Protein AF-A0A943EH12-F1 (afdb_monomer_lite)

Foldseek 3Di:
DDDDDDDPPVVVVVVVVVVVVVVVPPQPPWFWDWAQLPPQGATFIAIDSAQCRVVLRVVSCLQCVLLSVLQSVLCVVVVWDKHKDWGWAAPDVQKIKIWIFIDTPNHGQGTQDIWIQGNRGDTDDDDPQLSVCSNHNLLVNLQSLCSVLPQDDDSNQRPAFDKPLNLLSLLLSLLCSQQVHHQDLPLFDPVPPDVSLSSCQSLVLDFDDDPDDPSPDIDFAFLLSSLSSLLSSQLSCCVPQAQFQQPFDFLLRLLVLLQLSQVLQDQAPHDDDPPPDFQPDFWDPDRADHCLNVVLVVDPRRVPGDWLQNVLQSLQVVLCVGQRHQDADPVQDDAPQDDDVSLSRCSSLQLADNAPDNDQSRRRHGHGSNCSSVSSSSNSVSSVCCRGPVPVRRPCSSRHGHRSSSSSSSSSSSSVVCVPPHRDQWDKDKFFLADPDDLAAALPPLPPCSVQLQLLRQLSSLLCSVPVPSDDGSNNLVVVCVVDPHHDDCPSSVVSCVVSVWDWDWDFQDLVVQQVLLVQSWKKWFKFDNHDLVPDIHIWIFGMKMGIHNWIWTFIAGNHFDAAGSSRHGCRHGDIDGSSVVSVRRVVNDRTIITTHD

Secondary structure (DSSP, 8-state):
-------TTHHHHHHHHHHHHHHTT--PPPEEEEEE-TTT--EEEEEES-TTHHHHHHHHHHHHHHHHHHHHHHHHHH---EEEEEEEEEEETTEEEEEEEEEETTEEEEEEEEEEE-TT--EE---HHHHHHHH-HHHHHHHHHHHHTT----GGGTTSBPBHHHHHHHHHHHHHHHHTSPPP-TTS-TT---HHHHHHHHTTSS---SSSS-TT---B-BHHHHHHHHHHHHHHHHHHTS--TTSBPBHHHHHHHHHHHHHH-----SPPPTTPPPPSSPPP-SPPP--HHHHHTTSTTTTSBPBHHHHHHHHHHHHHHHT-PPPPPTTS---SS---HHHHHHHHTT-S---SSTT---TT-B-BTTTHHHHHHHHHHHHHHHHH-TTS--GGGGGPBPBHHHHHHHHHHHHHHHTT-PPP---EEEEE---SS-----STTSSTTGGG-HHHHHHHHHHHHH-TT----HHHHHHTSTT--S---HHHHHHHHHHTT--EEEEE--HHHHHHHHHTT-EEEEEE-SS-TTT--EEEEEEEEEEETTEEEEEEE-SS---B-TTSSBTTEEEEEEHHHHHHHHHTT-SEEEEE--

Structure (mmCIF, N/CA/C/O backbone):
data_AF-A0A943EH12-F1
#
_entry.id   AF-A0A943EH12-F1
#
loop_
_atom_site.group_PDB
_atom_site.id
_atom_site.type_symbol
_atom_site.label_atom_id
_atom_site.label_alt_id
_atom_site.label_comp_id
_atom_site.label_asym_id
_atom_site.label_entity_id
_atom_site.label_seq_id
_atom_site.pdbx_PDB_ins_code
_atom_site.Cartn_x
_atom_site.Cartn_y
_atom_site.Cartn_z
_atom_site.occupancy
_atom_site.B_iso_or_equiv
_atom_site.auth_seq_id
_atom_site.auth_comp_id
_atom_site.auth_asym_id
_atom_site.auth_atom_id
_atom_site.pdbx_PDB_model_num
ATOM 1 N N . MET A 1 1 ? 62.015 -51.300 -77.327 1.00 38.91 1 MET A N 1
ATOM 2 C CA . MET A 1 1 ? 62.008 -50.492 -76.088 1.00 38.91 1 MET A CA 1
ATOM 3 C C . MET A 1 1 ? 60.764 -49.609 -76.109 1.00 38.91 1 MET A C 1
ATOM 5 O O . MET A 1 1 ? 60.638 -48.782 -77.000 1.00 38.91 1 MET A O 1
ATOM 9 N N . ARG A 1 2 ? 59.784 -49.878 -75.237 1.00 36.22 2 ARG A N 1
ATOM 10 C CA . ARG A 1 2 ? 58.550 -49.085 -75.091 1.00 36.22 2 ARG A CA 1
ATOM 11 C C . ARG A 1 2 ? 58.854 -47.850 -74.247 1.00 36.22 2 ARG A C 1
ATOM 13 O O . ARG A 1 2 ? 59.236 -48.059 -73.107 1.00 36.22 2 ARG A O 1
ATOM 20 N N . ILE A 1 3 ? 58.548 -46.644 -74.727 1.00 30.88 3 ILE A N 1
ATOM 21 C CA . ILE A 1 3 ? 57.977 -45.570 -73.895 1.00 30.88 3 ILE A CA 1
ATOM 22 C C . ILE A 1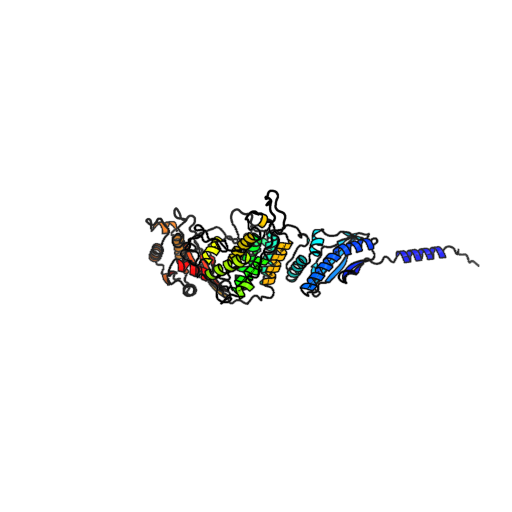 3 ? 56.950 -44.819 -74.753 1.00 30.88 3 ILE A C 1
ATOM 24 O O . ILE A 1 3 ? 57.235 -44.360 -75.854 1.00 30.88 3 ILE A O 1
ATOM 28 N N . LYS A 1 4 ? 55.721 -44.778 -74.246 1.00 33.91 4 LYS A N 1
ATOM 29 C CA . LYS A 1 4 ? 54.572 -43.995 -74.718 1.00 33.91 4 LYS A CA 1
ATOM 30 C C . LYS A 1 4 ? 54.416 -42.824 -73.732 1.00 33.91 4 LYS A C 1
ATOM 32 O O . LYS A 1 4 ? 54.844 -42.998 -72.593 1.00 33.91 4 LYS A O 1
ATOM 37 N N . LYS A 1 5 ? 53.646 -41.793 -74.129 1.00 33.41 5 LYS A N 1
ATOM 38 C CA . LYS A 1 5 ? 52.933 -40.796 -73.283 1.00 33.41 5 LYS A CA 1
ATOM 39 C C . LYS A 1 5 ? 53.735 -39.543 -72.858 1.00 33.41 5 LYS A C 1
ATOM 41 O O . LYS A 1 5 ? 54.930 -39.642 -72.667 1.00 33.41 5 LYS A O 1
ATOM 46 N N . TYR A 1 6 ? 53.168 -38.345 -72.670 1.00 33.47 6 TYR A N 1
ATOM 47 C CA . TYR A 1 6 ? 51.777 -37.864 -72.660 1.00 33.47 6 TYR A CA 1
ATOM 48 C C . TYR A 1 6 ? 51.731 -36.355 -72.996 1.00 33.47 6 TYR A C 1
ATOM 50 O O . TYR A 1 6 ? 52.699 -35.620 -72.850 1.00 33.47 6 TYR A O 1
ATOM 58 N N . THR A 1 7 ? 50.543 -35.941 -73.419 1.00 39.88 7 THR A N 1
ATOM 59 C CA . THR A 1 7 ? 50.003 -34.616 -73.746 1.00 39.88 7 THR A CA 1
ATOM 60 C C . THR A 1 7 ? 50.173 -33.511 -72.690 1.00 39.88 7 THR A C 1
ATOM 62 O O . THR A 1 7 ? 49.663 -33.616 -71.578 1.00 39.88 7 THR A O 1
ATOM 65 N N . THR A 1 8 ? 50.719 -32.369 -73.114 1.00 44.25 8 THR A N 1
ATOM 66 C CA . THR A 1 8 ? 50.885 -31.088 -72.388 1.00 44.25 8 THR A CA 1
ATOM 67 C C . THR A 1 8 ? 49.616 -30.220 -72.271 1.00 44.25 8 THR A C 1
ATOM 69 O O . THR A 1 8 ? 49.709 -29.039 -71.958 1.00 44.25 8 THR A O 1
ATOM 72 N N . LYS A 1 9 ? 48.413 -30.771 -72.493 1.00 46.84 9 LYS A N 1
ATOM 73 C CA . LYS A 1 9 ? 47.136 -30.035 -72.328 1.00 46.84 9 LYS A CA 1
ATOM 74 C C . LYS A 1 9 ? 46.365 -30.363 -71.040 1.00 46.84 9 LYS A C 1
ATOM 76 O O . LYS A 1 9 ? 45.449 -29.630 -70.698 1.00 46.84 9 LYS A O 1
ATOM 81 N N . ALA A 1 10 ? 46.751 -31.406 -70.298 1.00 45.78 10 ALA A N 1
ATOM 82 C CA . ALA A 1 10 ? 46.090 -31.775 -69.038 1.00 45.78 10 ALA A CA 1
ATOM 83 C C . ALA A 1 10 ? 46.620 -30.998 -67.813 1.00 45.78 10 ALA A C 1
ATOM 85 O O . ALA A 1 10 ? 45.896 -30.820 -66.840 1.00 45.78 10 ALA A O 1
ATOM 86 N N . GLY A 1 11 ? 47.856 -30.484 -67.867 1.00 42.78 11 GLY A N 1
ATOM 87 C CA . GLY A 1 11 ? 48.475 -29.775 -66.738 1.00 42.78 11 GLY A CA 1
ATOM 88 C C . GLY A 1 11 ? 47.842 -28.414 -66.435 1.00 42.78 11 GLY A C 1
ATOM 89 O O . GLY A 1 11 ? 47.640 -28.087 -65.274 1.00 42.78 11 GLY A O 1
ATOM 90 N N . LEU A 1 12 ? 47.456 -27.646 -67.461 1.00 47.34 12 LEU A N 1
ATOM 91 C CA . LEU A 1 12 ? 46.872 -26.313 -67.261 1.00 47.34 12 LEU A CA 1
ATOM 92 C C . LEU A 1 12 ? 45.426 -26.385 -66.735 1.00 47.34 12 LEU A C 1
ATOM 94 O O . LEU A 1 12 ? 45.042 -25.588 -65.888 1.00 47.34 12 LEU A O 1
ATOM 98 N N . ALA A 1 13 ? 44.648 -27.378 -67.184 1.00 51.00 13 ALA A N 1
ATOM 99 C CA . ALA A 1 13 ? 43.279 -27.602 -66.716 1.00 51.00 13 ALA A CA 1
ATOM 100 C C . ALA A 1 13 ? 43.235 -28.166 -65.285 1.00 51.00 13 ALA A C 1
ATOM 102 O O . ALA A 1 13 ? 42.372 -27.769 -64.512 1.00 51.00 13 ALA A O 1
ATOM 103 N N . CYS A 1 14 ? 44.184 -29.028 -64.894 1.00 48.28 14 CYS A N 1
ATOM 104 C CA . CYS A 1 14 ? 44.293 -29.497 -63.509 1.00 48.28 14 CYS A CA 1
ATOM 105 C C . CYS A 1 14 ? 44.807 -28.414 -62.550 1.00 48.28 14 CYS A C 1
ATOM 107 O O . CYS A 1 14 ? 44.376 -28.397 -61.404 1.00 48.28 14 CYS A O 1
ATOM 109 N N . ILE A 1 15 ? 45.668 -27.493 -62.999 1.00 54.25 15 ILE A N 1
ATOM 110 C CA . ILE A 1 15 ? 46.125 -26.361 -62.175 1.00 54.25 15 ILE A CA 1
ATOM 111 C C . ILE A 1 15 ? 45.015 -25.311 -62.021 1.00 54.25 15 ILE A C 1
ATOM 113 O O . ILE A 1 15 ? 44.813 -24.833 -60.912 1.00 54.25 15 ILE A O 1
ATOM 117 N N . LEU A 1 16 ? 44.236 -25.011 -63.072 1.00 51.59 16 LEU A N 1
ATOM 118 C CA . LEU A 1 16 ? 43.044 -24.156 -62.952 1.00 51.59 16 LEU A CA 1
ATOM 119 C C . LEU A 1 16 ? 41.932 -24.816 -62.125 1.00 51.59 16 LEU A C 1
ATOM 121 O O . LEU A 1 16 ? 41.312 -24.137 -61.320 1.00 51.59 16 LEU A O 1
ATOM 125 N N . ALA A 1 17 ? 41.711 -26.129 -62.248 1.00 51.94 17 ALA A N 1
ATOM 126 C CA . ALA A 1 17 ? 40.743 -26.844 -61.415 1.00 51.94 17 ALA A CA 1
ATOM 127 C C . ALA A 1 17 ? 41.196 -26.943 -59.946 1.00 51.94 17 ALA A C 1
ATOM 129 O O . ALA A 1 17 ? 40.366 -26.799 -59.058 1.00 51.94 17 ALA A O 1
ATOM 130 N N . MET A 1 18 ? 42.496 -27.112 -59.665 1.00 46.38 18 MET A N 1
ATOM 131 C CA . MET A 1 18 ? 43.024 -27.039 -58.295 1.00 46.38 18 MET A CA 1
ATOM 132 C C . MET A 1 18 ? 42.998 -25.613 -57.737 1.00 46.38 18 MET A C 1
ATOM 134 O O . MET A 1 18 ? 42.709 -25.465 -56.557 1.00 46.38 18 MET A O 1
ATOM 138 N N . LEU A 1 19 ? 43.216 -24.568 -58.549 1.00 44.44 19 LEU A N 1
ATOM 139 C CA . LEU A 1 19 ? 43.025 -23.178 -58.113 1.00 44.44 19 LEU A CA 1
ATOM 140 C C . LEU A 1 19 ? 41.545 -22.856 -57.861 1.00 44.44 19 LEU A C 1
ATOM 142 O O . LEU A 1 19 ? 41.241 -22.186 -56.885 1.00 44.44 19 LEU A O 1
ATOM 146 N N . CYS A 1 20 ? 40.618 -23.359 -58.682 1.00 44.19 20 CYS A N 1
ATOM 147 C CA . CYS A 1 20 ? 39.179 -23.196 -58.461 1.00 44.19 20 CYS A CA 1
ATOM 148 C C . CYS A 1 20 ? 38.676 -23.994 -57.248 1.00 44.19 20 CYS A C 1
ATOM 150 O O . CYS A 1 20 ? 37.776 -23.523 -56.568 1.00 44.19 20 CYS A O 1
ATOM 152 N N . VAL A 1 21 ? 39.266 -25.152 -56.927 1.00 44.41 21 VAL A N 1
ATOM 153 C CA . VAL A 1 21 ? 38.943 -25.926 -55.710 1.00 44.41 21 VAL A CA 1
ATOM 154 C C . VAL A 1 21 ? 39.617 -25.336 -54.459 1.00 44.41 21 VAL A C 1
ATOM 156 O O . VAL A 1 21 ? 39.025 -25.373 -53.386 1.00 44.41 21 VAL A O 1
ATOM 159 N N . LEU A 1 22 ? 40.794 -24.709 -54.586 1.00 37.97 22 LEU A N 1
ATOM 160 C CA . LEU A 1 22 ? 41.430 -23.939 -53.504 1.00 37.97 22 LEU A CA 1
ATOM 161 C C . LEU A 1 22 ? 40.733 -22.590 -53.246 1.00 37.97 22 LEU A C 1
ATOM 163 O O . LEU A 1 22 ? 40.713 -22.137 -52.108 1.00 37.97 22 LEU A O 1
ATOM 167 N N . LEU A 1 23 ? 40.118 -21.975 -54.263 1.00 41.75 23 LEU A N 1
ATOM 168 C CA . LEU A 1 23 ? 39.296 -20.763 -54.117 1.00 41.75 23 LEU A CA 1
ATOM 169 C C . LEU A 1 23 ? 37.845 -21.067 -53.703 1.00 41.75 23 LEU A C 1
ATOM 171 O O . LEU A 1 23 ? 37.222 -20.236 -53.055 1.00 41.75 23 LEU A O 1
ATOM 175 N N . ALA A 1 24 ? 37.316 -22.258 -54.006 1.00 38.25 24 ALA A N 1
ATOM 176 C CA . ALA A 1 24 ? 36.002 -22.709 -53.531 1.00 38.25 24 ALA A CA 1
ATOM 177 C C . ALA A 1 24 ? 36.019 -23.239 -52.081 1.00 38.25 24 ALA A C 1
ATOM 179 O O . ALA A 1 24 ? 34.959 -23.458 -51.499 1.00 38.25 24 ALA A O 1
ATOM 180 N N . GLY A 1 25 ? 37.206 -23.453 -51.503 1.00 38.91 25 GLY A N 1
ATOM 181 C CA . GLY A 1 25 ? 37.402 -24.020 -50.164 1.00 38.91 25 GLY A CA 1
ATOM 182 C C . GLY A 1 25 ? 37.666 -23.009 -49.045 1.00 38.91 25 GLY A C 1
ATOM 183 O O . GLY A 1 25 ? 37.805 -23.419 -47.898 1.00 38.91 25 GLY A O 1
ATOM 184 N N . CYS A 1 26 ? 37.713 -21.709 -49.340 1.00 40.75 26 CYS A N 1
ATOM 185 C CA . CYS A 1 26 ? 37.794 -20.656 -48.326 1.00 40.75 26 CYS A CA 1
ATOM 186 C C . CYS A 1 26 ? 36.431 -19.973 -48.167 1.00 40.75 26 CYS A C 1
ATOM 188 O O . CYS A 1 26 ? 36.327 -18.760 -48.335 1.00 40.75 26 CYS A O 1
ATOM 190 N N . ARG A 1 27 ? 35.369 -20.730 -47.855 1.00 51.72 27 ARG A N 1
ATOM 191 C CA . ARG A 1 27 ? 34.227 -20.089 -47.188 1.00 51.72 27 ARG A CA 1
ATOM 192 C C . ARG A 1 27 ? 34.754 -19.603 -45.840 1.00 51.72 27 ARG A C 1
ATOM 194 O O . ARG A 1 27 ? 35.199 -20.413 -45.028 1.00 51.72 27 ARG A O 1
ATOM 201 N N . GLN A 1 28 ? 34.818 -18.285 -45.657 1.00 59.97 28 GLN A N 1
ATOM 202 C CA . GLN A 1 28 ? 35.033 -17.704 -44.336 1.00 59.97 28 GLN A CA 1
ATOM 203 C C . GLN A 1 28 ? 33.962 -18.285 -43.417 1.00 59.97 28 GLN A C 1
ATOM 205 O O . GLN A 1 28 ? 32.790 -18.255 -43.775 1.00 59.97 28 GLN A O 1
ATOM 210 N N . ALA A 1 29 ? 34.374 -18.857 -42.286 1.00 78.12 29 ALA A N 1
ATOM 211 C CA . ALA A 1 29 ? 33.421 -19.344 -41.299 1.00 78.12 29 ALA A CA 1
ATOM 212 C C . ALA A 1 29 ? 32.527 -18.179 -40.861 1.00 78.12 29 ALA A C 1
ATOM 214 O O . ALA A 1 29 ? 33.046 -17.103 -40.538 1.00 78.12 29 ALA A O 1
ATOM 215 N N . GLU A 1 30 ? 31.217 -18.407 -40.870 1.00 87.69 30 GLU A N 1
ATOM 216 C CA . GLU A 1 30 ? 30.224 -17.440 -40.428 1.00 87.69 30 GLU A CA 1
ATOM 217 C C . GLU A 1 30 ? 30.508 -17.079 -38.967 1.00 87.69 30 GLU A C 1
ATOM 219 O O . GLU A 1 30 ? 30.609 -17.953 -38.101 1.00 87.69 30 GLU A O 1
ATOM 224 N N . ARG A 1 31 ? 30.713 -15.790 -38.688 1.00 90.25 31 ARG A N 1
ATOM 225 C CA . ARG A 1 31 ? 31.095 -15.321 -37.349 1.00 90.25 31 ARG A CA 1
ATOM 226 C C . ARG A 1 31 ? 30.594 -13.913 -37.074 1.00 90.25 31 ARG A C 1
ATOM 228 O O . ARG A 1 31 ? 30.464 -13.105 -37.991 1.00 90.25 31 ARG A O 1
ATOM 235 N N . VAL A 1 32 ? 30.404 -13.611 -35.792 1.00 93.31 32 VAL A N 1
ATOM 236 C CA . VAL A 1 32 ? 30.175 -12.251 -35.293 1.00 93.31 32 VAL A CA 1
ATOM 237 C C . VAL A 1 32 ? 31.480 -11.655 -34.765 1.00 93.31 32 VAL A C 1
ATOM 239 O O . VAL A 1 32 ? 32.272 -12.316 -34.094 1.00 93.31 32 VAL A O 1
ATOM 242 N N . THR A 1 33 ? 31.715 -10.396 -35.107 1.00 93.25 33 THR A N 1
ATOM 243 C CA . THR A 1 33 ? 32.783 -9.535 -34.585 1.00 93.25 33 THR A CA 1
ATOM 244 C C . THR A 1 33 ? 32.160 -8.227 -34.096 1.00 93.25 33 THR A C 1
ATOM 246 O O . THR A 1 33 ? 30.936 -8.099 -34.096 1.00 93.25 33 THR A O 1
ATOM 249 N N . THR A 1 34 ? 32.966 -7.255 -33.671 1.00 94.50 34 THR A N 1
ATOM 250 C CA . THR A 1 34 ? 32.466 -5.935 -33.277 1.00 94.50 34 THR A CA 1
ATOM 251 C C . THR A 1 34 ? 33.145 -4.809 -34.047 1.00 94.50 34 THR A C 1
ATOM 253 O O . THR A 1 34 ? 34.320 -4.906 -34.407 1.00 94.50 34 THR A O 1
ATOM 256 N N . ALA A 1 35 ? 32.406 -3.724 -34.272 1.00 93.25 35 ALA A N 1
ATOM 257 C CA . ALA A 1 35 ? 32.924 -2.455 -34.776 1.00 93.25 35 ALA A CA 1
ATOM 258 C C . ALA A 1 35 ? 32.518 -1.302 -33.852 1.00 93.25 35 ALA A C 1
ATOM 260 O O . ALA A 1 35 ? 31.526 -1.393 -33.128 1.00 93.25 35 ALA A O 1
ATOM 261 N N . ALA A 1 36 ? 33.300 -0.222 -33.859 1.00 92.94 36 ALA A N 1
ATOM 262 C CA . ALA A 1 36 ? 32.987 0.976 -33.090 1.00 92.94 36 ALA A CA 1
ATOM 263 C C . ALA A 1 36 ? 31.868 1.767 -33.781 1.00 92.94 36 ALA A C 1
ATOM 265 O O . ALA A 1 36 ? 32.027 2.201 -34.920 1.00 92.94 36 ALA A O 1
ATOM 266 N N . TYR A 1 37 ? 30.757 1.980 -33.079 1.00 93.88 37 TYR A N 1
ATOM 267 C CA . TYR A 1 37 ? 29.655 2.803 -33.554 1.00 93.88 37 TYR A CA 1
ATOM 268 C C . TYR A 1 37 ? 30.064 4.275 -33.556 1.00 93.88 37 TYR A C 1
ATOM 270 O O . TYR A 1 37 ? 30.385 4.826 -32.502 1.00 93.88 37 TYR A O 1
ATOM 278 N N . GLU A 1 38 ? 30.034 4.924 -34.719 1.00 91.69 38 GLU A N 1
ATOM 279 C CA . GLU A 1 38 ? 30.662 6.232 -34.957 1.00 91.69 38 GLU A CA 1
ATOM 280 C C . GLU A 1 38 ? 30.309 7.286 -33.892 1.00 91.69 38 GLU A C 1
ATOM 282 O O . GLU A 1 38 ? 31.184 7.990 -33.386 1.00 91.69 38 GLU A O 1
ATOM 287 N N . GLN A 1 39 ? 29.038 7.339 -33.481 1.00 91.19 39 GLN A N 1
ATOM 288 C CA . GLN A 1 39 ? 28.533 8.388 -32.590 1.00 91.19 39 GLN A CA 1
ATOM 289 C C . GLN A 1 39 ? 28.930 8.218 -31.120 1.00 91.19 39 GLN A C 1
ATOM 291 O O . GLN A 1 39 ? 28.957 9.197 -30.383 1.00 91.19 39 GLN A O 1
ATOM 296 N N . THR A 1 40 ? 29.209 6.991 -30.673 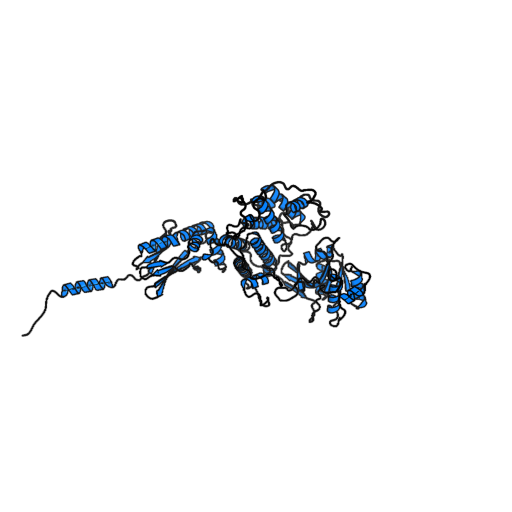1.00 91.31 40 THR A N 1
ATOM 297 C CA . THR A 1 40 ? 29.440 6.693 -29.240 1.00 91.31 40 THR A CA 1
ATOM 298 C C . THR A 1 40 ? 30.722 5.914 -28.975 1.00 91.31 40 THR A C 1
ATOM 300 O O . THR A 1 40 ? 31.085 5.713 -27.823 1.00 91.31 40 THR A O 1
ATOM 303 N N . GLN A 1 41 ? 31.391 5.438 -30.028 1.00 92.56 41 GLN A N 1
ATOM 304 C CA . GLN A 1 41 ? 32.538 4.527 -29.992 1.00 92.56 41 GLN A CA 1
ATOM 305 C C . GLN A 1 41 ? 32.262 3.169 -29.321 1.00 92.56 41 GLN A C 1
ATOM 307 O O . GLN A 1 41 ? 33.173 2.356 -29.155 1.00 92.56 41 GLN A O 1
ATOM 312 N N . ARG A 1 42 ? 31.006 2.878 -28.968 1.00 91.69 42 ARG A N 1
ATOM 313 C CA . ARG A 1 42 ? 30.597 1.593 -28.396 1.00 91.69 42 ARG A CA 1
ATOM 314 C C . ARG A 1 42 ? 30.634 0.484 -29.438 1.00 91.69 42 ARG A C 1
ATOM 316 O O . ARG A 1 42 ? 30.383 0.716 -30.615 1.00 91.69 42 ARG A O 1
ATOM 323 N N . SER A 1 43 ? 30.917 -0.733 -28.986 1.00 93.12 43 SER A N 1
ATOM 324 C CA . SER A 1 43 ? 30.969 -1.915 -29.848 1.00 93.12 43 SER A CA 1
ATOM 325 C C . SER A 1 43 ? 29.571 -2.394 -30.258 1.00 93.12 43 SER A C 1
ATOM 327 O O . SER A 1 43 ? 28.775 -2.781 -29.401 1.00 93.12 43 SER A O 1
ATOM 329 N N . ILE A 1 44 ? 29.304 -2.421 -31.564 1.00 95.38 44 ILE A N 1
ATOM 330 C CA . ILE A 1 44 ? 28.104 -3.003 -32.196 1.00 95.38 44 ILE A CA 1
ATOM 331 C C . ILE A 1 44 ? 28.474 -4.257 -33.006 1.00 95.38 44 ILE A C 1
ATOM 333 O O . ILE A 1 44 ? 29.644 -4.382 -33.388 1.00 95.38 44 ILE A O 1
ATOM 337 N N . PRO A 1 45 ? 27.550 -5.210 -33.238 1.00 95.94 45 PRO A N 1
ATOM 338 C CA . PRO A 1 45 ? 27.892 -6.466 -33.888 1.00 95.94 45 PRO A CA 1
ATOM 339 C C . PRO A 1 45 ? 28.067 -6.277 -35.392 1.00 95.94 45 PRO A C 1
ATOM 341 O O . PRO A 1 45 ? 27.305 -5.563 -36.037 1.00 95.94 45 PRO A O 1
ATOM 344 N N . VAL A 1 46 ? 29.054 -6.976 -35.947 1.00 94.75 46 VAL A N 1
ATOM 345 C CA . VAL A 1 46 ? 29.323 -7.043 -37.386 1.00 94.75 46 VAL A CA 1
ATOM 346 C C . VAL A 1 46 ? 29.494 -8.502 -37.779 1.00 94.75 46 VAL A C 1
ATOM 348 O O . VAL A 1 46 ? 30.383 -9.195 -37.269 1.00 94.75 46 VAL A O 1
ATOM 351 N N . LEU A 1 47 ? 28.643 -8.968 -38.685 1.00 93.88 47 LEU A N 1
ATOM 352 C CA . LEU A 1 47 ? 28.687 -10.310 -39.244 1.00 93.88 47 LEU A CA 1
ATOM 353 C C . LEU A 1 47 ? 29.676 -10.384 -40.407 1.00 93.88 47 LEU A C 1
ATOM 355 O O . LEU A 1 47 ? 29.818 -9.445 -41.190 1.00 93.88 47 LEU A O 1
ATOM 359 N N . GLN A 1 48 ? 30.349 -11.528 -40.510 1.00 91.56 48 GLN A N 1
ATOM 360 C CA . GLN A 1 48 ? 31.275 -11.866 -41.589 1.00 91.56 48 GLN A CA 1
ATOM 361 C C . GLN A 1 48 ? 30.992 -13.282 -42.089 1.00 91.56 48 GLN A C 1
ATOM 363 O O . GLN A 1 48 ? 30.586 -14.145 -41.309 1.00 91.56 48 GLN A O 1
ATOM 368 N N . GLY A 1 49 ? 31.271 -13.533 -43.369 1.00 87.50 49 GLY A N 1
ATOM 369 C CA . GLY A 1 49 ? 31.113 -14.860 -43.980 1.00 87.50 49 GLY A CA 1
ATOM 370 C C . GLY A 1 49 ? 29.723 -15.128 -44.568 1.00 87.50 49 GLY A C 1
ATOM 371 O O . GLY A 1 49 ? 29.471 -16.237 -45.029 1.00 87.50 49 GLY A O 1
ATOM 372 N N . PHE A 1 50 ? 28.849 -14.116 -44.613 1.00 87.62 50 PHE A N 1
ATOM 373 C CA . PHE A 1 50 ? 27.516 -14.193 -45.214 1.00 87.62 50 PHE A CA 1
ATOM 374 C C . PHE A 1 50 ? 27.458 -13.507 -46.582 1.00 87.62 50 PHE A C 1
ATOM 376 O O . PHE A 1 50 ? 28.184 -12.553 -46.850 1.00 87.62 50 PHE A O 1
ATOM 383 N N . ALA A 1 51 ? 26.555 -13.965 -47.453 1.00 86.75 51 ALA A N 1
ATOM 384 C CA . ALA A 1 51 ? 26.406 -13.409 -48.800 1.00 86.75 51 ALA A CA 1
ATOM 385 C C . ALA A 1 51 ? 25.849 -11.972 -48.810 1.00 86.75 51 ALA A C 1
ATOM 387 O O . ALA A 1 51 ? 26.146 -11.218 -49.734 1.00 86.75 51 ALA A O 1
ATOM 388 N N . GLN A 1 52 ? 25.045 -11.601 -47.808 1.00 87.62 52 GLN A N 1
ATOM 389 C CA . GLN A 1 52 ? 24.434 -10.274 -47.658 1.00 87.62 52 GLN A CA 1
ATOM 390 C C . GLN A 1 52 ? 25.053 -9.457 -46.510 1.00 87.62 52 GLN A C 1
ATOM 392 O O . GLN A 1 52 ? 24.363 -8.653 -45.892 1.00 87.62 52 GLN A O 1
ATOM 397 N N . GLU A 1 53 ? 26.345 -9.649 -46.213 1.00 88.88 53 GLU A N 1
ATOM 398 C CA . GLU A 1 53 ? 26.992 -9.045 -45.036 1.00 88.88 53 GLU A CA 1
ATOM 399 C C . GLU A 1 53 ? 26.815 -7.520 -44.929 1.00 88.88 53 GLU A C 1
ATOM 401 O O . GLU A 1 53 ? 26.484 -7.041 -43.853 1.00 88.88 53 GLU A O 1
ATOM 406 N N . GLU A 1 54 ? 26.967 -6.760 -46.019 1.00 90.62 54 GLU A N 1
ATOM 407 C CA . GLU A 1 54 ? 26.850 -5.291 -46.010 1.00 90.62 54 GLU A CA 1
ATOM 408 C C . GLU A 1 54 ? 25.437 -4.845 -45.607 1.00 90.62 54 GLU A C 1
ATOM 410 O O . GLU A 1 54 ? 25.265 -4.140 -44.616 1.00 90.62 54 GLU A O 1
ATOM 415 N N . GLN A 1 55 ? 24.413 -5.358 -46.297 1.00 92.75 55 GLN A N 1
ATOM 416 C CA . GLN A 1 55 ? 23.013 -5.038 -46.010 1.00 92.75 55 GLN A CA 1
ATOM 417 C C . GLN A 1 55 ? 22.605 -5.452 -44.590 1.00 92.75 55 GLN A C 1
ATOM 419 O O . GLN A 1 55 ? 21.855 -4.740 -43.920 1.00 92.75 55 GLN A O 1
ATOM 424 N N . THR A 1 56 ? 23.068 -6.614 -44.131 1.00 93.38 56 THR A N 1
ATOM 425 C CA . THR A 1 56 ? 22.755 -7.090 -42.784 1.00 93.38 56 THR A CA 1
ATOM 426 C C . THR A 1 56 ? 23.465 -6.263 -41.720 1.00 93.38 56 THR A C 1
ATOM 428 O O . THR A 1 56 ? 22.853 -5.949 -40.704 1.00 93.38 56 THR A O 1
ATOM 431 N N . ASN A 1 57 ? 24.715 -5.863 -41.947 1.00 95.00 57 ASN A N 1
ATOM 432 C CA . ASN A 1 57 ? 25.459 -5.020 -41.015 1.00 95.00 57 ASN A CA 1
ATOM 433 C C . ASN A 1 57 ? 24.860 -3.610 -40.909 1.00 95.00 57 ASN A C 1
ATOM 435 O O . ASN A 1 57 ? 24.742 -3.112 -39.793 1.00 95.00 57 ASN A O 1
ATOM 439 N N . ASP A 1 58 ? 24.375 -3.023 -42.008 1.00 94.31 58 ASP A N 1
ATOM 440 C CA . ASP A 1 58 ? 23.621 -1.759 -41.970 1.00 94.31 58 ASP A CA 1
ATOM 441 C C . ASP A 1 58 ? 22.352 -1.885 -41.108 1.00 94.31 58 ASP A C 1
ATOM 443 O O . ASP A 1 58 ? 22.027 -1.007 -40.304 1.00 94.31 58 ASP A O 1
ATOM 447 N N . ALA A 1 59 ? 21.634 -3.006 -41.235 1.00 93.69 59 ALA A N 1
ATOM 448 C CA . ALA A 1 59 ? 20.439 -3.268 -40.438 1.00 93.69 59 ALA A CA 1
ATOM 449 C C . ALA A 1 59 ? 20.768 -3.512 -38.950 1.00 93.69 59 ALA A C 1
ATOM 451 O O . ALA A 1 59 ? 20.043 -3.044 -38.071 1.00 93.69 59 ALA A O 1
ATOM 452 N N . LEU A 1 60 ? 21.874 -4.202 -38.653 1.00 94.62 60 LEU A N 1
ATOM 453 C CA . LEU A 1 60 ? 22.365 -4.397 -37.286 1.00 94.62 60 LEU A CA 1
ATOM 454 C C . LEU A 1 60 ? 22.815 -3.076 -36.653 1.00 94.62 60 LEU A C 1
ATOM 456 O O . LEU A 1 60 ? 22.520 -2.836 -35.484 1.00 94.62 60 LEU A O 1
ATOM 460 N N . GLU A 1 61 ? 23.475 -2.197 -37.406 1.00 94.69 61 GLU A N 1
ATOM 461 C CA . GLU A 1 61 ? 23.821 -0.855 -36.936 1.00 94.69 61 GLU A CA 1
ATOM 462 C C . GLU A 1 61 ? 22.565 -0.028 -36.636 1.00 94.69 61 GLU A C 1
ATOM 464 O O . GLU A 1 61 ? 22.493 0.615 -35.586 1.00 94.69 61 GLU A O 1
ATOM 469 N N . ALA A 1 62 ? 21.547 -0.083 -37.498 1.00 92.44 62 ALA A N 1
ATOM 470 C CA . ALA A 1 62 ? 20.273 0.595 -37.259 1.00 92.44 62 ALA A CA 1
ATOM 471 C C . ALA A 1 62 ? 19.549 0.076 -36.001 1.00 92.44 62 ALA A C 1
ATOM 473 O O . ALA A 1 62 ? 18.901 0.859 -35.308 1.00 92.44 62 ALA A O 1
ATOM 474 N N . TRP A 1 63 ? 19.689 -1.214 -35.684 1.00 93.12 63 TRP A N 1
ATOM 475 C CA . TRP A 1 63 ? 19.100 -1.838 -34.497 1.00 93.12 63 TRP A CA 1
ATOM 476 C C . TRP A 1 63 ? 19.878 -1.540 -33.204 1.00 93.12 63 TRP A C 1
ATOM 478 O O . TRP A 1 63 ? 19.303 -1.090 -32.214 1.00 93.12 63 TRP A O 1
ATOM 488 N N . PHE A 1 64 ? 21.197 -1.763 -33.192 1.00 94.75 64 PHE A N 1
ATOM 489 C CA . PHE A 1 64 ? 22.031 -1.621 -31.989 1.00 94.75 64 PHE A CA 1
ATOM 490 C C . PHE A 1 64 ? 22.550 -0.197 -31.759 1.00 94.75 64 PHE A C 1
ATOM 492 O O . PHE A 1 64 ? 22.903 0.153 -30.632 1.00 94.75 64 PHE A O 1
ATOM 499 N N . GLY A 1 65 ? 22.590 0.647 -32.790 1.00 93.94 65 GLY A N 1
ATOM 500 C CA . GLY A 1 65 ? 23.036 2.037 -32.698 1.00 93.94 65 GLY A CA 1
ATOM 501 C C . GLY A 1 65 ? 22.223 2.876 -31.701 1.00 93.94 65 GLY A C 1
ATOM 502 O O . GLY A 1 65 ? 22.826 3.525 -30.842 1.00 93.94 65 GLY A O 1
ATOM 503 N N . PRO A 1 66 ? 20.875 2.867 -31.747 1.00 93.19 66 PRO A N 1
ATOM 504 C CA . PRO A 1 66 ? 20.040 3.535 -30.748 1.00 93.19 66 PRO A CA 1
ATOM 505 C C . PRO A 1 66 ? 20.298 3.037 -29.320 1.00 93.19 66 PRO A C 1
ATOM 507 O O . PRO A 1 66 ? 20.505 3.860 -28.431 1.00 93.19 66 PRO A O 1
ATOM 510 N N . ALA A 1 67 ? 20.409 1.717 -29.126 1.00 93.50 67 ALA A N 1
ATOM 511 C CA . ALA A 1 67 ? 20.754 1.113 -27.837 1.00 93.50 67 ALA A CA 1
ATOM 512 C C . ALA A 1 67 ? 22.117 1.589 -27.318 1.00 93.50 67 ALA A C 1
ATOM 514 O O . ALA A 1 67 ? 22.267 1.949 -26.152 1.00 93.50 67 ALA A O 1
ATOM 515 N N . ALA A 1 68 ? 23.118 1.665 -28.199 1.00 94.75 68 ALA A N 1
ATOM 516 C CA . ALA A 1 68 ? 24.430 2.196 -27.859 1.00 94.75 68 ALA A CA 1
ATOM 517 C C . ALA A 1 68 ? 24.355 3.668 -27.411 1.00 94.75 68 ALA A C 1
ATOM 519 O O . ALA A 1 68 ? 25.016 4.046 -26.443 1.00 94.75 68 ALA A O 1
ATOM 520 N N . LYS A 1 69 ? 23.531 4.502 -28.060 1.00 95.25 69 LYS A N 1
ATOM 521 C CA . LYS A 1 69 ? 23.314 5.896 -27.624 1.00 95.25 69 LYS A CA 1
ATOM 522 C C . LYS A 1 69 ? 22.627 5.971 -26.273 1.00 95.25 69 LYS A C 1
ATOM 524 O O . LYS A 1 69 ? 23.102 6.721 -25.425 1.00 95.25 69 LYS A O 1
ATOM 529 N N . ALA A 1 70 ? 21.555 5.210 -26.074 1.00 95.25 70 ALA A N 1
ATOM 530 C CA . ALA A 1 70 ? 20.829 5.176 -24.811 1.00 95.25 70 ALA A CA 1
ATOM 531 C C . ALA A 1 70 ? 21.764 4.766 -23.664 1.00 95.25 70 ALA A C 1
ATOM 533 O O . ALA A 1 70 ? 21.917 5.510 -22.702 1.00 95.25 70 ALA A O 1
ATOM 534 N N . LEU A 1 71 ? 22.517 3.673 -23.824 1.00 94.69 71 LEU A N 1
ATOM 535 C CA . LEU A 1 71 ? 23.495 3.229 -22.827 1.00 94.69 71 LEU A CA 1
ATOM 536 C C . LEU A 1 71 ? 24.607 4.253 -22.569 1.00 94.69 71 LEU A C 1
ATOM 538 O O . LEU A 1 71 ? 25.037 4.409 -21.431 1.00 94.69 71 LEU A O 1
ATOM 542 N N . ALA A 1 72 ? 25.087 4.966 -23.594 1.00 93.75 72 ALA A N 1
ATOM 543 C CA . ALA A 1 72 ? 26.060 6.045 -23.400 1.00 93.75 72 ALA A CA 1
ATOM 544 C C . ALA A 1 72 ? 25.481 7.197 -22.558 1.00 93.75 72 ALA A C 1
ATOM 546 O O . ALA A 1 72 ? 26.191 7.775 -21.736 1.00 93.75 72 ALA A O 1
ATOM 547 N N . GLN A 1 73 ? 24.195 7.515 -22.733 1.00 94.50 73 GLN A N 1
ATOM 548 C CA . GLN A 1 73 ? 23.513 8.510 -21.907 1.00 94.50 73 GLN A CA 1
ATOM 549 C C . GLN A 1 73 ? 23.356 8.022 -20.466 1.00 94.50 73 GLN A C 1
ATOM 551 O O . GLN A 1 73 ? 23.690 8.772 -19.552 1.00 94.50 73 GLN A O 1
ATOM 556 N N . VAL A 1 74 ? 22.930 6.772 -20.263 1.00 92.69 74 VAL A N 1
ATOM 557 C CA . VAL A 1 74 ? 22.830 6.164 -18.926 1.00 92.69 74 VAL A CA 1
ATOM 558 C C . VAL A 1 74 ? 24.184 6.202 -18.212 1.00 92.69 74 VAL A C 1
ATOM 560 O O . VAL A 1 74 ? 24.280 6.714 -17.102 1.00 92.69 74 VAL A O 1
ATOM 563 N N . GLU A 1 75 ? 25.256 5.768 -18.877 1.00 90.94 75 GLU A N 1
ATOM 564 C CA . GLU A 1 75 ? 26.626 5.837 -18.349 1.00 90.94 75 GLU A CA 1
ATOM 565 C C . GLU A 1 75 ? 27.036 7.247 -17.929 1.00 90.94 75 GLU A C 1
ATOM 567 O O . GLU A 1 75 ? 27.656 7.429 -16.884 1.00 90.94 75 GLU A O 1
ATOM 572 N N . SER A 1 76 ? 26.696 8.254 -18.736 1.00 89.88 76 SER A N 1
ATOM 573 C CA . SER A 1 76 ? 27.052 9.642 -18.439 1.00 89.88 76 SER A CA 1
ATOM 574 C C . SER A 1 76 ? 26.336 10.206 -17.208 1.00 89.88 76 SER A C 1
ATOM 576 O O . SER A 1 76 ? 26.857 11.132 -16.587 1.00 89.88 76 SER A O 1
ATOM 578 N N . ARG A 1 77 ? 25.162 9.660 -16.864 1.00 88.50 77 ARG A N 1
ATOM 579 C CA . ARG A 1 77 ? 24.334 10.095 -15.730 1.00 88.50 77 ARG A CA 1
ATOM 580 C C . ARG A 1 77 ? 24.673 9.325 -14.456 1.00 88.50 77 ARG A C 1
ATOM 582 O O . ARG A 1 77 ? 24.943 9.940 -13.433 1.00 88.50 77 ARG A O 1
ATOM 589 N N . GLU A 1 78 ? 24.730 8.000 -14.554 1.00 83.50 78 GLU A N 1
ATOM 590 C CA . GLU A 1 78 ? 24.854 7.092 -13.406 1.00 83.50 78 GLU A CA 1
ATOM 591 C C . GLU A 1 78 ? 26.299 6.662 -13.117 1.00 83.50 78 GLU A C 1
ATOM 593 O O . GLU A 1 78 ? 26.595 6.092 -12.068 1.00 83.50 78 GLU A O 1
ATOM 598 N N . GLY A 1 79 ? 27.220 6.853 -14.068 1.00 82.50 79 GLY A N 1
ATOM 599 C CA . GLY A 1 79 ? 28.608 6.391 -13.966 1.00 82.50 79 GLY A CA 1
ATOM 600 C C . GLY A 1 79 ? 28.792 4.866 -14.040 1.00 82.50 79 GLY A C 1
ATOM 601 O O . GLY A 1 79 ? 29.926 4.390 -13.973 1.00 82.50 79 GLY A O 1
ATOM 602 N N . ARG A 1 80 ? 27.708 4.090 -14.188 1.00 82.75 80 ARG A N 1
ATOM 603 C CA . ARG A 1 80 ? 27.729 2.622 -14.322 1.00 82.75 80 ARG A CA 1
ATOM 604 C C . ARG A 1 80 ? 28.035 2.224 -15.763 1.00 82.75 80 ARG A C 1
ATOM 606 O O . ARG A 1 80 ? 27.318 2.645 -16.661 1.00 82.75 80 ARG A O 1
ATOM 613 N N . VAL A 1 81 ? 29.059 1.394 -15.975 1.00 86.88 81 VAL A N 1
ATOM 614 C CA . VAL A 1 81 ? 29.495 0.960 -17.314 1.00 86.88 81 VAL A CA 1
ATOM 615 C C . VAL A 1 81 ? 28.729 -0.278 -17.776 1.00 86.88 81 VAL A C 1
ATOM 617 O O . VAL A 1 81 ? 28.744 -1.316 -17.111 1.00 86.88 81 VAL A O 1
ATOM 620 N N . TYR A 1 82 ? 28.135 -0.182 -18.962 1.00 91.31 82 TYR A N 1
ATOM 621 C CA . TYR A 1 82 ? 27.363 -1.233 -19.612 1.00 91.31 82 TYR A CA 1
ATOM 622 C C . TYR A 1 82 ? 28.001 -1.624 -20.942 1.00 91.31 82 TYR A C 1
ATOM 624 O O . TYR A 1 82 ? 28.325 -0.777 -21.776 1.00 91.31 82 TYR A O 1
ATOM 632 N N . MET A 1 83 ? 28.136 -2.922 -21.191 1.00 90.88 83 MET A N 1
ATOM 633 C CA . MET A 1 83 ? 28.695 -3.458 -22.429 1.00 90.88 83 MET A CA 1
ATOM 634 C C . MET A 1 83 ? 27.653 -4.284 -23.172 1.00 90.88 83 MET A C 1
ATOM 636 O O . MET A 1 83 ? 26.999 -5.137 -22.583 1.00 90.88 83 MET A O 1
ATOM 640 N N . LEU A 1 84 ? 27.551 -4.081 -24.484 1.00 93.62 84 LEU A N 1
ATOM 641 C CA . LEU A 1 84 ? 26.821 -4.996 -25.351 1.00 93.62 84 LEU A CA 1
ATOM 642 C C . LEU A 1 84 ? 27.735 -6.165 -25.737 1.00 93.62 84 LEU A C 1
ATOM 644 O O . LEU A 1 84 ? 28.862 -5.964 -26.195 1.00 93.62 84 LEU A O 1
ATOM 648 N N . SER A 1 85 ? 27.247 -7.380 -25.529 1.00 94.44 85 SER A N 1
ATOM 649 C CA . SER A 1 85 ? 27.931 -8.632 -25.843 1.00 94.44 85 SER A CA 1
ATOM 650 C C . SER A 1 85 ? 27.108 -9.427 -26.850 1.00 94.44 85 SER A C 1
ATOM 652 O O . SER A 1 85 ? 25.879 -9.361 -26.831 1.00 94.44 85 SER A O 1
ATOM 654 N N . TYR A 1 86 ? 27.794 -10.160 -27.728 1.00 96.00 86 TYR A N 1
ATOM 655 C CA . TYR A 1 86 ? 27.196 -10.820 -28.883 1.00 96.00 86 TYR A CA 1
ATOM 656 C C . TYR A 1 86 ? 27.766 -12.224 -29.059 1.00 96.00 86 TYR A C 1
ATOM 658 O O . TYR A 1 86 ? 28.977 -12.422 -28.935 1.00 96.00 86 TYR A O 1
ATOM 666 N N . ALA A 1 87 ? 26.906 -13.171 -29.413 1.00 94.88 87 ALA A N 1
ATOM 667 C CA . ALA A 1 87 ? 27.284 -14.524 -29.794 1.00 94.88 87 ALA A CA 1
ATOM 668 C C . ALA A 1 87 ? 26.486 -14.950 -31.027 1.00 94.88 87 ALA A C 1
ATOM 670 O O . ALA A 1 87 ? 25.310 -14.623 -31.157 1.00 94.88 87 ALA A O 1
ATOM 671 N N . LEU A 1 88 ? 27.139 -15.654 -31.950 1.00 94.44 88 LEU A N 1
ATOM 672 C CA . LEU A 1 88 ? 26.488 -16.228 -33.122 1.00 94.44 88 LEU A CA 1
ATOM 673 C C . LEU A 1 88 ? 26.440 -17.741 -32.946 1.00 94.44 88 LEU A C 1
ATOM 675 O O . LEU A 1 88 ? 27.486 -18.392 -32.920 1.00 94.44 88 LEU A O 1
ATOM 679 N N . GLU A 1 89 ? 25.236 -18.285 -32.848 1.00 93.81 89 GLU A N 1
ATOM 680 C CA . GLU A 1 89 ? 25.004 -19.717 -32.712 1.00 93.81 89 GLU A CA 1
ATOM 681 C C . GLU A 1 89 ? 24.397 -20.274 -33.996 1.00 93.81 89 GLU A C 1
ATOM 683 O O . GLU A 1 89 ? 23.582 -19.627 -34.650 1.00 93.81 89 GLU A O 1
ATOM 688 N N . LYS A 1 90 ? 24.806 -21.482 -34.388 1.00 90.25 90 LYS A N 1
ATOM 689 C CA . LYS A 1 90 ? 24.197 -22.176 -35.523 1.00 90.25 90 LYS A CA 1
ATOM 690 C C . LYS A 1 90 ? 23.007 -22.984 -35.010 1.00 90.25 90 LYS A C 1
ATOM 692 O O . LYS A 1 90 ? 23.216 -23.954 -34.286 1.00 90.25 90 LYS A O 1
ATOM 697 N N . ALA A 1 91 ? 21.795 -22.574 -35.376 1.00 82.00 91 ALA A N 1
ATOM 698 C CA . ALA A 1 91 ? 20.557 -23.194 -34.909 1.00 82.00 91 ALA A CA 1
ATOM 699 C C . ALA A 1 91 ? 20.242 -24.484 -35.684 1.00 82.00 91 ALA A C 1
ATOM 701 O O . ALA A 1 91 ? 19.993 -25.526 -35.083 1.00 82.00 91 ALA A O 1
ATOM 702 N N . GLU A 1 92 ? 20.324 -24.435 -37.018 1.00 83.62 92 GLU A N 1
ATOM 703 C CA . GLU A 1 92 ? 20.080 -25.570 -37.918 1.00 83.62 92 GLU A CA 1
ATOM 704 C C . GLU A 1 92 ? 21.025 -25.527 -39.136 1.00 83.62 92 GLU A C 1
ATOM 706 O O . GLU A 1 92 ? 21.949 -24.709 -39.220 1.00 83.62 92 GLU A O 1
ATOM 711 N N . GLU A 1 93 ? 20.836 -26.440 -40.094 1.00 82.69 93 GLU A N 1
ATOM 712 C CA . GLU A 1 93 ? 21.494 -26.331 -41.396 1.00 82.69 93 GLU A CA 1
ATOM 713 C C . GLU A 1 93 ? 21.034 -25.031 -42.073 1.00 82.69 93 GLU A C 1
ATOM 715 O O . GLU A 1 93 ? 19.845 -24.801 -42.268 1.00 82.69 93 GLU A O 1
ATOM 720 N N . ASP A 1 94 ? 21.993 -24.155 -42.368 1.00 85.88 94 ASP A N 1
ATOM 721 C CA . ASP A 1 94 ? 21.770 -22.842 -42.973 1.00 85.88 94 ASP A CA 1
ATOM 722 C C . ASP A 1 94 ? 20.841 -21.881 -42.192 1.00 85.88 94 ASP A C 1
ATOM 724 O O . ASP A 1 94 ? 20.177 -21.030 -42.790 1.00 85.88 94 ASP A O 1
ATOM 728 N N . GLN A 1 95 ? 20.808 -21.991 -40.858 1.00 91.31 95 GLN A N 1
ATOM 729 C CA . GLN A 1 95 ? 20.159 -21.029 -39.957 1.00 91.31 95 GLN A CA 1
ATOM 730 C C . GLN A 1 95 ? 21.079 -20.678 -38.783 1.00 91.31 95 GLN A C 1
ATOM 732 O O . GLN A 1 95 ? 21.663 -21.564 -38.148 1.00 91.31 95 GLN A O 1
ATOM 737 N N . TRP A 1 96 ? 21.171 -19.389 -38.461 1.00 94.06 96 TRP A N 1
ATOM 738 C CA . TRP A 1 96 ? 21.945 -18.880 -37.331 1.00 94.06 96 TRP A CA 1
ATOM 739 C C . TRP A 1 96 ? 21.101 -17.955 -36.467 1.00 94.06 96 TRP A C 1
ATOM 741 O O . TRP A 1 96 ? 20.150 -17.330 -36.932 1.00 94.06 96 TRP A O 1
ATOM 751 N N . THR A 1 97 ? 21.516 -17.824 -35.219 1.00 95.00 97 THR A N 1
ATOM 752 C CA . THR A 1 97 ? 20.906 -16.949 -34.234 1.00 95.00 97 THR A CA 1
ATOM 753 C C . THR A 1 97 ? 21.977 -16.027 -33.678 1.00 95.00 97 THR A C 1
ATOM 755 O O . THR A 1 97 ? 22.984 -16.484 -33.133 1.00 95.00 97 THR A O 1
ATOM 758 N N . LEU A 1 98 ? 21.778 -14.719 -33.829 1.00 96.00 98 LEU A N 1
ATOM 759 C CA . LEU A 1 98 ? 22.570 -13.713 -33.137 1.00 96.00 98 LEU A CA 1
ATOM 760 C C . LEU A 1 98 ? 21.937 -13.459 -31.768 1.00 96.00 98 LEU A C 1
ATOM 762 O O . LEU A 1 98 ? 20.895 -12.809 -31.653 1.00 96.00 98 LEU A O 1
ATOM 766 N N . GLN A 1 99 ? 22.597 -13.965 -30.735 1.00 95.81 99 GLN A N 1
ATOM 767 C CA . GLN A 1 99 ? 22.294 -13.663 -29.346 1.00 95.81 99 GLN A CA 1
ATOM 768 C C . GLN A 1 99 ? 23.006 -12.381 -28.942 1.00 95.81 99 GLN A C 1
ATOM 770 O O . GLN A 1 99 ? 24.166 -12.147 -29.299 1.00 95.81 99 GLN A O 1
ATOM 775 N N . SER A 1 100 ? 22.312 -11.545 -28.177 1.00 95.19 100 SER A N 1
ATOM 776 C CA . SER A 1 100 ? 22.883 -10.314 -27.653 1.00 95.19 100 SER A CA 1
ATOM 777 C C . SER A 1 100 ? 22.404 -10.040 -26.238 1.00 95.19 100 SER A C 1
ATOM 779 O O . SER A 1 100 ? 21.306 -10.427 -25.844 1.00 95.19 100 SER A O 1
ATOM 781 N N . GLN A 1 101 ? 23.263 -9.404 -25.451 1.00 95.19 101 GLN A N 1
ATOM 782 C CA . GLN A 1 101 ? 22.983 -9.108 -24.053 1.00 95.19 101 GLN A CA 1
ATOM 783 C C . GLN A 1 101 ? 23.701 -7.839 -23.608 1.00 95.19 101 GLN A C 1
ATOM 785 O O . GLN A 1 101 ? 24.785 -7.515 -24.101 1.00 95.19 101 GLN A O 1
ATOM 790 N N . ILE A 1 102 ? 23.113 -7.148 -22.640 1.00 94.81 102 ILE A N 1
ATOM 791 C CA . ILE A 1 102 ? 23.754 -6.070 -21.898 1.00 94.81 102 ILE A CA 1
ATOM 792 C C . ILE A 1 102 ? 24.399 -6.677 -20.656 1.00 94.81 102 ILE A C 1
ATOM 794 O O . ILE A 1 102 ? 23.779 -7.442 -19.914 1.00 94.81 102 ILE A O 1
ATOM 798 N N . VAL A 1 103 ? 25.664 -6.334 -20.454 1.00 93.19 103 VAL A N 1
ATOM 799 C CA . VAL A 1 103 ? 26.531 -6.817 -19.385 1.00 93.19 103 VAL A CA 1
ATOM 800 C C . VAL A 1 103 ? 26.912 -5.632 -18.505 1.00 93.19 103 VAL A C 1
ATOM 802 O O . VAL A 1 103 ? 27.376 -4.615 -19.021 1.00 93.19 103 VAL A O 1
ATOM 805 N N . ALA A 1 104 ? 26.767 -5.780 -17.192 1.00 91.06 104 ALA A N 1
ATOM 806 C CA . ALA A 1 104 ? 27.305 -4.855 -16.198 1.00 91.06 104 ALA A CA 1
ATOM 807 C C . ALA A 1 104 ? 28.273 -5.617 -15.295 1.00 91.06 104 ALA A C 1
ATOM 809 O O . ALA A 1 104 ? 28.000 -6.750 -14.909 1.00 91.06 104 ALA A O 1
ATOM 810 N N . GLU A 1 105 ? 29.435 -5.028 -15.009 1.00 87.50 105 GLU A N 1
ATOM 811 C CA . GLU A 1 105 ? 30.442 -5.620 -14.106 1.00 87.50 105 GLU A CA 1
ATOM 812 C C . GLU A 1 105 ? 30.844 -7.070 -14.464 1.00 87.50 105 GLU A C 1
ATOM 814 O O . GLU A 1 105 ? 31.190 -7.887 -13.614 1.00 87.50 105 GLU A O 1
ATOM 819 N N . GLY A 1 106 ? 30.809 -7.404 -15.759 1.00 85.44 106 GLY A N 1
ATOM 820 C CA . GLY A 1 106 ? 31.141 -8.738 -16.266 1.00 85.44 106 GLY A CA 1
ATOM 821 C C . GLY A 1 106 ? 30.034 -9.787 -16.115 1.00 85.44 106 GLY A C 1
ATOM 822 O O . GLY A 1 106 ? 30.260 -10.934 -16.495 1.00 85.44 106 GLY A O 1
ATOM 823 N N . GLN A 1 107 ? 28.852 -9.416 -15.616 1.00 88.88 107 GLN A N 1
ATOM 824 C CA . GLN A 1 107 ? 27.680 -10.287 -15.525 1.00 88.88 107 GLN A CA 1
ATOM 825 C C . GLN A 1 107 ? 26.596 -9.867 -16.528 1.00 88.88 107 GLN A C 1
ATOM 827 O O . GLN A 1 107 ? 26.338 -8.670 -16.689 1.00 88.88 107 GLN A O 1
ATOM 832 N N . PRO A 1 108 ? 25.958 -10.820 -17.231 1.00 91.56 108 PRO A N 1
ATOM 833 C CA . PRO A 1 108 ? 24.814 -10.512 -18.075 1.00 91.56 108 PRO A CA 1
ATOM 834 C C . PRO A 1 108 ? 23.641 -10.057 -17.204 1.00 91.56 108 PRO A C 1
ATOM 836 O O . PRO A 1 108 ? 23.250 -10.758 -16.275 1.00 91.56 108 PRO A O 1
ATOM 839 N N . ILE A 1 109 ? 23.085 -8.885 -17.511 1.00 93.00 109 ILE A N 1
ATOM 840 C CA . ILE A 1 109 ? 21.960 -8.305 -16.762 1.00 93.00 109 ILE A CA 1
ATOM 841 C C . ILE A 1 109 ? 20.674 -8.257 -17.585 1.00 93.00 109 ILE A C 1
ATOM 843 O O . ILE A 1 109 ? 19.588 -8.411 -17.039 1.00 93.00 109 ILE A O 1
ATOM 847 N N . LEU A 1 110 ? 20.773 -8.099 -18.907 1.00 93.81 110 LEU A N 1
ATOM 848 C CA . LEU A 1 110 ? 19.608 -8.086 -19.784 1.00 93.81 110 LEU A CA 1
ATOM 849 C C . LEU A 1 110 ? 19.918 -8.829 -21.077 1.00 93.81 110 LEU A C 1
ATOM 851 O O . LEU A 1 110 ? 20.708 -8.356 -21.891 1.00 93.81 110 LEU A O 1
ATOM 855 N N . ALA A 1 111 ? 19.280 -9.980 -21.272 1.00 92.56 111 ALA A N 1
ATOM 856 C CA . ALA A 1 111 ? 19.250 -10.635 -22.572 1.00 92.56 111 ALA A CA 1
ATOM 857 C C . ALA A 1 111 ? 18.326 -9.848 -23.510 1.00 92.56 111 ALA A C 1
ATOM 859 O O . ALA A 1 111 ? 17.213 -9.477 -23.130 1.00 92.56 111 ALA A O 1
ATOM 860 N N . LEU A 1 112 ? 18.799 -9.583 -24.723 1.00 92.31 112 LEU A N 1
ATOM 861 C CA . LEU A 1 112 ? 18.011 -8.955 -25.774 1.00 92.31 112 LEU A CA 1
ATOM 862 C C . LEU A 1 112 ? 17.383 -10.045 -26.651 1.00 92.31 112 LEU A C 1
ATOM 864 O O . LEU A 1 112 ? 17.954 -11.135 -26.754 1.00 92.31 112 LEU A O 1
ATOM 868 N N . PRO A 1 113 ? 16.234 -9.782 -27.298 1.00 91.25 113 PRO A N 1
ATOM 869 C CA . PRO A 1 113 ? 15.618 -10.784 -28.150 1.00 91.25 113 PRO A CA 1
ATOM 870 C C . PRO A 1 113 ? 16.542 -11.193 -29.301 1.00 91.25 113 PRO A C 1
ATOM 872 O O . PRO A 1 113 ? 17.283 -10.380 -29.858 1.00 91.25 113 PRO A O 1
ATOM 875 N N . GLU A 1 114 ? 16.493 -12.477 -29.632 1.00 93.12 114 GLU A N 1
ATOM 876 C CA . GLU A 1 114 ? 17.355 -13.081 -30.638 1.00 93.12 114 GLU A CA 1
ATOM 877 C C . GLU A 1 114 ? 17.056 -12.547 -32.047 1.00 93.12 114 GLU A C 1
ATOM 879 O O . GLU A 1 114 ? 15.901 -12.320 -32.412 1.00 93.12 114 GLU A O 1
ATOM 884 N N . ILE A 1 115 ? 18.104 -12.382 -32.859 1.00 94.75 115 ILE A N 1
ATOM 885 C CA . ILE A 1 115 ? 17.985 -12.016 -34.276 1.00 94.75 115 ILE A CA 1
ATOM 886 C C . ILE A 1 115 ? 18.306 -13.253 -35.116 1.00 94.75 115 ILE A C 1
ATOM 888 O O . ILE A 1 115 ? 19.440 -13.737 -35.120 1.00 94.75 115 ILE A O 1
ATOM 892 N N . GLY A 1 116 ? 17.303 -13.766 -35.830 1.00 93.62 116 GLY A N 1
ATOM 893 C CA . GLY A 1 116 ? 17.454 -14.925 -36.713 1.00 93.62 116 GLY A CA 1
ATOM 894 C C . GLY A 1 116 ? 18.100 -14.548 -38.045 1.00 93.62 116 GLY A C 1
ATOM 895 O O . GLY A 1 116 ? 17.810 -13.487 -38.597 1.00 93.62 116 GLY A O 1
ATOM 896 N N . LEU A 1 117 ? 18.958 -15.417 -38.569 1.00 94.00 117 LEU A N 1
ATOM 897 C CA . LEU A 1 117 ? 19.707 -15.233 -39.811 1.00 94.00 117 LEU A CA 1
ATOM 898 C C . LEU A 1 117 ? 19.531 -16.458 -40.711 1.00 94.00 117 LEU A C 1
ATOM 900 O O . LEU A 1 117 ? 19.755 -17.589 -40.277 1.00 94.00 117 LEU A O 1
ATOM 904 N N . ASP A 1 118 ? 19.174 -16.227 -41.974 1.00 91.75 118 ASP A N 1
ATOM 905 C CA . ASP A 1 118 ? 19.054 -17.297 -42.968 1.00 91.75 118 ASP A CA 1
ATOM 906 C C . ASP A 1 118 ? 20.385 -17.660 -43.656 1.00 91.75 118 ASP A C 1
ATOM 908 O O . ASP A 1 118 ? 21.437 -17.075 -43.392 1.00 91.75 118 ASP A O 1
ATOM 912 N N . ALA A 1 119 ? 20.323 -18.615 -44.590 1.00 85.75 119 ALA A N 1
ATOM 913 C CA . ALA A 1 119 ? 21.416 -19.082 -45.451 1.00 85.75 119 ALA A CA 1
ATOM 914 C C . ALA A 1 119 ? 22.201 -17.959 -46.153 1.00 85.75 119 ALA A C 1
ATOM 916 O O . ALA A 1 119 ? 23.364 -18.139 -46.520 1.00 85.75 119 ALA A O 1
ATOM 917 N N . GLN A 1 120 ? 21.558 -16.818 -46.405 1.00 85.31 120 GLN A N 1
ATOM 918 C CA . GLN A 1 120 ? 22.144 -15.661 -47.074 1.00 85.31 120 GLN A CA 1
ATOM 919 C C . GLN A 1 120 ? 22.657 -14.610 -46.079 1.00 85.31 120 GLN A C 1
ATOM 921 O O . GLN A 1 120 ? 23.368 -13.689 -46.488 1.00 85.31 120 GLN A O 1
ATOM 926 N N . GLY A 1 121 ? 22.354 -14.776 -44.791 1.00 84.69 121 GLY A N 1
ATOM 927 C CA . GLY A 1 121 ? 22.646 -13.839 -43.716 1.00 84.69 121 GLY A CA 1
ATOM 928 C C . GLY A 1 121 ? 21.587 -12.760 -43.556 1.00 84.69 121 GLY A C 1
ATOM 929 O O . GLY A 1 121 ? 21.870 -11.752 -42.918 1.00 84.69 121 GLY A O 1
ATOM 930 N N . LYS A 1 122 ? 20.391 -12.918 -44.131 1.00 91.12 122 LYS A N 1
ATOM 931 C CA . LYS A 1 122 ? 19.312 -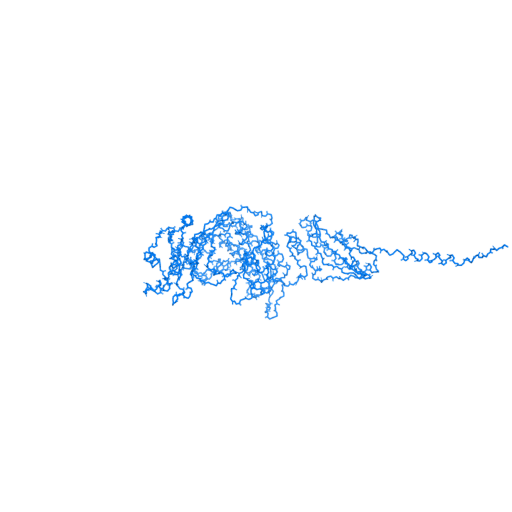11.944 -43.968 1.00 91.12 122 LYS A CA 1
ATOM 932 C C . LYS A 1 122 ? 18.773 -12.011 -42.539 1.00 91.12 122 LYS A C 1
ATOM 934 O O . LYS A 1 122 ? 18.288 -13.055 -42.107 1.00 91.12 122 LYS A O 1
ATOM 939 N N . ALA A 1 123 ? 18.836 -10.886 -41.830 1.00 91.88 123 ALA A N 1
ATOM 940 C CA . ALA A 1 123 ? 18.359 -10.777 -40.457 1.00 91.88 123 ALA A CA 1
ATOM 941 C C . ALA A 1 123 ? 16.832 -10.624 -40.371 1.00 91.88 123 ALA A C 1
ATOM 943 O O . ALA A 1 123 ? 16.220 -9.860 -41.122 1.00 91.88 123 ALA A O 1
ATOM 944 N N . THR A 1 124 ? 16.232 -11.320 -39.408 1.00 92.88 124 THR A N 1
ATOM 945 C CA . THR A 1 124 ? 14.850 -11.129 -38.959 1.00 92.88 124 THR A CA 1
ATOM 946 C C . THR A 1 124 ? 14.886 -10.509 -37.571 1.00 92.88 124 THR A C 1
ATOM 948 O O . THR A 1 124 ? 15.347 -11.143 -36.622 1.00 92.88 124 THR A O 1
ATOM 951 N N . PHE A 1 125 ? 14.438 -9.259 -37.472 1.00 89.81 125 PHE A N 1
ATOM 952 C CA . PHE A 1 125 ? 14.495 -8.488 -36.235 1.00 89.81 125 PHE A CA 1
ATOM 953 C C . PHE A 1 125 ? 13.239 -8.683 -35.369 1.00 89.81 125 PHE A C 1
ATOM 955 O O . PHE A 1 125 ? 12.164 -8.975 -35.903 1.00 89.81 125 PHE A O 1
ATOM 962 N N . PRO A 1 126 ? 13.366 -8.492 -34.045 1.00 85.62 126 PRO A N 1
ATOM 963 C CA . PRO A 1 126 ? 12.238 -8.405 -33.119 1.00 85.62 126 PRO A CA 1
ATOM 964 C C . PRO A 1 126 ? 11.312 -7.212 -33.418 1.00 85.62 126 PRO A C 1
ATOM 966 O O . PRO A 1 126 ? 11.560 -6.413 -34.318 1.00 85.62 126 PRO A O 1
ATOM 969 N N . THR A 1 127 ? 10.226 -7.083 -32.652 1.00 81.62 127 THR A N 1
ATOM 970 C CA . THR A 1 127 ? 9.201 -6.047 -32.860 1.00 81.62 127 THR A CA 1
ATOM 971 C C . THR A 1 127 ? 9.740 -4.621 -32.713 1.00 81.62 127 THR A C 1
ATOM 973 O O . THR A 1 127 ? 10.635 -4.358 -31.906 1.00 81.62 127 THR A O 1
ATOM 976 N N . ASP A 1 128 ? 9.102 -3.671 -33.407 1.00 83.62 128 ASP A N 1
ATOM 977 C CA . ASP A 1 128 ? 9.420 -2.236 -33.318 1.00 83.62 128 ASP A CA 1
ATOM 978 C C . ASP A 1 128 ? 9.382 -1.702 -31.875 1.00 83.62 128 ASP A C 1
ATOM 980 O O . ASP A 1 128 ? 10.177 -0.832 -31.521 1.00 83.62 128 ASP A O 1
ATOM 984 N N . SER A 1 129 ? 8.518 -2.256 -31.012 1.00 87.50 129 SER A N 1
ATOM 985 C CA . SER A 1 129 ? 8.448 -1.880 -29.591 1.00 87.50 129 SER A CA 1
ATOM 986 C C . SER A 1 129 ? 9.763 -2.124 -28.850 1.00 87.50 129 SER A C 1
ATOM 988 O O . SER A 1 129 ? 10.183 -1.283 -28.063 1.00 87.50 129 SER A O 1
ATOM 990 N N . THR A 1 130 ? 10.468 -3.223 -29.142 1.00 90.12 130 THR A N 1
ATOM 991 C CA . THR A 1 130 ? 11.771 -3.510 -28.521 1.00 90.12 130 THR A CA 1
ATOM 992 C C . THR A 1 130 ? 12.841 -2.533 -29.005 1.00 90.12 130 THR A C 1
ATOM 994 O O . THR A 1 130 ? 13.653 -2.072 -28.207 1.00 90.12 130 THR A O 1
ATOM 997 N N . ALA A 1 131 ? 12.841 -2.174 -30.292 1.00 89.06 131 ALA A N 1
ATOM 998 C CA . ALA A 1 131 ? 13.777 -1.177 -30.814 1.00 89.06 131 ALA A CA 1
ATOM 999 C C . ALA A 1 131 ? 13.570 0.193 -30.146 1.00 89.06 131 ALA A C 1
ATOM 1001 O O . ALA A 1 131 ? 14.537 0.849 -29.758 1.00 89.06 131 ALA A O 1
ATOM 1002 N N . GLN A 1 132 ? 12.308 0.599 -29.972 1.00 93.69 132 GLN A N 1
ATOM 1003 C CA . GLN A 1 132 ? 11.945 1.836 -29.279 1.00 93.69 132 GLN A CA 1
ATOM 1004 C C . GLN A 1 132 ? 12.368 1.799 -27.808 1.00 93.69 132 GLN A C 1
ATOM 1006 O O . GLN A 1 132 ? 13.046 2.721 -27.358 1.00 93.69 132 GLN A O 1
ATOM 1011 N N . ALA A 1 133 ? 12.078 0.702 -27.106 1.00 94.88 133 ALA A N 1
ATOM 1012 C CA . ALA A 1 133 ? 12.497 0.473 -25.727 1.00 94.88 133 ALA A CA 1
ATOM 1013 C C . ALA A 1 133 ? 14.011 0.633 -25.535 1.00 94.88 133 ALA A C 1
ATOM 1015 O O . ALA A 1 133 ? 14.463 1.288 -24.604 1.00 94.88 133 ALA A O 1
ATOM 1016 N N . LEU A 1 134 ? 14.806 0.060 -26.443 1.00 93.44 134 LEU A N 1
ATOM 1017 C CA . LEU A 1 134 ? 16.263 0.155 -26.393 1.00 93.44 134 LEU A CA 1
ATOM 1018 C C . LEU A 1 134 ? 16.786 1.556 -26.724 1.00 93.44 134 LEU A C 1
ATOM 1020 O O . LEU A 1 134 ? 17.908 1.886 -26.355 1.00 93.44 134 LEU A O 1
ATOM 1024 N N . SER A 1 135 ? 16.004 2.378 -27.424 1.00 94.75 135 SER A N 1
ATOM 1025 C CA . SER A 1 135 ? 16.371 3.759 -27.748 1.00 94.75 135 SER A CA 1
ATOM 1026 C C . SER A 1 135 ? 16.029 4.769 -26.646 1.00 94.75 135 SER A C 1
ATOM 1028 O O . SER A 1 135 ? 16.565 5.879 -26.658 1.00 94.75 135 SER A O 1
ATOM 1030 N N . ASP A 1 136 ? 15.167 4.390 -25.702 1.00 96.94 136 ASP A N 1
ATOM 1031 C CA . ASP A 1 136 ? 14.731 5.213 -24.576 1.00 96.94 136 ASP A CA 1
ATOM 1032 C C . ASP A 1 136 ? 15.698 5.054 -23.395 1.00 96.94 136 ASP A C 1
ATOM 1034 O O . ASP A 1 136 ? 15.746 4.015 -22.738 1.00 96.94 136 ASP A O 1
ATOM 1038 N N . ALA A 1 137 ? 16.510 6.082 -23.138 1.00 96.06 137 ALA A N 1
ATOM 1039 C CA . ALA A 1 137 ? 17.540 6.031 -22.104 1.00 96.06 137 ALA A CA 1
ATOM 1040 C C . ALA A 1 137 ? 16.971 5.967 -20.679 1.00 96.06 137 ALA A C 1
ATOM 1042 O O . ALA A 1 137 ? 17.595 5.339 -19.825 1.00 96.06 137 ALA A O 1
ATOM 1043 N N . ASP A 1 138 ? 15.820 6.593 -20.425 1.00 94.81 138 ASP A N 1
ATOM 1044 C CA . ASP A 1 138 ? 15.220 6.629 -19.089 1.00 94.81 138 ASP A CA 1
ATOM 1045 C C . ASP A 1 138 ? 14.612 5.261 -18.773 1.00 94.81 138 ASP A C 1
ATOM 1047 O O . ASP A 1 138 ? 14.976 4.631 -17.780 1.00 94.81 138 ASP A O 1
ATOM 1051 N N . PHE A 1 139 ? 13.801 4.733 -19.696 1.00 96.94 139 PHE A N 1
ATOM 1052 C CA . PHE A 1 139 ? 13.243 3.389 -19.564 1.00 96.94 139 PHE A CA 1
ATOM 1053 C C . PHE A 1 139 ? 14.335 2.317 -19.474 1.00 96.94 139 PHE A C 1
ATOM 1055 O O . PHE A 1 139 ? 14.254 1.407 -18.647 1.00 96.94 139 PHE A O 1
ATOM 1062 N N . LEU A 1 140 ? 15.380 2.417 -20.304 1.00 95.81 140 LEU A N 1
ATOM 1063 C CA . LEU A 1 140 ? 16.479 1.461 -20.270 1.00 95.81 140 LEU A CA 1
ATOM 1064 C C . LEU A 1 140 ? 17.229 1.518 -18.934 1.00 95.81 140 LEU A C 1
ATOM 1066 O O . LEU A 1 140 ? 17.587 0.464 -18.418 1.00 95.81 140 LEU A O 1
ATOM 1070 N N . ASN A 1 141 ? 17.438 2.700 -18.347 1.00 95.38 141 ASN A N 1
ATOM 1071 C CA . ASN A 1 141 ? 18.040 2.816 -17.017 1.00 95.38 141 ASN A CA 1
ATOM 1072 C C . ASN A 1 141 ? 17.218 2.075 -15.952 1.00 95.38 141 ASN A C 1
ATOM 1074 O O . ASN A 1 141 ? 17.768 1.247 -15.224 1.00 95.38 141 ASN A O 1
ATOM 1078 N N . ASP A 1 142 ? 15.906 2.316 -15.919 1.00 96.38 142 ASP A N 1
ATOM 1079 C CA . ASP A 1 142 ? 14.997 1.698 -14.949 1.00 96.38 142 ASP A CA 1
ATOM 1080 C C . ASP A 1 142 ? 14.961 0.170 -15.107 1.00 96.38 142 ASP A C 1
ATOM 1082 O O . ASP A 1 142 ? 15.064 -0.572 -14.128 1.00 96.38 142 ASP A O 1
ATOM 1086 N N . VAL A 1 143 ? 14.910 -0.327 -16.350 1.00 96.38 143 VAL A N 1
ATOM 1087 C CA . VAL A 1 143 ? 14.971 -1.768 -16.639 1.00 96.38 143 VAL A CA 1
ATOM 1088 C C . VAL A 1 143 ? 16.301 -2.374 -16.197 1.00 96.38 143 VAL A C 1
ATOM 1090 O O . VAL A 1 143 ? 16.310 -3.458 -15.615 1.00 96.38 143 VAL A O 1
ATOM 1093 N N . LEU A 1 144 ? 17.434 -1.721 -16.470 1.00 94.62 144 LEU A N 1
ATOM 1094 C CA . LEU A 1 144 ? 18.745 -2.243 -16.073 1.00 94.62 144 LEU A CA 1
ATOM 1095 C C . LEU A 1 144 ? 18.881 -2.299 -14.551 1.00 94.62 144 LEU A C 1
ATOM 1097 O O . LEU A 1 144 ? 19.412 -3.283 -14.034 1.00 94.62 144 LEU A O 1
ATOM 1101 N N . TRP A 1 145 ? 18.366 -1.293 -13.843 1.00 93.56 145 TRP A N 1
ATOM 1102 C CA . TRP A 1 145 ? 18.328 -1.279 -12.385 1.00 93.56 145 TRP A CA 1
ATOM 1103 C C . TRP A 1 145 ? 17.462 -2.422 -11.832 1.00 93.56 145 TRP A C 1
ATOM 1105 O O . TRP A 1 145 ? 17.953 -3.236 -11.049 1.00 93.56 145 TRP A O 1
ATOM 1115 N N . LEU A 1 146 ? 16.221 -2.570 -12.316 1.00 95.50 146 LEU A N 1
ATOM 1116 C CA . LEU A 1 146 ? 15.321 -3.663 -11.919 1.00 95.50 146 LEU A CA 1
ATOM 1117 C C . LEU A 1 146 ? 15.951 -5.039 -12.176 1.00 95.50 146 LEU A C 1
ATOM 1119 O O . LEU A 1 146 ? 15.909 -5.927 -11.326 1.00 95.50 146 LEU A O 1
ATOM 1123 N N . ARG A 1 147 ? 16.612 -5.208 -13.323 1.00 94.56 147 ARG A N 1
ATOM 1124 C CA . ARG A 1 147 ? 17.300 -6.454 -13.673 1.00 94.56 147 ARG A CA 1
ATOM 1125 C C . ARG A 1 147 ? 18.485 -6.761 -12.763 1.00 94.56 147 ARG A C 1
ATOM 1127 O O . ARG A 1 147 ? 18.680 -7.924 -12.418 1.00 94.56 147 ARG A O 1
ATOM 1134 N N . GLN A 1 148 ? 19.248 -5.750 -12.346 1.00 91.19 148 GLN A N 1
ATOM 1135 C CA . GLN A 1 148 ? 20.354 -5.919 -11.394 1.00 91.19 148 GLN A CA 1
ATOM 1136 C C . GLN A 1 148 ? 19.873 -6.431 -10.035 1.00 91.19 148 GLN A C 1
ATOM 1138 O O . GLN A 1 148 ? 20.570 -7.226 -9.405 1.00 91.19 148 GLN A O 1
ATOM 1143 N N . ILE A 1 149 ? 18.671 -6.035 -9.614 1.00 91.50 149 ILE A N 1
ATOM 1144 C CA . ILE A 1 149 ? 18.054 -6.516 -8.374 1.00 91.50 149 ILE A CA 1
ATOM 1145 C C . ILE A 1 149 ? 17.223 -7.800 -8.553 1.00 91.50 149 ILE A C 1
ATOM 1147 O O . ILE A 1 149 ? 16.603 -8.276 -7.603 1.00 91.50 149 ILE A O 1
ATOM 1151 N N . GLY A 1 150 ? 17.259 -8.404 -9.748 1.00 92.12 150 GLY A N 1
ATOM 1152 C CA . GLY A 1 150 ? 16.634 -9.693 -10.053 1.00 92.12 150 GLY A CA 1
ATOM 1153 C C . GLY A 1 150 ? 15.177 -9.618 -10.514 1.00 92.12 150 GLY A C 1
ATOM 1154 O O . GLY A 1 150 ? 14.533 -10.658 -10.646 1.00 92.12 150 GLY A O 1
ATOM 1155 N N . ILE A 1 151 ? 14.652 -8.425 -10.791 1.00 95.00 151 ILE A N 1
ATOM 1156 C CA . ILE A 1 151 ? 13.268 -8.222 -11.227 1.00 95.00 151 ILE A CA 1
ATOM 1157 C C . ILE A 1 151 ? 13.202 -8.229 -12.756 1.00 95.00 151 ILE A C 1
ATOM 1159 O O . ILE A 1 151 ? 13.941 -7.525 -13.446 1.00 95.00 151 ILE A O 1
ATOM 1163 N N . ALA A 1 152 ? 12.322 -9.065 -13.308 1.00 91.81 152 ALA A N 1
ATOM 1164 C CA . ALA A 1 152 ? 12.170 -9.200 -14.749 1.00 91.81 152 ALA A CA 1
ATOM 1165 C C . ALA A 1 152 ? 11.347 -8.053 -15.358 1.00 91.81 152 ALA A C 1
ATOM 1167 O O . ALA A 1 152 ? 10.419 -7.539 -14.746 1.00 91.81 152 ALA A O 1
ATOM 1168 N N . SER A 1 153 ? 11.665 -7.682 -16.599 1.00 93.25 153 SER A N 1
ATOM 1169 C CA . SER A 1 153 ? 10.953 -6.651 -17.366 1.00 93.25 153 SER A CA 1
ATOM 1170 C C . SER A 1 153 ? 10.871 -7.053 -18.838 1.00 93.25 153 SER A C 1
ATOM 1172 O O . SER A 1 153 ? 11.870 -7.508 -19.403 1.00 93.25 153 SER A O 1
ATOM 1174 N N . ASP A 1 154 ? 9.709 -6.880 -19.461 1.00 92.62 154 ASP A N 1
ATOM 1175 C CA . ASP A 1 154 ? 9.462 -7.222 -20.864 1.00 92.62 154 ASP A CA 1
ATOM 1176 C C . ASP A 1 154 ? 9.568 -5.984 -21.772 1.00 92.62 154 ASP A C 1
ATOM 1178 O O . ASP A 1 154 ? 8.693 -5.118 -21.782 1.00 92.62 154 ASP A O 1
ATOM 1182 N N . LEU A 1 155 ? 10.640 -5.915 -22.569 1.00 93.19 155 LEU A N 1
ATOM 1183 C CA . LEU A 1 155 ? 10.856 -4.841 -23.548 1.00 93.19 155 LEU A CA 1
ATOM 1184 C C . LEU A 1 155 ? 9.765 -4.807 -24.633 1.00 93.19 155 LEU A C 1
ATOM 1186 O O . LEU A 1 155 ? 9.502 -3.756 -25.214 1.00 93.19 155 LEU A O 1
ATOM 1190 N N . GLY A 1 156 ? 9.111 -5.941 -24.905 1.00 92.56 156 GLY A N 1
ATOM 1191 C CA . GLY A 1 156 ? 8.047 -6.054 -25.898 1.00 92.56 156 GLY A CA 1
ATOM 1192 C C . GLY A 1 156 ? 6.779 -5.278 -25.534 1.00 92.56 156 GLY A C 1
ATOM 1193 O O . GLY A 1 156 ? 6.004 -4.954 -26.441 1.00 92.56 156 GLY A O 1
ATOM 1194 N N . GLN A 1 157 ? 6.590 -4.942 -24.250 1.00 94.75 157 GLN A N 1
ATOM 1195 C CA . GLN A 1 157 ? 5.445 -4.168 -23.753 1.00 94.75 157 GLN A CA 1
ATOM 1196 C C . GLN A 1 157 ? 5.616 -2.653 -23.884 1.00 94.75 157 GLN A C 1
ATOM 1198 O O . GLN A 1 157 ? 4.665 -1.917 -23.627 1.00 94.75 157 GLN A O 1
ATOM 1203 N N . TYR A 1 158 ? 6.791 -2.168 -24.290 1.00 95.69 158 TYR A N 1
ATOM 1204 C CA . TYR A 1 158 ? 7.026 -0.735 -24.448 1.00 95.69 158 TYR A CA 1
ATOM 1205 C C . TYR A 1 158 ? 5.978 -0.089 -25.367 1.00 95.69 158 TYR A C 1
ATOM 1207 O O . TYR A 1 158 ? 5.662 -0.612 -26.441 1.00 95.69 158 TYR A O 1
ATOM 1215 N N . GLY A 1 159 ? 5.414 1.037 -24.922 1.00 93.50 159 GLY A N 1
ATOM 1216 C CA . GLY A 1 159 ? 4.359 1.765 -25.629 1.00 93.50 159 GLY A CA 1
ATOM 1217 C C . GLY A 1 159 ? 2.952 1.169 -25.500 1.00 93.50 159 GLY A C 1
ATOM 1218 O O . GLY A 1 159 ? 2.004 1.764 -26.008 1.00 93.50 159 GLY A O 1
ATOM 1219 N N . ARG A 1 160 ? 2.781 0.022 -24.829 1.00 94.75 160 ARG A N 1
ATOM 1220 C CA . ARG A 1 160 ? 1.459 -0.543 -24.509 1.00 94.75 160 ARG A CA 1
ATOM 1221 C C . ARG A 1 160 ? 0.955 -0.022 -23.168 1.00 94.75 160 ARG A C 1
ATOM 1223 O O . ARG A 1 160 ? 1.740 0.462 -22.353 1.00 94.75 160 ARG A O 1
ATOM 1230 N N . ASN A 1 161 ? -0.346 -0.162 -22.925 1.00 95.94 161 ASN A N 1
ATOM 1231 C CA . ASN A 1 161 ? -0.913 0.066 -21.598 1.00 95.94 161 ASN A CA 1
ATOM 1232 C C . ASN A 1 161 ? -0.312 -0.922 -20.595 1.00 95.94 161 ASN A C 1
ATOM 1234 O O . ASN A 1 161 ? -0.219 -2.117 -20.882 1.00 95.94 161 ASN A O 1
ATOM 1238 N N . ALA A 1 162 ? 0.054 -0.414 -19.423 1.00 96.56 162 ALA A N 1
ATOM 1239 C CA . ALA A 1 162 ? 0.325 -1.230 -18.253 1.00 96.56 162 ALA A CA 1
ATOM 1240 C C . ALA A 1 162 ? -0.981 -1.840 -17.727 1.00 96.56 162 ALA A C 1
ATOM 1242 O O . ALA A 1 162 ? -2.058 -1.265 -17.908 1.00 96.56 162 ALA A O 1
ATOM 1243 N N . ASN A 1 163 ? -0.883 -2.969 -17.030 1.00 95.81 163 ASN A N 1
ATOM 1244 C CA . ASN A 1 163 ? -2.012 -3.577 -16.331 1.00 95.81 163 ASN A CA 1
ATOM 1245 C C . ASN A 1 163 ? -1.671 -3.933 -14.876 1.00 95.81 163 ASN A C 1
ATOM 1247 O O . ASN A 1 163 ? -0.512 -3.895 -14.464 1.00 95.81 163 ASN A O 1
ATOM 1251 N N . ASN A 1 164 ? -2.703 -4.258 -14.103 1.00 95.06 164 ASN A N 1
ATOM 1252 C CA . ASN A 1 164 ? -2.601 -4.558 -12.675 1.00 95.06 164 ASN A CA 1
ATOM 1253 C C . ASN A 1 164 ? -1.801 -5.834 -12.384 1.00 95.06 164 ASN A C 1
ATOM 1255 O O . ASN A 1 164 ? -1.051 -5.878 -11.421 1.00 95.06 164 ASN A O 1
ATOM 1259 N N . GLU A 1 165 ? -1.894 -6.871 -13.215 1.00 96.19 165 GLU A N 1
ATOM 1260 C CA . GLU A 1 165 ? -1.072 -8.073 -13.026 1.00 96.19 165 GLU A CA 1
ATOM 1261 C C . GLU A 1 165 ? 0.427 -7.739 -13.124 1.00 96.19 165 GLU A C 1
ATOM 1263 O O . GLU A 1 165 ? 1.229 -8.169 -12.295 1.00 96.19 165 GLU A O 1
ATOM 1268 N N . GLN A 1 166 ? 0.811 -6.913 -14.101 1.00 97.25 166 GLN A N 1
ATOM 1269 C CA . GLN A 1 166 ? 2.187 -6.448 -14.252 1.00 97.25 166 GLN A CA 1
ATOM 1270 C C . GLN A 1 166 ? 2.631 -5.596 -13.057 1.00 97.25 166 GLN A C 1
ATOM 1272 O O . GLN A 1 166 ? 3.729 -5.821 -12.546 1.00 97.25 166 GLN A O 1
ATOM 1277 N N . SER A 1 167 ? 1.801 -4.654 -12.586 1.00 96.19 167 SER A N 1
ATOM 1278 C CA . SER A 1 167 ? 2.148 -3.829 -11.418 1.00 96.19 167 SER A CA 1
ATOM 1279 C C . SER A 1 167 ? 2.350 -4.693 -10.172 1.00 96.19 167 SER A C 1
ATOM 1281 O O . SER A 1 167 ? 3.370 -4.562 -9.496 1.00 96.19 167 SER A O 1
ATOM 1283 N N . MET A 1 168 ? 1.457 -5.652 -9.922 1.00 96.88 168 MET A N 1
ATOM 1284 C CA . MET A 1 168 ? 1.566 -6.589 -8.802 1.00 96.88 168 MET A CA 1
ATOM 1285 C C . MET A 1 168 ? 2.816 -7.465 -8.898 1.00 96.88 168 MET A C 1
ATOM 1287 O O . MET A 1 168 ? 3.495 -7.679 -7.891 1.00 96.88 168 MET A O 1
ATOM 1291 N N . ALA A 1 169 ? 3.177 -7.934 -10.095 1.00 97.62 169 ALA A N 1
ATOM 1292 C CA . ALA A 1 169 ? 4.395 -8.717 -10.298 1.00 97.62 169 ALA A CA 1
ATOM 1293 C C . ALA A 1 169 ? 5.648 -7.904 -9.940 1.00 97.62 169 ALA A C 1
ATOM 1295 O O . ALA A 1 169 ? 6.541 -8.401 -9.253 1.00 97.62 169 ALA A O 1
ATOM 1296 N N . PHE A 1 170 ? 5.693 -6.635 -10.350 1.00 98.31 170 PHE A N 1
ATOM 1297 C CA . PHE A 1 170 ? 6.782 -5.727 -10.010 1.00 98.31 170 PHE A CA 1
ATOM 1298 C C . PHE A 1 170 ? 6.858 -5.431 -8.508 1.00 98.31 170 PHE A C 1
ATOM 1300 O O . PHE A 1 170 ? 7.931 -5.548 -7.913 1.00 98.31 170 PHE A O 1
ATOM 1307 N N . LEU A 1 171 ? 5.733 -5.076 -7.884 1.00 98.19 171 LEU A N 1
ATOM 1308 C CA . LEU A 1 171 ? 5.689 -4.688 -6.473 1.00 98.19 171 LEU A CA 1
ATOM 1309 C C . LEU A 1 171 ? 5.996 -5.863 -5.540 1.00 98.19 171 LEU A C 1
ATOM 1311 O O . LEU A 1 171 ? 6.762 -5.709 -4.589 1.00 98.19 171 LEU A O 1
ATOM 1315 N N . THR A 1 172 ? 5.464 -7.053 -5.825 1.00 98.06 172 THR A N 1
ATOM 1316 C CA . THR A 1 172 ? 5.758 -8.259 -5.033 1.00 98.06 172 THR A CA 1
ATOM 1317 C C . THR A 1 172 ? 7.214 -8.697 -5.188 1.00 98.06 172 THR A C 1
ATOM 1319 O O . THR A 1 172 ? 7.854 -9.019 -4.189 1.00 98.06 172 THR A O 1
ATOM 1322 N N . ALA A 1 173 ? 7.791 -8.622 -6.392 1.00 97.81 173 ALA A N 1
ATOM 1323 C CA . ALA A 1 173 ? 9.211 -8.907 -6.595 1.00 97.81 173 ALA A CA 1
ATOM 1324 C C . ALA A 1 173 ? 10.116 -7.889 -5.876 1.00 97.81 173 ALA A C 1
ATOM 1326 O O . ALA A 1 173 ? 11.116 -8.272 -5.266 1.00 97.81 173 ALA A O 1
ATOM 1327 N N . LEU A 1 174 ? 9.748 -6.602 -5.883 1.00 97.56 174 LEU A N 1
ATOM 1328 C CA . LEU A 1 174 ? 10.457 -5.570 -5.125 1.00 97.56 174 LEU A CA 1
ATOM 1329 C C . LEU A 1 174 ? 10.354 -5.808 -3.612 1.00 97.56 174 LEU A C 1
ATOM 1331 O O . LEU A 1 174 ? 11.341 -5.648 -2.898 1.00 97.56 174 LEU A O 1
ATOM 1335 N N . TYR A 1 175 ? 9.190 -6.244 -3.126 1.00 97.12 175 TYR A N 1
ATOM 1336 C CA . TYR A 1 175 ? 8.986 -6.609 -1.723 1.00 97.12 175 TYR A CA 1
ATOM 1337 C C . TYR A 1 175 ? 9.931 -7.743 -1.294 1.00 97.12 175 TYR A C 1
ATOM 1339 O O . TYR A 1 175 ? 10.633 -7.635 -0.286 1.00 97.12 175 TYR A O 1
ATOM 1347 N N . GLU A 1 176 ? 10.002 -8.812 -2.094 1.00 96.12 176 GLU A N 1
ATOM 1348 C CA . GLU A 1 176 ? 10.900 -9.949 -1.860 1.00 96.12 176 GLU A CA 1
ATOM 1349 C C . GLU A 1 176 ? 12.375 -9.551 -1.927 1.00 96.12 176 GLU A C 1
ATOM 1351 O O . GLU A 1 176 ? 13.174 -10.027 -1.118 1.00 96.12 176 GLU A O 1
ATOM 1356 N N . HIS A 1 177 ? 12.735 -8.663 -2.860 1.00 94.81 177 HIS A N 1
ATOM 1357 C CA . HIS A 1 177 ? 14.087 -8.129 -2.975 1.00 94.81 177 HIS A CA 1
ATOM 1358 C C . HIS A 1 177 ? 14.495 -7.370 -1.708 1.00 94.81 177 HIS A C 1
ATOM 1360 O O . HIS A 1 177 ? 15.533 -7.678 -1.120 1.00 94.81 177 HI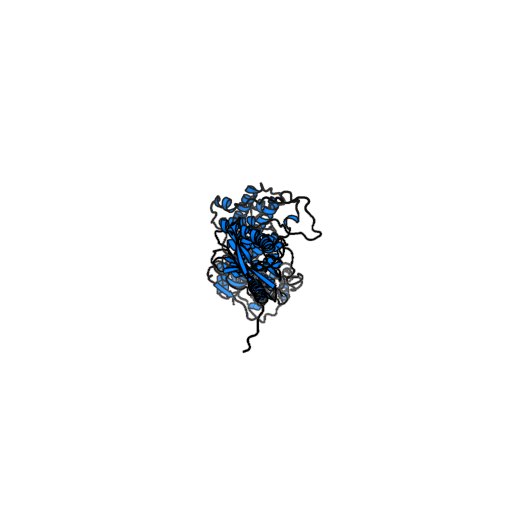S A O 1
ATOM 1366 N N . VAL A 1 178 ? 13.666 -6.420 -1.260 1.00 94.75 178 VAL A N 1
ATOM 1367 C CA . VAL A 1 178 ? 13.960 -5.594 -0.081 1.00 94.75 178 VAL A CA 1
ATOM 1368 C C . VAL A 1 178 ? 14.067 -6.457 1.175 1.00 94.75 178 VAL A C 1
ATOM 1370 O O . VAL A 1 178 ? 15.010 -6.293 1.945 1.00 94.75 178 VAL A O 1
ATOM 1373 N N . LEU A 1 179 ? 13.151 -7.409 1.380 1.00 92.75 179 LEU A N 1
ATOM 1374 C CA . LEU A 1 179 ? 13.174 -8.268 2.570 1.00 92.75 179 LEU A CA 1
ATOM 1375 C C . LEU A 1 179 ? 14.150 -9.448 2.481 1.00 92.75 179 LEU A C 1
ATOM 1377 O O . LEU A 1 179 ? 14.402 -10.102 3.495 1.00 92.75 179 LEU A O 1
ATOM 1381 N N . GLY A 1 180 ? 14.668 -9.765 1.293 1.00 92.44 180 GLY A N 1
ATOM 1382 C CA . GLY A 1 180 ? 15.534 -10.922 1.065 1.00 92.44 180 GLY A CA 1
ATOM 1383 C C . GLY A 1 180 ? 14.857 -12.275 1.332 1.00 92.44 180 GLY A C 1
ATOM 1384 O O . GLY A 1 180 ? 15.545 -13.254 1.626 1.00 92.44 180 GLY A O 1
ATOM 1385 N N . LYS A 1 181 ? 13.521 -12.345 1.266 1.00 92.38 181 LYS A N 1
ATOM 1386 C CA . LYS A 1 181 ? 12.723 -13.563 1.501 1.00 92.38 181 LYS A CA 1
ATOM 1387 C C . LYS A 1 181 ? 11.575 -13.658 0.498 1.00 92.38 181 LYS A C 1
ATOM 1389 O O . LYS A 1 181 ? 11.055 -12.639 0.065 1.00 92.38 181 LYS A O 1
ATOM 1394 N N . GLN A 1 182 ? 11.177 -14.883 0.162 1.00 95.94 182 GLN A N 1
ATOM 1395 C CA . GLN A 1 182 ? 9.997 -15.134 -0.670 1.00 95.94 182 GLN A CA 1
ATOM 1396 C C . GLN A 1 182 ? 8.708 -14.885 0.122 1.00 95.94 182 GLN A C 1
ATOM 1398 O O . GLN A 1 182 ? 8.666 -15.135 1.331 1.00 95.94 182 GLN A O 1
ATOM 1403 N N . ILE A 1 183 ? 7.673 -14.406 -0.565 1.00 96.69 183 ILE A N 1
ATOM 1404 C CA . ILE A 1 183 ? 6.332 -14.230 -0.007 1.00 96.69 183 ILE A CA 1
ATOM 1405 C C . ILE A 1 183 ? 5.685 -15.605 0.183 1.00 96.69 183 ILE A C 1
ATOM 1407 O O . ILE A 1 183 ? 5.704 -16.441 -0.719 1.00 96.69 183 ILE A O 1
ATOM 1411 N N . ASP A 1 184 ? 5.116 -15.833 1.365 1.00 95.44 184 ASP A N 1
ATOM 1412 C CA . ASP A 1 184 ? 4.385 -17.059 1.678 1.00 95.44 184 ASP A CA 1
ATOM 1413 C C . ASP A 1 184 ? 2.928 -16.941 1.216 1.00 95.44 184 ASP A C 1
ATOM 1415 O O . ASP A 1 184 ? 2.184 -16.088 1.695 1.00 95.44 184 ASP A O 1
ATOM 1419 N N . THR A 1 185 ? 2.525 -17.803 0.284 1.00 95.94 185 THR A N 1
ATOM 1420 C CA . THR A 1 185 ? 1.160 -17.878 -0.263 1.00 95.94 185 THR A CA 1
ATOM 1421 C C . THR A 1 185 ? 0.405 -19.124 0.218 1.00 95.94 185 THR A C 1
ATOM 1423 O O . THR A 1 185 ? -0.685 -19.446 -0.283 1.00 95.94 185 THR A O 1
ATOM 1426 N N . GLN A 1 186 ? 0.970 -19.859 1.186 1.00 94.94 186 GLN A N 1
ATOM 1427 C CA . GLN A 1 186 ? 0.379 -21.079 1.713 1.00 94.94 186 GLN A CA 1
ATOM 1428 C C . GLN A 1 186 ? -0.944 -20.781 2.429 1.00 94.94 186 GLN A C 1
ATOM 1430 O O . GLN A 1 186 ? -1.025 -19.978 3.352 1.00 94.94 186 GLN A O 1
ATOM 1435 N N . GLY A 1 187 ? -1.994 -21.503 2.037 1.00 91.62 187 GLY A N 1
ATOM 1436 C CA . GLY A 1 187 ? -3.309 -21.407 2.669 1.00 91.62 187 GLY A CA 1
ATOM 1437 C C . GLY A 1 187 ? -4.212 -20.304 2.120 1.00 91.62 187 GLY A C 1
ATOM 1438 O O . GLY A 1 187 ? -5.364 -20.262 2.536 1.00 91.62 187 GLY A O 1
ATOM 1439 N N . ILE A 1 188 ? -3.737 -19.473 1.182 1.00 92.19 188 ILE A N 1
ATOM 1440 C CA . ILE A 1 188 ? -4.622 -18.595 0.402 1.00 92.19 188 ILE A CA 1
ATOM 1441 C C . ILE A 1 188 ? -5.613 -19.453 -0.397 1.00 92.19 188 ILE A C 1
ATOM 1443 O O . ILE A 1 188 ? -5.244 -20.536 -0.871 1.00 92.19 188 ILE A O 1
ATOM 1447 N N . ASP A 1 189 ? -6.837 -18.958 -0.563 1.00 90.25 189 ASP A N 1
ATOM 1448 C CA . ASP A 1 189 ? -7.941 -19.598 -1.266 1.00 90.25 189 ASP A CA 1
ATOM 1449 C C . ASP A 1 189 ? -7.458 -20.215 -2.582 1.00 90.25 189 ASP A C 1
ATOM 1451 O O . ASP A 1 189 ? -6.800 -19.576 -3.407 1.00 90.25 189 ASP A O 1
ATOM 1455 N N . SER A 1 190 ? -7.763 -21.498 -2.760 1.00 90.06 190 SER A N 1
ATOM 1456 C CA . SER A 1 190 ? -7.456 -22.262 -3.965 1.00 90.06 190 SER A CA 1
ATOM 1457 C C . SER A 1 190 ? -8.101 -21.711 -5.241 1.00 90.06 190 SER A C 1
ATOM 1459 O O . SER A 1 190 ? -7.632 -22.056 -6.319 1.00 90.06 190 SER A O 1
ATOM 1461 N N . ALA A 1 191 ? -9.140 -20.875 -5.139 1.00 88.69 191 ALA A N 1
ATOM 1462 C CA . ALA A 1 191 ? -9.760 -20.206 -6.281 1.00 88.69 191 ALA A CA 1
ATOM 1463 C C . ALA A 1 191 ? -8.850 -19.142 -6.926 1.00 88.69 191 ALA A C 1
ATOM 1465 O O . ALA A 1 191 ? -9.026 -18.811 -8.099 1.00 88.69 191 ALA A O 1
ATOM 1466 N N . ILE A 1 192 ? -7.862 -18.621 -6.189 1.00 90.94 192 ILE A N 1
ATOM 1467 C CA . ILE A 1 192 ? -6.861 -17.693 -6.724 1.00 90.94 192 ILE A CA 1
ATOM 1468 C C . ILE A 1 192 ? -5.708 -18.513 -7.315 1.00 90.94 192 ILE A C 1
ATOM 1470 O O . ILE A 1 192 ? -4.803 -18.931 -6.597 1.00 90.94 192 ILE A O 1
ATOM 1474 N N . GLU A 1 193 ? -5.739 -18.780 -8.617 1.00 91.69 193 GLU A N 1
ATOM 1475 C CA . GLU A 1 193 ? -4.762 -19.642 -9.300 1.00 91.69 193 GLU A CA 1
ATOM 1476 C C . GLU A 1 193 ? -3.481 -18.891 -9.701 1.00 91.69 193 GLU A C 1
ATOM 1478 O O . GLU A 1 193 ? -2.400 -19.478 -9.758 1.00 91.69 193 GLU A O 1
ATOM 1483 N N . ASN A 1 194 ? -3.586 -17.590 -9.968 1.00 94.50 194 ASN A N 1
ATOM 1484 C CA . ASN A 1 194 ? -2.475 -16.753 -10.392 1.00 94.50 194 ASN A CA 1
ATOM 1485 C C . ASN A 1 194 ? -1.565 -16.393 -9.207 1.00 94.50 194 ASN A C 1
ATOM 1487 O O . ASN A 1 194 ? -1.949 -15.648 -8.303 1.00 94.50 194 ASN A O 1
ATOM 1491 N N . GLU A 1 195 ? -0.325 -16.881 -9.250 1.00 95.56 195 GLU A N 1
ATOM 1492 C CA . GLU A 1 195 ? 0.670 -16.691 -8.191 1.00 95.56 195 GLU A CA 1
ATOM 1493 C C . GLU A 1 195 ? 0.980 -15.217 -7.891 1.00 95.56 195 GLU A C 1
ATOM 1495 O O . GLU A 1 195 ? 1.226 -14.871 -6.738 1.00 95.56 195 GLU A O 1
ATOM 1500 N N . VAL A 1 196 ? 0.935 -14.330 -8.889 1.00 96.06 196 VAL A N 1
ATOM 1501 C CA . VAL A 1 196 ? 1.187 -12.895 -8.685 1.00 96.06 196 VAL A CA 1
ATOM 1502 C C . VAL A 1 196 ? 0.120 -12.289 -7.777 1.00 96.06 196 VAL A C 1
ATOM 1504 O O . VAL A 1 196 ? 0.453 -11.635 -6.788 1.00 96.06 196 VAL A O 1
ATOM 1507 N N . PHE A 1 197 ? -1.155 -12.556 -8.066 1.00 95.69 197 PHE A N 1
ATOM 1508 C CA . PHE A 1 197 ? -2.263 -12.079 -7.239 1.00 95.69 197 PHE A CA 1
ATOM 1509 C C . PHE A 1 197 ? -2.256 -12.737 -5.855 1.00 95.69 197 PHE A C 1
ATOM 1511 O O . PHE A 1 197 ? -2.466 -12.052 -4.855 1.00 95.69 197 PHE A O 1
ATOM 1518 N N . ARG A 1 198 ? -1.905 -14.030 -5.750 1.00 95.44 198 ARG A N 1
ATOM 1519 C CA . ARG A 1 198 ? -1.710 -14.685 -4.442 1.00 95.44 198 ARG A CA 1
ATOM 1520 C C . ARG A 1 198 ? -0.660 -13.955 -3.604 1.00 95.44 198 ARG A C 1
ATOM 1522 O O . ARG A 1 198 ? -0.913 -13.671 -2.437 1.00 95.44 198 ARG A O 1
ATOM 1529 N N . LYS A 1 199 ? 0.496 -13.622 -4.189 1.00 97.19 199 LYS A N 1
ATOM 1530 C CA . LYS A 1 199 ? 1.554 -12.872 -3.497 1.00 97.19 199 LYS A CA 1
ATOM 1531 C C . LYS A 1 199 ? 1.086 -11.477 -3.092 1.00 97.19 199 LYS A C 1
ATOM 1533 O O . LYS A 1 199 ? 1.294 -11.097 -1.945 1.00 97.19 199 LYS A O 1
ATOM 1538 N N . ALA A 1 200 ? 0.433 -10.739 -3.991 1.00 96.50 200 ALA A N 1
ATOM 1539 C CA . ALA A 1 200 ? -0.072 -9.394 -3.713 1.00 96.50 200 ALA A CA 1
ATOM 1540 C C . ALA A 1 200 ? -1.084 -9.372 -2.557 1.00 96.50 200 ALA A C 1
ATOM 1542 O O . ALA A 1 200 ? -0.995 -8.513 -1.680 1.00 96.50 200 ALA A O 1
ATOM 1543 N N . ILE A 1 201 ? -1.992 -10.351 -2.518 1.00 94.50 201 ILE A N 1
ATOM 1544 C CA . ILE A 1 201 ? -2.949 -10.542 -1.422 1.00 94.50 201 ILE A CA 1
ATOM 1545 C C . ILE A 1 201 ? -2.225 -10.914 -0.121 1.00 94.50 201 ILE A C 1
ATOM 1547 O O . ILE A 1 201 ? -2.537 -10.365 0.935 1.00 94.50 201 ILE A O 1
ATOM 1551 N N . ALA A 1 202 ? -1.235 -11.813 -0.178 1.00 94.62 202 ALA A N 1
ATOM 1552 C CA . ALA A 1 202 ? -0.501 -12.276 1.003 1.00 94.62 202 ALA A CA 1
ATOM 1553 C C . ALA A 1 202 ? 0.177 -11.132 1.770 1.00 94.62 202 ALA A C 1
ATOM 1555 O O . ALA A 1 202 ? 0.198 -11.144 3.001 1.00 94.62 202 ALA A O 1
ATOM 1556 N N . VAL A 1 203 ? 0.710 -10.145 1.043 1.00 94.31 203 VAL A N 1
ATOM 1557 C CA . VAL A 1 203 ? 1.367 -8.967 1.627 1.00 94.31 203 VAL A CA 1
ATOM 1558 C C . VAL A 1 203 ? 0.458 -7.743 1.719 1.00 94.31 203 VAL A C 1
ATOM 1560 O O . VAL A 1 203 ? 0.944 -6.680 2.084 1.00 94.31 203 VAL A O 1
ATOM 1563 N N . GLY A 1 204 ? -0.837 -7.867 1.407 1.00 92.06 204 GLY A N 1
ATOM 1564 C CA . GLY A 1 204 ? -1.825 -6.797 1.575 1.00 92.06 204 GLY A CA 1
ATOM 1565 C C . GLY A 1 204 ? -1.672 -5.610 0.620 1.00 92.06 204 GLY A C 1
ATOM 1566 O O . GLY A 1 204 ? -1.995 -4.491 1.006 1.00 92.06 204 GLY A O 1
ATOM 1567 N N . ILE A 1 205 ? -1.146 -5.828 -0.590 1.00 94.50 205 ILE A N 1
ATOM 1568 C CA . ILE A 1 205 ? -1.168 -4.825 -1.674 1.00 94.50 205 ILE A CA 1
ATOM 1569 C C . ILE A 1 205 ? -2.520 -4.863 -2.394 1.00 94.50 205 ILE A C 1
ATOM 1571 O O . ILE A 1 205 ? -3.037 -3.829 -2.792 1.00 94.50 205 ILE A O 1
ATOM 1575 N N . GLN A 1 206 ? -3.103 -6.054 -2.544 1.00 91.25 206 GLN A N 1
ATOM 1576 C CA . GLN A 1 206 ? -4.440 -6.235 -3.102 1.00 91.25 206 GLN A CA 1
ATOM 1577 C C . GLN A 1 206 ? -5.384 -6.748 -2.015 1.00 91.25 206 GLN A C 1
ATOM 1579 O O . GLN A 1 206 ? -5.107 -7.761 -1.370 1.00 91.25 206 GLN A O 1
ATOM 1584 N N . ASP A 1 207 ? -6.521 -6.078 -1.844 1.00 83.75 207 ASP A N 1
ATOM 1585 C CA . ASP A 1 207 ? -7.576 -6.535 -0.944 1.00 83.75 207 ASP A CA 1
ATOM 1586 C C . ASP A 1 207 ? -8.284 -7.777 -1.495 1.00 83.75 207 ASP A C 1
ATOM 1588 O O . ASP A 1 207 ? -8.558 -7.877 -2.686 1.00 83.75 207 ASP A O 1
ATOM 1592 N N . TYR A 1 208 ? -8.631 -8.721 -0.618 1.00 81.75 208 TYR A N 1
ATOM 1593 C CA . TYR A 1 208 ? -9.423 -9.902 -0.973 1.00 81.75 208 TYR A CA 1
ATOM 1594 C C . TYR A 1 208 ? -10.922 -9.641 -0.791 1.00 81.75 208 TYR A C 1
ATOM 1596 O O . TYR A 1 208 ? -11.338 -9.243 0.301 1.00 81.75 208 TYR A O 1
ATOM 1604 N N . TYR A 1 209 ? -11.752 -9.930 -1.798 1.00 71.38 209 TYR A N 1
ATOM 1605 C CA . TYR A 1 209 ? -13.216 -9.859 -1.703 1.00 71.38 209 TYR A CA 1
ATOM 1606 C C . TYR A 1 209 ? -13.854 -11.210 -2.052 1.00 71.38 209 TYR A C 1
ATOM 1608 O O . TYR A 1 209 ? -13.764 -11.683 -3.177 1.00 71.38 209 TYR A O 1
ATOM 1616 N N . ASP A 1 210 ? -14.527 -11.806 -1.069 1.00 64.44 210 ASP A N 1
ATOM 1617 C CA . ASP A 1 210 ? -14.990 -13.202 -1.077 1.00 64.44 210 ASP A CA 1
ATOM 1618 C C . ASP A 1 210 ? -16.203 -13.495 -1.986 1.00 64.44 210 ASP A C 1
ATOM 1620 O O . ASP A 1 210 ? -16.584 -14.652 -2.120 1.00 64.44 210 ASP A O 1
ATOM 1624 N N . SER A 1 211 ? -16.885 -12.487 -2.559 1.00 56.56 211 SER A N 1
ATOM 1625 C CA . SER A 1 211 ? -18.287 -12.705 -2.983 1.00 56.56 211 SER A CA 1
ATOM 1626 C C . SER A 1 211 ? -18.736 -12.364 -4.404 1.00 56.56 211 SER A C 1
ATOM 1628 O O . SER A 1 211 ? -19.647 -13.049 -4.842 1.00 56.56 211 SER A O 1
ATOM 1630 N N . ASP A 1 212 ? -18.166 -11.430 -5.171 1.00 59.47 212 ASP A N 1
ATOM 1631 C CA . ASP A 1 212 ? -18.772 -11.085 -6.486 1.00 59.47 212 ASP A CA 1
ATOM 1632 C C . ASP A 1 212 ? -17.794 -10.536 -7.544 1.00 59.47 212 ASP A C 1
ATOM 1634 O O . ASP A 1 212 ? -18.196 -10.232 -8.669 1.00 59.47 212 ASP A O 1
ATOM 1638 N N . MET A 1 213 ? -16.508 -10.394 -7.211 1.00 65.94 213 MET A N 1
ATOM 1639 C CA . MET A 1 213 ? -15.514 -9.763 -8.080 1.00 65.94 213 MET A CA 1
ATOM 1640 C C . MET A 1 213 ? -14.526 -10.803 -8.604 1.00 65.94 213 MET A C 1
ATOM 1642 O O . MET A 1 213 ? -14.024 -11.629 -7.844 1.00 65.94 213 MET A O 1
ATOM 1646 N N . ASP A 1 214 ? -14.227 -10.755 -9.904 1.00 82.56 214 ASP A N 1
ATOM 1647 C CA . ASP A 1 214 ? -13.119 -11.526 -10.462 1.00 82.56 214 ASP A CA 1
ATOM 1648 C C . ASP A 1 214 ? -11.799 -10.938 -9.945 1.00 82.56 214 ASP A C 1
ATOM 1650 O O . ASP A 1 214 ? -11.259 -9.976 -10.491 1.00 82.56 214 ASP A O 1
ATOM 1654 N N . MET A 1 215 ? -11.301 -11.516 -8.851 1.00 80.75 215 MET A N 1
ATOM 1655 C CA . MET A 1 215 ? -10.075 -11.101 -8.163 1.00 80.75 215 MET A CA 1
ATOM 1656 C C . MET A 1 215 ? -8.818 -11.205 -9.035 1.00 80.75 215 MET A C 1
ATOM 1658 O O . MET A 1 215 ? -7.777 -10.655 -8.674 1.00 80.75 215 MET A O 1
ATOM 1662 N N . GLN A 1 216 ? -8.906 -11.919 -10.158 1.00 86.81 216 GLN A N 1
ATOM 1663 C CA . GLN A 1 216 ? -7.815 -12.140 -11.101 1.00 86.81 216 GLN A CA 1
ATOM 1664 C C . GLN A 1 216 ? -8.068 -11.422 -12.436 1.00 86.81 216 GLN A C 1
ATOM 1666 O O . GLN A 1 216 ? -7.359 -11.670 -13.413 1.00 86.81 216 GLN A O 1
ATOM 1671 N N . ALA A 1 217 ? -9.060 -10.524 -12.483 1.00 89.94 217 ALA A N 1
ATOM 1672 C CA . ALA A 1 217 ? -9.324 -9.695 -13.644 1.00 89.94 217 ALA A CA 1
ATOM 1673 C C . ALA A 1 217 ? -8.113 -8.814 -13.962 1.00 89.94 217 ALA A C 1
ATOM 1675 O O . ALA A 1 217 ? -7.575 -8.117 -13.097 1.00 89.94 217 ALA A O 1
ATOM 1676 N N . VAL A 1 218 ? -7.720 -8.819 -15.235 1.00 92.94 218 VAL A N 1
ATOM 1677 C CA . VAL A 1 218 ? -6.634 -7.984 -15.743 1.00 92.94 218 VAL A CA 1
ATOM 1678 C C . VAL A 1 218 ? -7.223 -6.747 -16.406 1.00 92.94 218 VAL A C 1
ATOM 1680 O O . VAL A 1 218 ? -7.993 -6.859 -17.359 1.00 92.94 218 VAL A O 1
ATOM 1683 N N . TYR A 1 219 ? -6.845 -5.569 -15.921 1.00 92.06 219 TYR A N 1
ATOM 1684 C CA . TYR A 1 219 ? -7.319 -4.286 -16.436 1.00 92.06 219 TYR A CA 1
ATOM 1685 C C . TYR A 1 219 ? -6.192 -3.246 -16.487 1.00 92.06 219 TYR A C 1
ATOM 1687 O O . TYR A 1 219 ? -5.204 -3.365 -15.752 1.00 92.06 219 TYR A O 1
ATOM 1695 N N . PRO A 1 220 ? -6.305 -2.224 -17.359 1.00 93.50 220 PRO A N 1
ATOM 1696 C CA . PRO A 1 220 ? -5.320 -1.156 -17.424 1.00 93.50 220 PRO A CA 1
ATOM 1697 C C . PRO A 1 220 ? -5.196 -0.413 -16.091 1.00 93.50 220 PRO A C 1
ATOM 1699 O O . PRO A 1 220 ? -6.202 -0.047 -15.485 1.00 93.50 220 PRO A O 1
ATOM 1702 N N . VAL A 1 221 ? -3.965 -0.148 -15.654 1.00 93.62 221 VAL A N 1
ATOM 1703 C CA . VAL A 1 221 ? -3.715 0.654 -14.446 1.00 93.62 221 VAL A CA 1
ATOM 1704 C C . VAL A 1 221 ? -3.546 2.117 -14.802 1.00 93.62 221 VAL A C 1
ATOM 1706 O O . VAL A 1 221 ? -2.922 2.455 -15.803 1.00 93.62 221 VAL A O 1
ATOM 1709 N N . ASN A 1 222 ? -4.078 2.993 -13.960 1.00 91.25 222 ASN A N 1
ATOM 1710 C CA . ASN A 1 222 ? -3.836 4.429 -14.009 1.00 91.25 222 ASN A CA 1
ATOM 1711 C C . ASN A 1 222 ? -3.016 4.861 -12.784 1.00 91.25 222 ASN A C 1
ATOM 1713 O O . ASN A 1 222 ? -2.692 4.047 -11.918 1.00 91.25 222 ASN A O 1
ATOM 1717 N N . ASN A 1 223 ? -2.691 6.150 -12.698 1.00 88.56 223 ASN A N 1
ATOM 1718 C CA . ASN A 1 223 ? -1.936 6.688 -11.566 1.00 88.56 223 ASN A CA 1
ATOM 1719 C C . ASN A 1 223 ? -2.591 6.451 -10.213 1.00 88.56 223 ASN A C 1
ATOM 1721 O O . ASN A 1 223 ? -1.887 6.149 -9.259 1.00 88.56 223 ASN A O 1
ATOM 1725 N N . ALA A 1 224 ? -3.907 6.642 -10.109 1.00 86.81 224 ALA A N 1
ATOM 1726 C CA . ALA A 1 224 ? -4.590 6.553 -8.825 1.00 86.81 224 ALA A CA 1
ATOM 1727 C C . ALA A 1 224 ? -4.442 5.146 -8.234 1.00 86.81 224 ALA A C 1
ATOM 1729 O O . ALA A 1 224 ? -4.052 5.008 -7.076 1.00 86.81 224 ALA A O 1
ATOM 1730 N N . LEU A 1 225 ? -4.656 4.123 -9.068 1.00 90.12 225 LEU A N 1
ATOM 1731 C CA . LEU A 1 225 ? -4.461 2.723 -8.698 1.00 90.12 225 LEU A CA 1
ATOM 1732 C C . LEU A 1 225 ? -2.990 2.418 -8.400 1.00 90.12 225 LEU A C 1
ATOM 1734 O O . LEU A 1 225 ? -2.675 1.926 -7.325 1.00 90.12 225 LEU A O 1
ATOM 1738 N N . MET A 1 226 ? -2.073 2.794 -9.295 1.00 93.31 226 MET A N 1
ATOM 1739 C CA . MET A 1 226 ? -0.647 2.523 -9.096 1.00 93.31 226 MET A CA 1
ATOM 1740 C C . MET A 1 226 ? -0.100 3.183 -7.818 1.00 93.31 226 MET A C 1
ATOM 1742 O O . MET A 1 226 ? 0.705 2.585 -7.106 1.00 93.31 226 MET A O 1
ATOM 1746 N N . MET A 1 227 ? -0.530 4.412 -7.501 1.00 92.12 227 MET A N 1
ATOM 1747 C CA . MET A 1 227 ? -0.093 5.105 -6.284 1.00 92.12 227 MET A CA 1
ATOM 1748 C C . MET A 1 227 ? -0.667 4.436 -5.042 1.00 92.12 227 MET A C 1
ATOM 1750 O O . MET A 1 227 ? 0.042 4.322 -4.047 1.00 92.12 227 MET A O 1
ATOM 1754 N N . HIS A 1 228 ? -1.919 3.978 -5.106 1.00 91.69 228 HIS A N 1
ATOM 1755 C CA . HIS A 1 228 ? -2.543 3.231 -4.020 1.00 91.69 228 HIS A CA 1
ATOM 1756 C C . HIS A 1 228 ? -1.771 1.940 -3.720 1.00 91.69 228 HIS A C 1
ATOM 1758 O O . HIS A 1 228 ? -1.386 1.705 -2.576 1.00 91.69 228 HIS A O 1
ATOM 1764 N N . ASP A 1 229 ? -1.446 1.161 -4.752 1.00 95.12 229 ASP A N 1
ATOM 1765 C CA . ASP A 1 229 ? -0.713 -0.099 -4.605 1.00 95.12 229 ASP A CA 1
ATOM 1766 C C . ASP A 1 229 ? 0.687 0.125 -4.004 1.00 95.12 229 ASP A C 1
ATOM 1768 O O . ASP A 1 229 ? 1.115 -0.588 -3.093 1.00 95.12 229 ASP A O 1
ATOM 1772 N N . MET A 1 230 ? 1.408 1.153 -4.470 1.00 95.81 230 MET A N 1
ATOM 1773 C CA . MET A 1 230 ? 2.716 1.520 -3.913 1.00 95.81 230 MET A CA 1
ATOM 1774 C C . MET A 1 230 ? 2.618 2.027 -2.471 1.00 95.81 230 MET A C 1
ATOM 1776 O O . MET A 1 230 ? 3.504 1.758 -1.663 1.00 95.81 230 MET A O 1
ATOM 1780 N N . MET A 1 231 ? 1.546 2.737 -2.130 1.00 94.38 231 MET A N 1
ATOM 1781 C CA . MET A 1 231 ? 1.280 3.227 -0.780 1.00 94.38 231 MET A CA 1
ATOM 1782 C C . MET A 1 231 ? 1.042 2.061 0.190 1.00 94.38 231 MET A C 1
ATOM 1784 O O . MET A 1 231 ? 1.709 1.986 1.225 1.00 94.38 231 MET A O 1
ATOM 1788 N N . LEU A 1 232 ? 0.201 1.090 -0.186 1.00 95.00 232 LEU A N 1
ATOM 1789 C CA . LEU A 1 232 ? 0.009 -0.145 0.578 1.00 95.00 232 LEU A CA 1
ATOM 1790 C C . LEU A 1 232 ? 1.317 -0.932 0.705 1.00 95.00 232 LEU A C 1
ATOM 1792 O O . LEU A 1 232 ? 1.675 -1.375 1.798 1.00 95.00 232 LEU A O 1
ATOM 1796 N N . TRP A 1 233 ? 2.088 -1.046 -0.380 1.00 96.56 233 TRP A N 1
ATOM 1797 C CA . TRP A 1 233 ? 3.421 -1.649 -0.345 1.00 96.56 233 TRP A CA 1
ATOM 1798 C C . TRP A 1 233 ? 4.328 -0.965 0.694 1.00 96.56 233 TRP A C 1
ATOM 1800 O O . TRP A 1 233 ? 4.955 -1.645 1.511 1.00 96.56 233 TRP A O 1
ATOM 1810 N N . MET A 1 234 ? 4.357 0.374 0.727 1.00 95.31 234 MET A N 1
ATOM 1811 C CA . MET A 1 234 ? 5.163 1.154 1.676 1.00 95.31 234 MET A CA 1
ATOM 1812 C C . MET A 1 234 ? 4.709 0.962 3.125 1.00 95.31 234 MET A C 1
ATOM 1814 O O . MET A 1 234 ? 5.541 0.793 4.021 1.00 95.31 234 MET A O 1
ATOM 1818 N N . THR A 1 235 ? 3.403 0.954 3.378 1.00 93.81 235 THR A N 1
ATOM 1819 C CA . THR A 1 235 ? 2.856 0.675 4.711 1.00 93.81 235 THR A CA 1
ATOM 1820 C C . THR A 1 235 ? 3.278 -0.719 5.182 1.00 93.81 235 THR A C 1
ATOM 1822 O O . THR A 1 235 ? 3.818 -0.879 6.281 1.00 93.81 235 THR A O 1
ATOM 1825 N N . ASN A 1 236 ? 3.157 -1.724 4.313 1.00 93.56 236 ASN A N 1
ATOM 1826 C CA . ASN A 1 236 ? 3.500 -3.105 4.640 1.00 93.56 236 ASN A CA 1
ATOM 1827 C C . ASN A 1 236 ? 5.013 -3.325 4.826 1.00 93.56 236 ASN A C 1
ATOM 1829 O O . ASN A 1 236 ? 5.408 -4.061 5.734 1.00 93.56 236 ASN A O 1
ATOM 1833 N N . ILE A 1 237 ? 5.885 -2.663 4.053 1.00 93.44 237 ILE A N 1
ATOM 1834 C CA . ILE A 1 237 ? 7.341 -2.754 4.266 1.00 93.44 237 ILE A CA 1
ATOM 1835 C C . ILE A 1 237 ? 7.773 -2.040 5.556 1.00 93.44 237 ILE A C 1
ATOM 1837 O O . ILE A 1 237 ? 8.651 -2.529 6.272 1.00 93.44 237 ILE A O 1
ATOM 1841 N N . ASN A 1 238 ? 7.137 -0.917 5.908 1.00 92.69 238 ASN A N 1
ATOM 1842 C CA . ASN A 1 238 ? 7.392 -0.209 7.166 1.00 92.69 238 ASN A CA 1
ATOM 1843 C C . ASN A 1 238 ? 6.989 -1.058 8.377 1.00 92.69 238 ASN A C 1
ATOM 1845 O O . ASN A 1 238 ? 7.661 -1.027 9.410 1.00 92.69 238 ASN A O 1
ATOM 1849 N N . ARG A 1 239 ? 5.920 -1.843 8.231 1.00 90.12 239 ARG A N 1
ATOM 1850 C CA . ARG A 1 239 ? 5.428 -2.796 9.225 1.00 90.12 239 ARG A CA 1
ATOM 1851 C C . ARG A 1 239 ? 6.332 -4.017 9.381 1.00 90.12 239 ARG A C 1
ATOM 1853 O O . ARG A 1 239 ? 6.749 -4.319 10.498 1.00 90.12 239 ARG A O 1
ATOM 1860 N N . GLU A 1 240 ? 6.608 -4.736 8.296 1.00 86.50 240 GLU A N 1
ATOM 1861 C CA . GLU A 1 240 ? 7.277 -6.043 8.366 1.00 86.50 240 GLU A CA 1
ATOM 1862 C C . GLU A 1 240 ? 8.795 -5.972 8.244 1.00 86.50 240 GLU A C 1
ATOM 1864 O O . GLU A 1 240 ? 9.497 -6.742 8.898 1.00 86.50 240 GLU A O 1
ATOM 1869 N N . GLY A 1 241 ? 9.296 -5.076 7.394 1.00 91.94 241 GLY A N 1
ATOM 1870 C CA . GLY A 1 241 ? 10.722 -4.925 7.135 1.00 91.94 241 GLY A CA 1
ATOM 1871 C C . GLY A 1 241 ? 11.390 -4.031 8.163 1.00 91.94 241 GLY A C 1
ATOM 1872 O O . GLY A 1 241 ? 12.350 -4.428 8.815 1.00 91.94 241 GLY A O 1
ATOM 1873 N N . TYR A 1 242 ? 10.870 -2.817 8.327 1.00 94.69 242 TYR A N 1
ATOM 1874 C CA . TYR A 1 242 ? 11.532 -1.805 9.150 1.00 94.69 242 TYR A CA 1
ATOM 1875 C C . TYR A 1 242 ? 11.026 -1.748 10.591 1.00 94.69 242 TYR A C 1
ATOM 1877 O O . TYR A 1 242 ? 11.735 -1.233 11.450 1.00 94.69 242 TYR A O 1
ATOM 1885 N N . GLY A 1 243 ? 9.843 -2.296 10.884 1.00 94.69 243 GLY A N 1
ATOM 1886 C CA . GLY A 1 243 ? 9.290 -2.319 12.239 1.00 94.69 243 GLY A CA 1
ATOM 1887 C C . GLY A 1 243 ? 9.010 -0.927 12.805 1.00 94.69 243 GLY A C 1
ATOM 1888 O O . GLY A 1 243 ? 9.091 -0.739 14.017 1.00 94.69 243 GLY A O 1
ATOM 1889 N N . ILE A 1 244 ? 8.651 0.042 11.961 1.00 94.94 244 ILE A N 1
ATOM 1890 C CA . ILE A 1 244 ? 8.494 1.457 12.342 1.00 94.94 244 ILE A CA 1
ATOM 1891 C C . ILE A 1 244 ? 7.054 1.977 12.281 1.00 94.94 244 ILE A C 1
ATOM 1893 O O . ILE A 1 244 ? 6.837 3.171 12.434 1.00 94.94 244 ILE A O 1
ATOM 1897 N N . CYS A 1 245 ? 6.043 1.140 12.060 1.00 93.50 245 CYS A N 1
ATOM 1898 C CA . CYS A 1 245 ? 4.684 1.614 11.795 1.00 93.50 245 CYS A CA 1
ATOM 1899 C C . CYS A 1 245 ? 4.059 2.428 12.950 1.00 93.50 245 CYS A C 1
ATOM 1901 O O . CYS A 1 245 ? 3.342 3.396 12.698 1.00 93.50 245 CYS A O 1
ATOM 1903 N N . SER A 1 246 ? 4.375 2.102 14.211 1.00 94.31 246 SER A N 1
ATOM 1904 C CA . SER A 1 246 ? 3.923 2.861 15.394 1.00 94.31 246 SER A CA 1
ATOM 1905 C C . SER A 1 246 ? 4.792 4.094 15.698 1.00 94.31 246 SER A C 1
ATOM 1907 O O . SER A 1 246 ? 4.467 4.867 16.612 1.00 94.31 246 SER A O 1
ATOM 1909 N N . GLN A 1 247 ? 5.892 4.298 14.961 1.00 95.00 247 GLN A N 1
ATOM 1910 C CA . GLN A 1 247 ? 6.713 5.501 15.066 1.00 95.00 247 GLN A CA 1
ATOM 1911 C C . GLN A 1 247 ? 5.893 6.705 14.599 1.00 95.00 247 GLN A C 1
ATOM 1913 O O . GLN A 1 247 ? 5.228 6.663 13.562 1.00 95.00 247 GLN A O 1
ATOM 1918 N N . GLN A 1 248 ? 5.937 7.786 15.374 1.00 95.94 248 GLN A N 1
ATOM 1919 C CA . GLN A 1 248 ? 5.355 9.053 14.956 1.00 95.94 248 GLN A CA 1
ATOM 1920 C C . GLN A 1 248 ? 6.252 9.682 13.884 1.00 95.94 248 GLN A C 1
ATOM 1922 O O . GLN A 1 248 ? 7.465 9.793 14.071 1.00 95.94 248 GLN A O 1
ATOM 1927 N N . ALA A 1 249 ? 5.650 10.057 12.762 1.00 96.81 249 ALA A N 1
ATOM 1928 C CA . ALA A 1 249 ? 6.314 10.702 11.647 1.00 96.81 249 ALA A CA 1
ATOM 1929 C C . ALA A 1 249 ? 6.775 12.114 12.021 1.00 96.81 249 ALA A C 1
ATOM 1931 O O . ALA A 1 249 ? 6.217 12.757 12.913 1.00 96.81 249 ALA A O 1
ATOM 1932 N N . THR A 1 250 ? 7.768 12.615 11.297 1.00 97.56 250 THR A N 1
ATOM 1933 C CA . THR A 1 250 ? 8.205 14.012 11.355 1.00 97.56 250 THR A CA 1
ATOM 1934 C C . THR A 1 250 ? 7.786 14.769 10.100 1.00 97.56 250 THR A C 1
ATOM 1936 O O . THR A 1 250 ? 7.428 14.177 9.073 1.00 97.56 250 THR A O 1
ATOM 1939 N N . LEU A 1 251 ? 7.871 16.099 10.152 1.00 96.81 251 LEU A N 1
ATOM 1940 C CA . LEU A 1 251 ? 7.637 16.929 8.975 1.00 96.81 251 LEU A CA 1
ATOM 1941 C C . LEU A 1 251 ? 8.681 16.671 7.869 1.00 96.81 251 LEU A C 1
ATOM 1943 O O . LEU A 1 251 ? 8.331 16.672 6.695 1.00 96.81 251 LEU A O 1
ATOM 1947 N N . GLU A 1 252 ? 9.939 16.391 8.228 1.00 97.25 252 GLU A N 1
ATOM 1948 C CA . GLU A 1 252 ? 11.013 16.027 7.282 1.00 97.25 252 GLU A CA 1
ATOM 1949 C C . GLU A 1 252 ? 10.646 14.771 6.473 1.00 97.25 252 GLU A C 1
ATOM 1951 O O . GLU A 1 252 ? 10.737 14.773 5.248 1.00 97.25 252 GLU A O 1
ATOM 1956 N N . GLN A 1 253 ? 10.172 13.717 7.148 1.00 96.00 253 GLN A N 1
ATOM 1957 C CA . GLN A 1 253 ? 9.751 12.469 6.498 1.00 96.00 253 GLN A CA 1
ATOM 1958 C C . GLN A 1 253 ? 8.510 12.671 5.624 1.00 96.00 253 GLN A C 1
ATOM 1960 O O . GLN A 1 253 ? 8.441 12.159 4.509 1.00 96.00 253 GLN A O 1
ATOM 1965 N N . THR A 1 254 ? 7.552 13.448 6.128 1.00 96.69 254 THR A N 1
ATOM 1966 C CA . THR A 1 254 ? 6.309 13.800 5.433 1.00 96.69 254 THR A CA 1
ATOM 1967 C C . THR A 1 254 ? 6.600 14.541 4.131 1.00 96.69 254 THR A C 1
ATOM 1969 O O . THR A 1 254 ? 6.123 14.147 3.072 1.00 96.69 254 THR A O 1
ATOM 1972 N N . ALA A 1 255 ? 7.426 15.586 4.188 1.00 97.25 255 ALA A N 1
ATOM 1973 C CA . ALA A 1 255 ? 7.745 16.410 3.030 1.00 97.25 255 ALA A CA 1
ATOM 1974 C C . ALA A 1 255 ? 8.572 15.653 1.979 1.00 97.25 255 ALA A C 1
ATOM 1976 O O . ALA A 1 255 ? 8.324 15.812 0.785 1.00 97.25 255 ALA A O 1
ATOM 1977 N N . ALA A 1 256 ? 9.490 14.780 2.410 1.00 95.69 256 ALA A N 1
ATOM 1978 C CA . ALA A 1 256 ? 10.221 13.897 1.504 1.00 95.69 256 ALA A CA 1
ATOM 1979 C C . ALA A 1 256 ? 9.285 12.918 0.780 1.00 95.69 256 ALA A C 1
ATOM 1981 O O . ALA A 1 256 ? 9.453 12.669 -0.414 1.00 95.69 256 ALA A O 1
ATOM 1982 N N . LEU A 1 257 ? 8.276 12.390 1.482 1.00 95.75 257 LEU A N 1
ATOM 1983 C CA . LEU A 1 257 ? 7.269 11.526 0.872 1.00 95.75 257 LEU A CA 1
ATOM 1984 C C . LEU A 1 257 ? 6.377 12.290 -0.112 1.00 95.75 257 LEU A C 1
ATOM 1986 O O . LEU A 1 257 ? 6.098 11.777 -1.191 1.00 95.75 257 LEU A O 1
ATOM 1990 N N . MET A 1 258 ? 5.971 13.516 0.233 1.00 96.62 258 MET A N 1
ATOM 1991 C CA . MET A 1 258 ? 5.219 14.397 -0.667 1.00 96.62 258 MET A CA 1
ATOM 1992 C C . MET A 1 258 ? 6.004 14.697 -1.945 1.00 96.62 258 MET A C 1
ATOM 1994 O O . MET A 1 258 ? 5.420 14.659 -3.023 1.00 96.62 258 MET A O 1
ATOM 1998 N N . ASP A 1 259 ? 7.311 14.971 -1.846 1.00 95.81 259 ASP A N 1
ATOM 1999 C CA . ASP A 1 259 ? 8.158 15.197 -3.024 1.00 95.81 259 ASP A CA 1
ATOM 2000 C C . ASP A 1 259 ? 8.189 13.955 -3.909 1.00 95.81 259 ASP A C 1
ATOM 2002 O O . ASP A 1 259 ? 7.874 14.039 -5.092 1.00 95.81 259 ASP A O 1
ATOM 2006 N N . TRP A 1 260 ? 8.476 12.789 -3.329 1.00 95.06 260 TRP A N 1
ATOM 2007 C CA . TRP A 1 260 ? 8.526 11.547 -4.092 1.00 95.06 260 TRP A CA 1
ATOM 2008 C C . TRP A 1 260 ? 7.185 11.198 -4.752 1.00 95.06 260 TRP A C 1
ATOM 2010 O O . TRP A 1 260 ? 7.158 10.882 -5.942 1.00 95.06 260 TRP A O 1
ATOM 2020 N N . MET A 1 261 ? 6.068 11.275 -4.018 1.00 94.31 261 MET A N 1
ATOM 2021 C CA . MET A 1 261 ? 4.741 10.986 -4.577 1.00 94.31 261 MET A CA 1
ATOM 2022 C C . MET A 1 261 ? 4.397 11.969 -5.697 1.00 94.31 261 MET A C 1
ATOM 2024 O O . MET A 1 261 ? 3.857 11.570 -6.729 1.00 94.31 261 MET A O 1
ATOM 2028 N N . ALA A 1 262 ? 4.760 13.242 -5.530 1.00 92.75 262 ALA A N 1
ATOM 2029 C CA . ALA A 1 262 ? 4.514 14.252 -6.539 1.00 92.75 262 ALA A CA 1
ATOM 2030 C C . ALA A 1 262 ? 5.367 14.062 -7.805 1.00 92.75 262 ALA A C 1
ATOM 2032 O O . ALA A 1 262 ? 4.871 14.250 -8.914 1.00 92.75 262 ALA A O 1
ATOM 2033 N N . GLU A 1 263 ? 6.631 13.664 -7.652 1.00 90.62 263 GLU A N 1
ATOM 2034 C CA . GLU A 1 263 ? 7.542 13.366 -8.765 1.00 90.62 263 GLU A CA 1
ATOM 2035 C C . GLU A 1 263 ? 7.164 12.076 -9.500 1.00 90.62 263 GLU A C 1
ATOM 2037 O O . GLU A 1 263 ? 7.327 11.984 -10.720 1.00 90.62 263 GLU A O 1
ATOM 2042 N N . THR A 1 264 ? 6.622 11.102 -8.768 1.00 90.19 264 THR A N 1
ATOM 2043 C CA . THR A 1 264 ? 6.191 9.807 -9.306 1.00 90.19 264 THR A CA 1
ATOM 2044 C C . THR A 1 264 ? 4.851 9.897 -10.041 1.00 90.19 264 THR A C 1
ATOM 2046 O O . THR A 1 264 ? 4.576 9.071 -10.911 1.00 90.19 264 THR A O 1
ATOM 2049 N N . TYR A 1 265 ? 4.023 10.906 -9.750 1.00 90.31 265 TYR A N 1
ATOM 2050 C CA . TYR A 1 265 ? 2.735 11.099 -10.412 1.00 90.31 265 TYR A CA 1
ATOM 2051 C C . TYR A 1 265 ? 2.907 11.552 -11.872 1.00 90.31 265 TYR A C 1
ATOM 2053 O O . TYR A 1 265 ? 3.360 12.662 -12.156 1.00 90.31 265 TYR A O 1
ATOM 2061 N N . GLN A 1 266 ? 2.474 10.722 -12.824 1.00 86.75 266 GLN A N 1
ATOM 2062 C CA . GLN A 1 266 ? 2.603 11.002 -14.260 1.00 86.75 266 GLN A CA 1
ATOM 2063 C C . GLN A 1 266 ? 1.274 10.891 -14.995 1.00 86.75 266 GLN A C 1
ATOM 2065 O O . GLN A 1 266 ? 0.669 9.828 -14.975 1.00 86.75 266 GLN A O 1
ATOM 2070 N N . ILE A 1 267 ? 0.814 11.933 -15.689 1.00 86.06 267 ILE A N 1
ATOM 2071 C CA . ILE A 1 267 ? -0.416 11.816 -16.492 1.00 86.06 267 ILE A CA 1
ATOM 2072 C C . ILE A 1 267 ? -0.302 10.612 -17.436 1.00 86.06 267 ILE A C 1
ATOM 2074 O O . ILE A 1 267 ? 0.691 10.481 -18.159 1.00 86.06 267 ILE A O 1
ATOM 2078 N N . GLY A 1 268 ? -1.299 9.727 -17.399 1.00 89.25 268 GLY A N 1
ATOM 2079 C CA . GLY A 1 268 ? -1.305 8.519 -18.212 1.00 89.25 268 GLY A CA 1
ATOM 2080 C C . GLY A 1 268 ? -1.243 8.835 -19.700 1.00 89.25 268 GLY A C 1
ATOM 2081 O O . GLY A 1 268 ? -1.960 9.702 -20.197 1.00 89.25 268 GLY A O 1
ATOM 2082 N N . GLN A 1 269 ? -0.348 8.144 -20.404 1.00 89.31 269 GLN A N 1
ATOM 2083 C CA . GLN A 1 269 ? -0.164 8.267 -21.854 1.00 89.31 269 GLN A CA 1
ATOM 2084 C C . GLN A 1 269 ? -0.684 7.040 -22.615 1.00 89.31 269 GLN A C 1
ATOM 2086 O O . GLN A 1 269 ? -0.478 6.921 -23.823 1.00 89.31 269 GLN A O 1
ATOM 2091 N N . GLY A 1 270 ? -1.318 6.108 -21.906 1.00 87.44 270 GLY A N 1
ATOM 2092 C CA . GLY A 1 270 ? -1.933 4.924 -22.476 1.00 87.44 270 GLY A CA 1
ATOM 2093 C C . GLY A 1 270 ? -3.200 5.241 -23.268 1.00 87.44 270 GLY A C 1
ATOM 2094 O O . GLY A 1 270 ? -3.756 6.339 -23.233 1.00 87.44 270 GLY A O 1
ATOM 2095 N N . ILE A 1 271 ? -3.657 4.241 -24.009 1.00 85.00 271 ILE A N 1
ATOM 2096 C CA . ILE A 1 271 ? -4.834 4.312 -24.868 1.00 85.00 271 ILE A CA 1
ATOM 2097 C C . ILE A 1 271 ? -6.075 3.976 -24.032 1.00 85.00 271 ILE A C 1
ATOM 2099 O O . ILE A 1 271 ? -6.128 2.919 -23.408 1.00 85.00 271 ILE A O 1
ATOM 2103 N N . LEU A 1 272 ? -7.074 4.857 -24.026 1.00 80.62 272 LEU A N 1
ATOM 2104 C CA . LEU A 1 272 ? -8.377 4.608 -23.397 1.00 80.62 272 LEU A CA 1
ATOM 2105 C C . LEU A 1 272 ? -9.184 3.553 -24.174 1.00 80.62 272 LEU A C 1
ATOM 2107 O O . LEU A 1 272 ? -9.017 3.407 -25.387 1.00 80.62 272 LEU A O 1
ATOM 2111 N N . GLU A 1 273 ? -10.085 2.843 -23.496 1.00 73.12 273 GLU A N 1
ATOM 2112 C CA . GLU A 1 273 ? -10.992 1.901 -24.165 1.00 73.12 273 GLU A CA 1
ATOM 2113 C C . GLU A 1 273 ? -12.051 2.635 -25.013 1.00 73.12 273 GLU A C 1
ATOM 2115 O O . GLU A 1 273 ? -12.442 3.772 -24.722 1.00 73.12 273 GLU A O 1
ATOM 2120 N N . GLU A 1 274 ? -12.536 1.990 -26.083 1.00 60.62 274 GLU A N 1
ATOM 2121 C CA . GLU A 1 274 ? -13.568 2.562 -26.958 1.00 60.62 274 GLU A CA 1
ATOM 2122 C C . GLU A 1 274 ? -14.839 2.917 -26.163 1.00 60.62 274 GLU A C 1
ATOM 2124 O O . GLU A 1 274 ? -15.480 2.056 -25.567 1.00 60.62 274 GLU A O 1
ATOM 2129 N N . GLY A 1 275 ? -15.235 4.195 -26.190 1.00 57.00 275 GLY A N 1
ATOM 2130 C CA . GLY A 1 275 ? -16.435 4.699 -25.508 1.00 57.00 275 GLY A CA 1
ATOM 2131 C C . GLY A 1 275 ? -16.161 5.568 -24.277 1.00 57.00 275 GLY A C 1
ATOM 2132 O O . GLY A 1 275 ? -17.084 6.235 -23.808 1.00 57.00 275 GLY A O 1
ATOM 2133 N N . GLN A 1 276 ? -14.914 5.639 -23.801 1.00 60.50 276 GLN A N 1
ATOM 2134 C CA . GLN A 1 276 ? -14.500 6.637 -22.811 1.00 60.50 276 GLN A CA 1
ATOM 2135 C C . GLN A 1 276 ? -14.360 8.007 -23.497 1.00 60.50 276 GLN A C 1
ATOM 2137 O O . GLN A 1 276 ? -13.714 8.144 -24.538 1.00 60.50 276 GLN A O 1
ATOM 2142 N N . ALA A 1 277 ? -15.064 9.017 -22.976 1.00 53.00 277 ALA A N 1
ATOM 2143 C CA . ALA A 1 277 ? -15.156 10.325 -23.615 1.00 53.00 277 ALA A CA 1
ATOM 2144 C C . ALA A 1 277 ? -13.813 11.068 -23.568 1.00 53.00 277 ALA A C 1
ATOM 2146 O O . ALA A 1 277 ? -13.141 11.109 -22.541 1.00 53.00 277 ALA A O 1
ATOM 2147 N N . PHE A 1 278 ? -13.458 11.727 -24.671 1.00 52.91 278 PHE A N 1
ATOM 2148 C CA . PHE A 1 278 ? -12.385 12.714 -24.672 1.00 52.91 278 PHE A CA 1
ATOM 2149 C C . PHE A 1 278 ? -12.816 13.946 -23.873 1.00 52.91 278 PHE A C 1
ATOM 2151 O O . PHE A 1 278 ? -13.876 14.521 -24.142 1.00 52.91 278 PHE A O 1
ATOM 2158 N N . ALA A 1 279 ? -11.953 14.424 -22.979 1.00 57.28 279 ALA A N 1
ATOM 2159 C CA . ALA A 1 279 ? -11.961 15.837 -22.638 1.00 57.28 279 ALA A CA 1
ATOM 2160 C C . ALA A 1 279 ? -11.666 16.650 -23.908 1.00 57.28 279 ALA A C 1
ATOM 2162 O O . ALA A 1 279 ? -10.784 16.309 -24.697 1.00 57.28 279 ALA A O 1
ATOM 2163 N N . THR A 1 280 ? -12.404 17.737 -24.132 1.00 56.12 280 THR A N 1
ATOM 2164 C CA . THR A 1 280 ? -12.144 18.651 -25.259 1.00 56.12 280 THR A CA 1
ATOM 2165 C C . THR A 1 280 ? -10.879 19.491 -25.060 1.00 56.12 280 THR A C 1
ATOM 2167 O O . THR A 1 280 ? -10.419 20.146 -25.994 1.00 56.12 280 THR A O 1
ATOM 2170 N N . SER A 1 281 ? -10.339 19.489 -23.842 1.00 63.25 281 SER A N 1
ATOM 2171 C CA . SER A 1 281 ? -9.112 20.154 -23.417 1.00 63.25 281 SER A CA 1
ATOM 2172 C C . SER A 1 281 ? -8.041 19.118 -23.068 1.00 63.25 281 SER A C 1
ATOM 2174 O O . SER A 1 281 ? -8.334 18.028 -22.585 1.00 63.25 281 SER A O 1
ATOM 2176 N N . THR A 1 282 ? -6.781 19.461 -23.328 1.00 70.00 282 THR A N 1
ATOM 2177 C CA . THR A 1 282 ? -5.622 18.659 -22.917 1.00 70.00 282 THR A CA 1
ATOM 2178 C C . THR A 1 282 ? -5.174 19.116 -21.527 1.00 70.00 282 THR A C 1
ATOM 2180 O O . THR A 1 282 ? -5.141 20.332 -21.303 1.00 70.00 282 THR A O 1
ATOM 2183 N N . PRO A 1 283 ? -4.809 18.203 -20.605 1.00 78.56 283 PRO A N 1
ATOM 2184 C CA . PRO A 1 283 ? -4.169 18.595 -19.356 1.00 78.56 283 PRO A CA 1
ATOM 2185 C C . PRO A 1 283 ? -2.933 19.450 -19.583 1.00 78.56 283 PRO A C 1
ATOM 2187 O O . PRO A 1 283 ? -2.271 19.365 -20.624 1.00 78.56 283 PRO A O 1
ATOM 2190 N N . ARG A 1 284 ? -2.585 20.233 -18.559 1.00 83.50 284 ARG A N 1
ATOM 2191 C CA . ARG A 1 284 ? -1.250 20.826 -18.494 1.00 83.50 284 ARG A CA 1
ATOM 2192 C C . ARG A 1 284 ? -0.194 19.729 -18.605 1.00 83.50 284 ARG A C 1
ATOM 2194 O O . ARG A 1 284 ? -0.339 18.650 -18.040 1.00 83.50 284 ARG A O 1
ATOM 2201 N N . THR A 1 285 ? 0.860 20.005 -19.360 1.00 77.94 285 THR A N 1
ATOM 2202 C CA . THR A 1 285 ? 1.945 19.043 -19.604 1.00 77.94 285 THR A CA 1
ATOM 2203 C C . THR A 1 285 ? 3.197 19.366 -18.797 1.00 77.94 285 THR A C 1
ATOM 2205 O O . THR A 1 285 ? 4.108 18.547 -18.721 1.00 77.94 285 THR A O 1
ATOM 2208 N N . ASP A 1 286 ? 3.280 20.570 -18.233 1.00 86.69 286 ASP A N 1
ATOM 2209 C CA . ASP A 1 286 ? 4.335 20.956 -17.309 1.00 86.69 286 ASP A CA 1
ATOM 2210 C C . ASP A 1 286 ? 4.141 20.267 -15.959 1.00 86.69 286 ASP A C 1
ATOM 2212 O O . ASP A 1 286 ? 3.037 20.227 -15.416 1.00 86.69 286 ASP A O 1
ATOM 2216 N N . ARG A 1 287 ? 5.235 19.713 -15.425 1.00 86.44 287 ARG A N 1
ATOM 2217 C CA . ARG A 1 287 ? 5.225 19.023 -14.134 1.00 86.44 287 ARG A CA 1
ATOM 2218 C C . ARG A 1 287 ? 4.749 19.967 -13.034 1.00 86.44 287 ARG A C 1
ATOM 2220 O O . ARG A 1 287 ? 5.142 21.134 -13.009 1.00 86.44 287 ARG A O 1
ATOM 2227 N N . ALA A 1 288 ? 3.945 19.432 -12.120 1.00 90.69 288 ALA A N 1
ATOM 2228 C CA . ALA A 1 288 ? 3.542 20.160 -10.928 1.00 90.69 288 ALA A CA 1
ATOM 2229 C C . ALA A 1 288 ? 4.773 20.604 -10.115 1.00 90.69 288 ALA A C 1
ATOM 2231 O O . ALA A 1 288 ? 5.765 19.869 -10.068 1.00 90.69 288 ALA A O 1
ATOM 2232 N N . PRO A 1 289 ? 4.740 21.786 -9.472 1.00 92.62 289 PRO A N 1
ATOM 2233 C CA . PRO A 1 289 ? 5.828 22.225 -8.614 1.00 92.62 289 PRO A CA 1
ATOM 2234 C C . PRO A 1 289 ? 6.026 21.246 -7.453 1.00 92.62 289 PRO A C 1
ATOM 2236 O O . PRO A 1 289 ? 5.060 20.885 -6.778 1.00 92.62 289 PRO A O 1
ATOM 2239 N N . THR A 1 290 ? 7.277 20.859 -7.220 1.00 93.19 290 THR A N 1
ATOM 2240 C CA . THR A 1 290 ? 7.731 20.067 -6.066 1.00 93.19 290 THR A CA 1
ATOM 2241 C C . THR A 1 290 ? 8.674 20.917 -5.203 1.00 93.19 290 THR A C 1
ATOM 2243 O O . THR A 1 290 ? 8.732 22.141 -5.357 1.00 93.19 290 THR A O 1
ATOM 2246 N N . GLY A 1 291 ? 9.404 20.312 -4.266 1.00 95.00 291 GLY A N 1
ATOM 2247 C CA . GLY A 1 291 ? 10.285 21.022 -3.336 1.00 95.00 291 GLY A CA 1
ATOM 2248 C C . GLY A 1 291 ? 9.647 21.239 -1.966 1.00 95.00 291 GLY A C 1
ATOM 2249 O O . GLY A 1 291 ? 10.013 22.171 -1.242 1.00 95.00 291 GLY A O 1
ATOM 2250 N N . PHE A 1 292 ? 8.715 20.370 -1.582 1.00 97.12 292 PHE A N 1
ATOM 2251 C CA . PHE A 1 292 ? 8.094 20.367 -0.265 1.00 97.12 292 PHE A CA 1
ATOM 2252 C C . PHE A 1 292 ? 9.143 20.165 0.829 1.00 97.12 292 PHE A C 1
ATOM 2254 O O . PHE A 1 292 ? 9.082 20.840 1.852 1.00 97.12 292 PHE A O 1
ATOM 2261 N N . SER A 1 293 ? 10.176 19.349 0.603 1.00 97.31 293 SER A N 1
ATOM 2262 C CA . SER A 1 293 ? 11.291 19.191 1.550 1.00 97.31 293 SER A CA 1
ATOM 2263 C C . SER A 1 293 ? 12.053 20.498 1.772 1.00 97.31 293 SER A C 1
ATOM 2265 O O . SER A 1 293 ? 12.434 20.818 2.898 1.00 97.31 293 SER A O 1
ATOM 2267 N N . GLN A 1 294 ? 12.246 21.301 0.719 1.00 96.94 294 GLN A N 1
ATOM 2268 C CA . GLN A 1 294 ? 12.895 22.612 0.835 1.00 96.94 294 GLN A CA 1
ATOM 2269 C C . GLN A 1 294 ? 12.011 23.614 1.582 1.00 96.94 294 GLN A C 1
ATOM 2271 O O . GLN A 1 294 ? 12.523 24.442 2.339 1.00 96.94 294 GLN A O 1
ATOM 2276 N N . LEU A 1 295 ? 10.692 23.534 1.386 1.00 96.62 295 LEU A N 1
ATOM 2277 C CA . LEU A 1 295 ? 9.715 24.334 2.120 1.00 96.62 295 LEU A CA 1
ATOM 2278 C C . LEU A 1 295 ? 9.678 23.946 3.606 1.00 96.62 295 LEU A C 1
ATOM 2280 O O . LEU A 1 295 ? 9.712 24.825 4.465 1.00 96.62 295 LEU A O 1
ATOM 2284 N N . ALA A 1 296 ? 9.664 22.647 3.911 1.00 96.81 296 ALA A N 1
ATOM 2285 C CA . ALA A 1 296 ? 9.685 22.102 5.266 1.00 96.81 296 ALA A CA 1
ATOM 2286 C C . ALA A 1 296 ? 10.975 22.452 6.017 1.00 96.81 296 ALA A C 1
ATOM 2288 O O . ALA A 1 296 ? 10.930 22.773 7.200 1.00 96.81 296 ALA A O 1
ATOM 2289 N N . ALA A 1 297 ? 12.125 22.466 5.337 1.00 96.00 297 ALA A N 1
ATOM 2290 C CA . ALA A 1 297 ? 13.409 22.829 5.940 1.00 96.00 297 ALA A CA 1
ATOM 2291 C C . ALA A 1 297 ? 13.463 24.277 6.474 1.00 96.00 297 ALA A C 1
ATOM 2293 O O . ALA A 1 297 ? 14.363 24.620 7.242 1.00 96.00 297 ALA A O 1
ATOM 2294 N N . GLN A 1 298 ? 12.519 25.134 6.070 1.00 94.44 298 GLN A N 1
ATOM 2295 C CA . GLN A 1 298 ? 12.384 26.505 6.569 1.00 94.44 298 GLN A CA 1
ATOM 2296 C C . GLN A 1 298 ? 11.544 26.584 7.854 1.00 94.44 298 GLN A C 1
ATOM 2298 O O . GLN A 1 298 ? 11.551 27.620 8.523 1.00 94.44 298 GLN A O 1
ATOM 2303 N N . GLU A 1 299 ? 10.834 25.510 8.204 1.00 92.12 299 GLU A N 1
ATOM 2304 C CA . GLU A 1 299 ? 10.013 25.429 9.407 1.00 92.12 299 GLU A CA 1
ATOM 2305 C C . GLU A 1 299 ? 10.849 25.125 10.651 1.00 92.12 299 GLU A C 1
ATOM 2307 O O . GLU A 1 299 ? 11.865 24.423 10.626 1.00 92.12 299 GLU A O 1
ATOM 2312 N N . LYS A 1 300 ? 10.396 25.646 11.792 1.00 90.44 300 LYS A N 1
ATOM 2313 C CA . LYS A 1 300 ? 10.953 25.253 13.090 1.00 90.44 300 LYS A CA 1
ATOM 2314 C C . LYS A 1 300 ? 10.414 23.877 13.467 1.00 90.44 300 LYS A C 1
ATOM 2316 O O . LYS A 1 300 ? 9.251 23.594 13.221 1.00 90.44 300 LYS A O 1
ATOM 2321 N N . GLY A 1 301 ? 11.245 23.053 14.103 1.00 88.56 301 GLY A N 1
ATOM 2322 C CA . GLY A 1 301 ? 10.794 21.748 14.592 1.00 88.56 301 GLY A CA 1
ATOM 2323 C C . GLY A 1 301 ? 10.499 20.740 13.480 1.00 88.56 301 GLY A C 1
ATOM 2324 O O . GLY A 1 301 ? 9.699 19.839 13.670 1.00 88.56 301 GLY A O 1
ATOM 2325 N N . VAL A 1 302 ? 11.151 20.844 12.314 1.00 93.06 302 VAL A N 1
ATOM 2326 C CA . VAL A 1 302 ? 10.929 19.924 11.175 1.00 93.06 302 VAL A CA 1
ATOM 2327 C C . VAL A 1 302 ? 11.168 18.437 11.516 1.00 93.06 302 VAL A C 1
ATOM 2329 O O . VAL A 1 302 ? 10.680 17.541 10.831 1.00 93.06 302 VAL A O 1
ATOM 2332 N N . ARG A 1 303 ? 11.906 18.170 12.600 1.00 94.75 303 ARG A N 1
ATOM 2333 C CA . ARG A 1 303 ? 12.185 16.829 13.140 1.00 94.75 303 ARG A CA 1
ATOM 2334 C C . ARG A 1 303 ? 11.364 16.477 14.375 1.00 94.75 303 ARG A C 1
ATOM 2336 O O . ARG A 1 303 ? 11.556 15.398 14.931 1.00 94.75 303 ARG A O 1
ATOM 2343 N N . ASP A 1 304 ? 10.497 17.378 14.813 1.00 93.62 304 ASP A N 1
ATOM 2344 C CA . ASP A 1 304 ? 9.634 17.134 15.955 1.00 93.62 304 ASP A CA 1
ATOM 2345 C C . ASP A 1 304 ? 8.494 16.186 15.537 1.00 93.62 304 ASP A C 1
ATOM 2347 O O . ASP A 1 304 ? 8.132 16.133 14.352 1.00 93.62 304 ASP A O 1
ATOM 2351 N N . PRO A 1 305 ? 7.942 15.405 16.481 1.00 95.25 305 PRO A N 1
ATOM 2352 C CA . PRO A 1 305 ? 6.850 14.490 16.186 1.00 95.25 305 PRO A CA 1
ATOM 2353 C C . PRO A 1 305 ? 5.614 15.235 15.667 1.00 95.25 305 PRO A C 1
ATOM 2355 O O . PRO A 1 305 ? 5.174 16.224 16.253 1.00 95.25 305 PRO A O 1
ATOM 2358 N N . LEU A 1 306 ? 5.054 14.754 14.558 1.00 95.94 306 LEU A N 1
ATOM 2359 C CA . LEU A 1 306 ? 4.010 15.447 13.813 1.00 95.94 306 LEU A CA 1
ATOM 2360 C C . LEU A 1 306 ? 2.610 15.081 14.318 1.00 95.94 306 LEU A C 1
ATOM 2362 O O . LEU A 1 306 ? 2.278 13.901 14.475 1.00 95.94 306 LEU A O 1
ATOM 2366 N N . THR A 1 307 ? 1.775 16.092 14.544 1.00 94.75 307 THR A N 1
ATOM 2367 C CA . THR A 1 307 ? 0.335 15.935 14.793 1.00 94.75 307 THR A CA 1
ATOM 2368 C C . THR A 1 307 ? -0.454 16.138 13.505 1.00 94.75 307 THR A C 1
ATOM 2370 O O . THR A 1 307 ? 0.045 16.700 12.525 1.00 94.75 307 THR A O 1
ATOM 2373 N N . ARG A 1 308 ? -1.710 15.696 13.494 1.00 92.12 308 ARG A N 1
ATOM 2374 C CA . ARG A 1 308 ? -2.609 15.883 12.354 1.00 92.12 308 ARG A CA 1
ATOM 2375 C C . ARG A 1 308 ? -2.846 17.360 12.020 1.00 92.12 308 ARG A C 1
ATOM 2377 O O . ARG A 1 308 ? -2.868 17.712 10.845 1.00 92.12 308 ARG A O 1
ATOM 2384 N N . GLU A 1 309 ? -2.975 18.225 13.025 1.00 93.19 309 GLU A N 1
ATOM 2385 C CA . GLU A 1 309 ? -3.085 19.678 12.817 1.00 93.19 309 GLU A CA 1
ATOM 2386 C C . GLU A 1 309 ? -1.840 20.262 12.140 1.00 93.19 309 GLU A C 1
ATOM 2388 O O . GLU A 1 309 ? -1.950 21.007 11.165 1.00 93.19 309 GLU A O 1
ATOM 2393 N N . ALA A 1 310 ? -0.647 19.881 12.608 1.00 95.12 310 ALA A N 1
ATOM 2394 C CA . ALA A 1 310 ? 0.605 20.346 12.020 1.00 95.12 310 ALA A CA 1
ATOM 2395 C C . ALA A 1 310 ? 0.773 19.860 10.570 1.00 95.12 310 ALA A C 1
ATOM 2397 O O . ALA A 1 310 ? 1.255 20.609 9.716 1.00 95.12 310 ALA A O 1
ATOM 2398 N N . LEU A 1 311 ? 0.325 18.636 10.268 1.00 95.62 311 LEU A N 1
ATOM 2399 C CA . LEU A 1 311 ? 0.277 18.125 8.901 1.00 95.62 311 LEU A CA 1
ATOM 2400 C C . LEU A 1 311 ? -0.660 18.961 8.017 1.00 95.62 311 LEU A C 1
ATOM 2402 O O . LEU A 1 311 ? -0.249 19.391 6.940 1.00 95.62 311 LEU A O 1
ATOM 2406 N N . ALA A 1 312 ? -1.881 19.239 8.485 1.00 94.81 312 ALA A N 1
ATOM 2407 C CA . ALA A 1 312 ? -2.854 20.060 7.765 1.00 94.81 312 ALA A CA 1
ATOM 2408 C C . ALA A 1 312 ? -2.299 21.458 7.455 1.00 94.81 312 ALA A C 1
ATOM 2410 O O . ALA A 1 312 ? -2.380 21.932 6.320 1.00 94.81 312 ALA A O 1
ATOM 2411 N N . ALA A 1 313 ? -1.670 22.096 8.447 1.00 95.69 313 ALA A N 1
ATOM 2412 C CA . ALA A 1 313 ? -1.018 23.391 8.285 1.00 95.69 313 ALA A CA 1
ATOM 2413 C C . ALA A 1 313 ? 0.068 23.364 7.205 1.00 95.69 313 ALA A C 1
ATOM 2415 O O . ALA A 1 313 ? 0.119 24.258 6.354 1.00 95.69 313 ALA A O 1
ATOM 2416 N N . PHE A 1 314 ? 0.906 22.326 7.193 1.00 97.19 314 PHE A N 1
ATOM 2417 C CA . PHE A 1 314 ? 1.941 22.196 6.178 1.00 97.19 314 PHE A CA 1
ATOM 2418 C C . PHE A 1 314 ? 1.376 21.920 4.781 1.00 97.19 314 PHE A C 1
ATOM 2420 O O . PHE A 1 314 ? 1.801 22.564 3.823 1.00 97.19 314 PHE A O 1
ATOM 2427 N N . MET A 1 315 ? 0.395 21.024 4.653 1.00 97.06 315 MET A N 1
ATOM 2428 C CA . MET A 1 315 ? -0.260 20.720 3.377 1.00 97.06 315 MET A CA 1
ATOM 2429 C C . MET A 1 315 ? -0.926 21.959 2.770 1.00 97.06 315 MET A C 1
ATOM 2431 O O . MET A 1 315 ? -0.740 22.241 1.587 1.00 97.06 315 MET A O 1
ATOM 2435 N N . VAL A 1 316 ? -1.628 22.756 3.584 1.00 97.19 316 VAL A N 1
ATOM 2436 C CA . VAL A 1 316 ? -2.203 24.041 3.152 1.00 97.19 316 VAL A CA 1
ATOM 2437 C C . VAL A 1 316 ? -1.112 24.997 2.697 1.00 97.19 316 VAL A C 1
ATOM 2439 O O . VAL A 1 316 ? -1.228 25.585 1.625 1.00 97.19 316 VAL A O 1
ATOM 2442 N N . LYS A 1 317 ? -0.019 25.125 3.457 1.00 97.19 317 LYS A N 1
ATOM 2443 C CA . LYS A 1 317 ? 1.105 25.983 3.065 1.00 97.19 317 LYS A CA 1
ATOM 2444 C C . LYS A 1 317 ? 1.705 25.546 1.726 1.00 97.19 317 LYS A C 1
ATOM 2446 O O . LYS A 1 317 ? 1.956 26.390 0.865 1.00 97.19 317 LYS A O 1
ATOM 2451 N N . ALA A 1 318 ? 1.939 24.247 1.553 1.00 97.00 318 ALA A N 1
ATOM 2452 C CA . ALA A 1 318 ? 2.481 23.658 0.335 1.00 97.00 318 ALA A CA 1
ATOM 2453 C C . ALA A 1 318 ? 1.563 23.908 -0.871 1.00 97.00 318 ALA A C 1
ATOM 2455 O O . ALA A 1 318 ? 2.034 24.323 -1.932 1.00 97.00 318 ALA A O 1
ATOM 2456 N N . TYR A 1 319 ? 0.255 23.730 -0.686 1.00 97.38 319 TYR A N 1
ATOM 2457 C CA . TYR A 1 319 ? -0.749 24.008 -1.704 1.00 97.38 319 TYR A CA 1
ATOM 2458 C C . TYR A 1 319 ? -0.801 25.501 -2.057 1.00 97.38 319 TYR A C 1
ATOM 2460 O O . TYR A 1 319 ? -0.646 25.868 -3.220 1.00 97.38 319 TYR A O 1
ATOM 2468 N N . GLU A 1 320 ? -0.965 26.389 -1.072 1.00 97.06 320 GLU A N 1
ATOM 2469 C CA . GLU A 1 320 ? -1.158 27.826 -1.312 1.00 97.06 320 GLU A CA 1
ATOM 2470 C C . GLU A 1 320 ? 0.086 28.513 -1.887 1.00 97.06 320 GLU A C 1
ATOM 2472 O O . GLU A 1 320 ? -0.039 29.485 -2.633 1.00 97.06 320 GLU A O 1
ATOM 2477 N N . THR A 1 321 ? 1.280 27.989 -1.591 1.00 95.88 321 THR A N 1
ATOM 2478 C CA . THR A 1 321 ? 2.545 28.479 -2.164 1.00 95.88 321 THR A CA 1
ATOM 2479 C C . THR A 1 321 ? 2.623 28.232 -3.672 1.00 95.88 321 THR A C 1
ATOM 2481 O O . THR A 1 321 ? 3.165 29.067 -4.394 1.00 95.88 321 THR A O 1
ATOM 2484 N N . ASN A 1 322 ? 2.089 27.104 -4.150 1.00 93.75 322 ASN A N 1
ATOM 2485 C CA . ASN A 1 322 ? 2.293 26.642 -5.525 1.00 93.75 322 ASN A CA 1
ATOM 2486 C C . ASN A 1 322 ? 1.062 26.794 -6.429 1.00 93.75 322 ASN A C 1
ATOM 2488 O O . ASN A 1 322 ? 1.204 27.075 -7.617 1.00 93.75 322 ASN A O 1
ATOM 2492 N N . ILE A 1 323 ? -0.139 26.613 -5.879 1.00 93.88 323 ILE A N 1
ATOM 2493 C CA . ILE A 1 323 ? -1.405 26.636 -6.624 1.00 93.88 323 ILE A CA 1
ATOM 2494 C C . ILE A 1 323 ? -2.129 27.967 -6.429 1.00 93.88 323 ILE A C 1
ATOM 2496 O O . ILE A 1 323 ? -2.591 28.581 -7.390 1.00 93.88 323 ILE A O 1
ATOM 2500 N N . GLY A 1 324 ? -2.215 28.429 -5.182 1.00 94.12 324 GLY A N 1
ATOM 2501 C CA . GLY A 1 324 ? -2.911 29.657 -4.811 1.00 94.12 324 GLY A CA 1
ATOM 2502 C C . GLY A 1 324 ? -3.831 29.486 -3.600 1.00 94.12 324 GLY A C 1
ATOM 2503 O O . GLY A 1 324 ? -3.964 28.385 -3.068 1.00 94.12 324 GLY A O 1
ATOM 2504 N N . PRO A 1 325 ? -4.460 30.580 -3.139 1.00 95.12 325 PRO A N 1
ATOM 2505 C CA . PRO A 1 325 ? -5.196 30.605 -1.877 1.00 95.12 325 PRO A CA 1
ATOM 2506 C C . PRO A 1 325 ? -6.401 29.657 -1.877 1.00 95.12 325 PRO A C 1
ATOM 2508 O O . PRO A 1 325 ? -7.183 29.630 -2.831 1.00 95.12 325 PRO A O 1
ATOM 2511 N N . ILE A 1 326 ? -6.598 28.945 -0.767 1.00 93.06 326 ILE A N 1
ATOM 2512 C CA . ILE A 1 326 ? -7.759 28.077 -0.555 1.00 93.06 326 ILE A CA 1
ATOM 2513 C C . ILE A 1 326 ? -8.913 28.916 -0.005 1.00 93.06 326 ILE A C 1
ATOM 2515 O O . ILE A 1 326 ? -8.765 29.657 0.968 1.00 93.06 326 ILE A O 1
ATOM 2519 N N . THR A 1 327 ? -10.085 28.795 -0.630 1.00 89.00 327 THR A N 1
ATOM 2520 C CA . THR A 1 327 ? -11.308 29.463 -0.170 1.00 89.00 327 THR A CA 1
ATOM 2521 C C . THR A 1 327 ? -12.193 28.480 0.579 1.00 89.00 327 THR A C 1
ATOM 2523 O O . THR A 1 327 ? -12.685 27.523 -0.009 1.00 89.00 327 THR A O 1
ATOM 2526 N N . VAL A 1 328 ? -12.456 28.772 1.848 1.00 85.62 328 VAL A N 1
ATOM 2527 C CA . VAL A 1 328 ? -13.352 27.990 2.703 1.00 85.62 328 VAL A CA 1
ATOM 2528 C C . VAL A 1 328 ? -14.782 28.519 2.567 1.00 85.62 328 VAL A C 1
ATOM 2530 O O . VAL A 1 328 ? -15.031 29.705 2.809 1.00 85.62 328 VAL A O 1
ATOM 2533 N N . LYS A 1 329 ? -15.750 27.676 2.180 1.00 78.75 329 LYS A N 1
ATOM 2534 C CA . LYS A 1 329 ? -17.172 28.060 2.200 1.00 78.75 329 LYS A CA 1
ATOM 2535 C C . LYS A 1 329 ? -17.807 27.602 3.507 1.00 78.75 329 LYS A C 1
ATOM 2537 O O . LYS A 1 329 ? -17.441 26.591 4.084 1.00 78.75 329 LYS A O 1
ATOM 2542 N N . LYS A 1 330 ? -18.857 28.308 3.935 1.00 67.88 330 LYS A N 1
ATOM 2543 C CA . LYS A 1 330 ? -19.589 28.028 5.186 1.00 67.88 330 LYS A CA 1
ATOM 2544 C C . LYS A 1 330 ? -20.177 26.606 5.281 1.00 67.88 330 LYS A C 1
ATOM 2546 O O . LYS A 1 330 ? -20.513 26.162 6.368 1.00 67.88 330 LYS A O 1
ATOM 2551 N N . GLN A 1 331 ? -20.380 25.942 4.148 1.00 66.00 331 GLN A N 1
ATOM 2552 C CA . GLN A 1 331 ? -20.891 24.570 4.072 1.00 66.00 331 GLN A CA 1
ATOM 2553 C C . GLN A 1 331 ? -19.777 23.511 4.106 1.00 66.00 331 GLN A C 1
ATOM 2555 O O . GLN A 1 331 ? -20.080 22.341 4.296 1.00 66.00 331 GLN A O 1
ATOM 2560 N N . ASP A 1 332 ? -18.521 23.933 3.929 1.00 62.78 332 ASP A N 1
ATOM 2561 C CA . ASP A 1 332 ? -17.337 23.071 3.900 1.00 62.78 332 ASP A CA 1
ATOM 2562 C C . ASP A 1 332 ? -16.732 22.925 5.312 1.00 62.78 332 ASP A C 1
ATOM 2564 O O . ASP A 1 332 ? -15.780 22.177 5.511 1.00 62.78 332 ASP A O 1
ATOM 2568 N N . THR A 1 333 ? -17.280 23.640 6.309 1.00 61.47 333 THR A N 1
ATOM 2569 C CA . THR A 1 333 ? -16.789 23.635 7.689 1.00 61.47 333 THR A CA 1
ATOM 2570 C C . THR A 1 333 ? -17.873 23.350 8.710 1.00 61.47 333 THR A C 1
ATOM 2572 O O . THR A 1 333 ? -19.029 23.767 8.602 1.00 61.47 333 THR A O 1
ATOM 2575 N N . GLY A 1 334 ? -17.455 22.627 9.743 1.00 61.72 334 GLY A N 1
ATOM 2576 C CA . GLY A 1 334 ? -18.267 22.333 10.910 1.00 61.72 334 GLY A CA 1
ATOM 2577 C C . GLY A 1 334 ? -17.466 21.871 12.118 1.00 61.72 334 GLY A C 1
ATOM 2578 O O . GLY A 1 334 ? -18.102 21.596 13.126 1.00 61.72 334 GLY A O 1
ATOM 2579 N N . PHE A 1 335 ? -16.128 21.777 12.044 1.00 69.06 335 PHE A N 1
ATOM 2580 C CA . PHE A 1 335 ? -15.325 21.154 13.093 1.00 69.06 335 PHE A CA 1
ATOM 2581 C C . PHE A 1 335 ? -15.469 21.873 14.437 1.00 69.06 335 PHE A C 1
ATOM 2583 O O . PHE A 1 335 ? -15.328 23.088 14.530 1.00 69.06 335 PHE A O 1
ATOM 2590 N N . TYR A 1 336 ? -15.782 21.113 15.484 1.00 71.44 336 TYR A N 1
ATOM 2591 C CA . TYR A 1 336 ? -15.828 21.621 16.857 1.00 71.44 336 TYR A CA 1
ATOM 2592 C C . TYR A 1 336 ? -14.579 21.220 17.647 1.00 71.44 336 TYR A C 1
ATOM 2594 O O . TYR A 1 336 ? -14.315 21.815 18.689 1.00 71.44 336 TYR A O 1
ATOM 2602 N N . ASP A 1 337 ? -13.840 20.206 17.179 1.00 74.81 337 ASP A N 1
ATOM 2603 C CA . ASP A 1 337 ? -12.599 19.726 17.793 1.00 74.81 337 ASP A CA 1
ATOM 2604 C C . ASP A 1 337 ? -11.333 20.295 17.136 1.00 74.81 337 ASP A C 1
ATOM 2606 O O . ASP A 1 337 ? -10.246 20.025 17.631 1.00 74.81 337 ASP A O 1
ATOM 2610 N N . ALA A 1 338 ? -11.467 21.110 16.084 1.00 76.25 338 ALA A N 1
ATOM 2611 C CA . ALA A 1 338 ? -10.389 21.878 15.464 1.00 76.25 338 ALA A CA 1
ATOM 2612 C C . ALA A 1 338 ? -10.853 23.321 15.220 1.00 76.25 338 ALA A C 1
ATOM 2614 O O . ALA A 1 338 ? -11.940 23.539 14.690 1.00 76.25 338 ALA A O 1
ATOM 2615 N N . THR A 1 339 ? -10.039 24.303 15.614 1.00 71.81 339 THR A N 1
ATOM 2616 C CA . THR A 1 339 ? -10.355 25.738 15.461 1.00 71.81 339 THR A CA 1
ATOM 2617 C C . THR A 1 339 ? -9.399 26.482 14.537 1.00 71.81 339 THR A C 1
ATOM 2619 O O . THR A 1 339 ? -9.634 27.650 14.233 1.00 71.81 339 THR A O 1
ATOM 2622 N N . GLU A 1 340 ? -8.314 25.833 14.117 1.00 83.56 340 GLU A N 1
ATOM 2623 C CA . GLU A 1 340 ? -7.321 26.432 13.233 1.00 83.56 340 GLU A CA 1
ATOM 2624 C C . GLU A 1 340 ? -7.833 26.483 11.790 1.00 83.56 340 GLU A C 1
ATOM 2626 O O . GLU A 1 340 ? -8.286 25.481 11.229 1.00 83.56 340 GLU A O 1
ATOM 2631 N N . GLU A 1 341 ? -7.713 27.655 11.161 1.00 88.00 341 GLU A N 1
ATOM 2632 C CA . GLU A 1 341 ? -8.162 27.902 9.781 1.00 88.00 341 GLU A CA 1
ATOM 2633 C C . GLU A 1 341 ? -7.499 26.937 8.783 1.00 88.00 341 GLU A C 1
ATOM 2635 O O . GLU A 1 341 ? -8.084 26.560 7.768 1.00 88.00 341 GLU A O 1
ATOM 2640 N N . THR A 1 342 ? -6.276 26.491 9.071 1.00 90.38 342 THR A N 1
ATOM 2641 C CA . THR A 1 342 ? -5.558 25.520 8.242 1.00 90.38 342 THR A CA 1
ATOM 2642 C C . THR A 1 342 ? -6.228 24.151 8.211 1.00 90.38 342 THR A C 1
ATOM 2644 O O . THR A 1 342 ? -6.227 23.513 7.164 1.00 90.38 342 THR A O 1
ATOM 2647 N N . CYS A 1 343 ? -6.843 23.701 9.305 1.00 88.75 343 CYS A N 1
ATOM 2648 C CA . CYS A 1 343 ? -7.585 22.439 9.321 1.00 88.75 343 CYS A CA 1
ATOM 2649 C C . CYS A 1 343 ? -8.829 22.532 8.429 1.00 88.75 343 CYS A C 1
ATOM 2651 O O . CYS A 1 343 ? -9.091 21.640 7.624 1.00 88.75 343 CYS A O 1
ATOM 2653 N N . GLU A 1 344 ? -9.551 23.653 8.509 1.00 86.00 344 GLU A N 1
ATOM 2654 C CA . GLU A 1 344 ? -10.708 23.928 7.652 1.00 86.00 344 GLU A CA 1
ATOM 2655 C C . GLU A 1 344 ? -10.325 23.984 6.168 1.00 86.00 344 GLU A C 1
ATOM 2657 O O . GLU A 1 344 ? -10.987 23.374 5.330 1.00 86.00 344 GLU A O 1
ATOM 2662 N N . LYS A 1 345 ? -9.227 24.674 5.838 1.00 90.88 345 LYS A N 1
ATOM 2663 C CA . LYS A 1 345 ? -8.700 24.747 4.470 1.00 90.88 345 LYS A CA 1
ATOM 2664 C C . LYS A 1 345 ? -8.262 23.390 3.936 1.00 90.88 345 LYS A C 1
ATOM 2666 O O . LYS A 1 345 ? -8.558 23.085 2.785 1.00 90.88 345 LYS A O 1
ATOM 2671 N N . ALA A 1 346 ? -7.563 22.595 4.747 1.00 91.00 346 ALA A N 1
ATOM 2672 C CA . ALA A 1 346 ? -7.085 21.282 4.330 1.00 91.00 346 ALA A CA 1
ATOM 2673 C C . ALA A 1 346 ? -8.252 20.384 3.909 1.00 91.00 346 ALA A C 1
ATOM 2675 O O . ALA A 1 346 ? -8.193 19.766 2.853 1.00 91.00 346 ALA A O 1
ATOM 2676 N N . VAL A 1 347 ? -9.340 20.381 4.681 1.00 86.50 347 VAL A N 1
ATOM 2677 C CA . VAL A 1 347 ? -10.545 19.612 4.347 1.00 86.50 347 VAL A CA 1
ATOM 2678 C C . VAL A 1 347 ? -11.295 20.219 3.161 1.00 86.50 347 VAL A C 1
ATOM 2680 O O . VAL A 1 347 ? -11.672 19.493 2.253 1.00 86.50 347 VAL A O 1
ATOM 2683 N N . ALA A 1 348 ? -11.477 21.543 3.116 1.00 86.06 348 ALA A N 1
ATOM 2684 C CA . ALA A 1 348 ? -12.210 22.202 2.029 1.00 86.06 348 ALA A CA 1
ATOM 2685 C C . ALA A 1 348 ? -11.549 22.037 0.646 1.00 86.06 348 ALA A C 1
ATOM 2687 O O . ALA A 1 348 ? -12.220 22.162 -0.379 1.00 86.06 348 ALA A O 1
ATOM 2688 N N . ALA A 1 349 ? -10.236 21.797 0.616 1.00 89.19 349 ALA A N 1
ATOM 2689 C CA . ALA A 1 349 ? -9.470 21.520 -0.595 1.00 89.19 349 ALA A CA 1
ATOM 2690 C C . ALA A 1 349 ? -9.148 20.026 -0.786 1.00 89.19 349 ALA A C 1
ATOM 2692 O O . ALA A 1 349 ? -8.302 19.708 -1.620 1.00 89.19 349 ALA A O 1
ATOM 2693 N N . ASP A 1 350 ? -9.799 19.132 -0.030 1.00 89.38 350 ASP A N 1
ATOM 2694 C CA . ASP A 1 350 ? -9.617 17.676 -0.099 1.00 89.38 350 ASP A CA 1
ATOM 2695 C C . ASP A 1 350 ? -8.143 17.241 0.074 1.00 89.38 350 ASP A C 1
ATOM 2697 O O . ASP A 1 350 ? -7.695 16.254 -0.503 1.00 89.38 350 ASP A O 1
ATOM 2701 N N . LEU A 1 351 ? -7.345 17.992 0.844 1.00 91.88 351 LEU A N 1
ATOM 2702 C CA . LEU A 1 351 ? -5.924 17.691 1.085 1.00 91.88 351 LEU A CA 1
ATOM 2703 C C . LEU A 1 351 ? -5.718 16.564 2.104 1.00 91.88 351 LEU A C 1
ATOM 2705 O O . LEU A 1 351 ? -4.607 16.068 2.257 1.00 91.88 351 LEU A O 1
ATOM 2709 N N . MET A 1 352 ? -6.768 16.210 2.838 1.00 87.81 352 MET A N 1
ATOM 2710 C CA . MET A 1 352 ? -6.791 15.147 3.836 1.00 87.81 352 MET A CA 1
ATOM 2711 C C . MET A 1 352 ? -8.094 14.363 3.699 1.00 87.81 352 MET A C 1
ATOM 2713 O O . MET A 1 352 ? -9.071 14.888 3.164 1.00 87.81 352 MET A O 1
ATOM 2717 N N . TYR A 1 353 ? -8.119 13.156 4.265 1.00 77.94 353 TYR A N 1
ATOM 2718 C CA . TYR A 1 353 ? -9.296 12.295 4.329 1.00 77.94 353 TYR A CA 1
ATOM 2719 C C . TYR A 1 353 ? -10.595 13.039 4.682 1.00 77.94 353 TYR A C 1
ATOM 2721 O O . TYR A 1 353 ? -10.630 13.880 5.587 1.00 77.94 353 TYR A O 1
ATOM 2729 N N . ALA A 1 354 ? -11.687 12.688 3.999 1.00 68.88 354 ALA A N 1
ATOM 2730 C CA . ALA A 1 354 ? -13.000 13.271 4.239 1.00 68.88 354 ALA A CA 1
ATOM 2731 C C . ALA A 1 354 ? -13.523 12.881 5.629 1.00 68.88 354 ALA A C 1
ATOM 2733 O O . ALA A 1 354 ? -13.891 11.735 5.891 1.00 68.88 354 ALA A O 1
ATOM 2734 N N . TYR A 1 355 ? -13.584 13.856 6.532 1.00 74.12 355 TYR A N 1
ATOM 2735 C CA . TYR A 1 355 ? -14.063 13.609 7.883 1.00 74.12 355 TYR A CA 1
ATOM 2736 C C . TYR A 1 355 ? -15.590 13.563 7.907 1.00 74.12 355 TYR A C 1
ATOM 2738 O O . TYR A 1 355 ? -16.251 14.526 7.513 1.00 74.12 355 TYR A O 1
ATOM 2746 N N . PRO A 1 356 ? -16.174 12.474 8.414 1.00 63.53 356 PRO A N 1
ATOM 2747 C CA . PRO A 1 356 ? -17.615 12.280 8.380 1.00 63.53 356 PRO A CA 1
ATOM 2748 C C . PRO A 1 356 ? -18.387 13.209 9.315 1.00 63.53 356 PRO A C 1
ATOM 2750 O O . PRO A 1 356 ? -19.588 13.416 9.153 1.00 63.53 356 PRO A O 1
ATOM 2753 N N . SER A 1 357 ? -17.704 13.749 10.323 1.00 68.69 357 SER A N 1
ATOM 2754 C CA . SER A 1 357 ? -18.283 14.677 11.278 1.00 68.69 357 SER A CA 1
ATOM 2755 C C . SER A 1 357 ? -17.254 15.692 11.753 1.00 68.69 357 SER A C 1
ATOM 2757 O O . SER A 1 357 ? -16.065 15.414 11.924 1.00 68.69 357 SER A O 1
ATOM 2759 N N . ALA A 1 358 ? -17.786 16.859 12.086 1.00 66.25 358 ALA A N 1
ATOM 2760 C CA . ALA A 1 358 ? -17.167 17.942 12.825 1.00 66.25 358 ALA A CA 1
ATOM 2761 C C . ALA A 1 358 ? -16.372 17.560 14.093 1.00 66.25 358 ALA A C 1
ATOM 2763 O O . ALA A 1 358 ? -15.624 18.382 14.607 1.00 66.25 358 ALA A O 1
ATOM 2764 N N . ALA A 1 359 ? -16.595 16.382 14.673 1.00 69.38 359 ALA A N 1
ATOM 2765 C CA . ALA A 1 359 ? -15.933 15.942 15.906 1.00 69.38 359 ALA A CA 1
ATOM 2766 C C . ALA A 1 359 ? -14.853 14.869 15.668 1.00 69.38 359 ALA A C 1
ATOM 2768 O O . ALA A 1 359 ? -14.421 14.191 16.606 1.00 69.38 359 ALA A O 1
ATOM 2769 N N . THR A 1 360 ? -14.479 14.644 14.407 1.00 76.62 360 THR A N 1
ATOM 2770 C CA . THR A 1 360 ? -13.607 13.529 14.008 1.00 76.62 360 THR A CA 1
ATOM 2771 C C . THR A 1 360 ? -12.272 13.982 13.428 1.00 76.62 360 THR A C 1
ATOM 2773 O O . THR A 1 360 ? -11.446 13.132 13.092 1.00 76.62 360 THR A O 1
ATOM 2776 N N . PHE A 1 361 ? -12.007 15.297 13.397 1.00 84.00 361 PHE A N 1
ATOM 2777 C CA . PHE A 1 361 ? -10.733 15.805 12.900 1.00 84.00 361 PHE A CA 1
ATOM 2778 C C . PHE A 1 361 ? -9.590 15.456 13.841 1.00 84.00 361 PHE A C 1
ATOM 2780 O O . PHE A 1 361 ? -8.561 15.020 13.367 1.00 84.00 361 PHE A O 1
ATOM 2787 N N . SER A 1 362 ? -9.752 15.550 15.162 1.00 86.19 362 SER A N 1
ATOM 2788 C CA . SER A 1 362 ? -8.757 15.093 16.153 1.00 86.19 362 SER A CA 1
ATOM 2789 C C . SER A 1 362 ? -7.348 15.670 15.936 1.00 86.19 362 SER A C 1
ATOM 2791 O O . SER A 1 362 ? -6.421 14.921 15.613 1.00 86.19 362 SER A O 1
ATOM 2793 N N . PRO A 1 363 ? -7.173 16.990 16.117 1.00 89.00 363 PRO A N 1
ATOM 2794 C CA . PRO A 1 363 ? -5.950 17.707 15.736 1.00 89.00 363 PRO A CA 1
ATOM 2795 C C . PRO A 1 363 ? -4.676 17.166 16.398 1.00 89.00 363 PRO A C 1
ATOM 2797 O O . PRO A 1 363 ? -3.629 17.094 15.757 1.00 89.00 363 PRO A O 1
ATOM 2800 N N . GLU A 1 364 ? -4.787 16.716 17.649 1.00 90.06 364 GLU A N 1
ATOM 2801 C CA . GLU A 1 364 ? -3.675 16.202 18.460 1.00 90.06 364 GLU A CA 1
ATOM 2802 C C . GLU A 1 364 ? -3.275 14.756 18.131 1.00 90.06 364 GLU A C 1
ATOM 2804 O O . GLU A 1 364 ? -2.311 14.235 18.693 1.00 90.06 364 GLU A O 1
ATOM 2809 N N . LEU A 1 365 ? -4.015 14.060 17.259 1.00 90.06 365 LEU A N 1
ATOM 2810 C CA . LEU A 1 365 ? -3.690 12.678 16.925 1.00 90.06 365 LEU A CA 1
ATOM 2811 C C . LEU A 1 365 ? -2.335 12.617 16.204 1.00 90.06 365 LEU A C 1
ATOM 2813 O O . LEU A 1 365 ? -2.116 13.293 15.197 1.00 90.06 365 LEU A O 1
ATOM 2817 N N . GLU A 1 366 ? -1.441 11.772 16.719 1.00 94.12 366 GLU A N 1
ATOM 2818 C CA . GLU A 1 366 ? -0.132 11.498 16.125 1.00 94.12 366 GLU A CA 1
ATOM 2819 C C . GLU A 1 366 ? -0.273 11.025 14.670 1.00 94.12 366 GLU A C 1
ATOM 2821 O O . GLU A 1 366 ? -1.040 10.095 14.382 1.00 94.12 366 GLU A O 1
ATOM 2826 N N . VAL A 1 367 ? 0.532 11.595 13.770 1.00 94.75 367 VAL A N 1
ATOM 2827 C CA . VAL A 1 367 ? 0.741 11.036 12.430 1.00 94.75 367 VAL A CA 1
ATOM 2828 C C . VAL A 1 367 ? 1.741 9.896 12.560 1.00 94.75 367 VAL A C 1
ATOM 2830 O O . VAL A 1 367 ? 2.897 10.127 12.896 1.00 94.75 367 VAL A O 1
ATOM 2833 N N . ARG A 1 368 ? 1.310 8.653 12.349 1.00 94.88 368 ARG A N 1
ATOM 2834 C CA . ARG A 1 368 ? 2.169 7.463 12.464 1.00 94.88 368 ARG A CA 1
ATOM 2835 C C . ARG A 1 368 ? 2.647 7.010 11.090 1.00 94.88 368 ARG A C 1
ATOM 2837 O O . ARG A 1 368 ? 1.939 7.210 10.106 1.00 94.88 368 ARG A O 1
ATOM 2844 N N . MET A 1 369 ? 3.799 6.348 11.025 1.00 95.19 369 MET A N 1
ATOM 2845 C CA . MET A 1 369 ? 4.315 5.785 9.769 1.00 95.19 369 MET A CA 1
ATOM 2846 C C . MET A 1 369 ? 3.366 4.752 9.135 1.00 95.19 369 MET A C 1
ATOM 2848 O O . MET A 1 369 ? 3.447 4.541 7.932 1.00 95.19 369 MET A O 1
ATOM 2852 N N . GLU A 1 370 ? 2.469 4.140 9.922 1.00 92.94 370 GLU A N 1
ATOM 2853 C CA . GLU A 1 370 ? 1.377 3.275 9.438 1.00 92.94 370 GLU A CA 1
ATOM 2854 C C . GLU A 1 370 ? 0.393 4.012 8.512 1.00 92.94 370 GLU A C 1
ATOM 2856 O O . GLU A 1 370 ? -0.050 3.443 7.526 1.00 92.94 370 GLU A O 1
ATOM 2861 N N . ILE A 1 371 ? 0.039 5.266 8.828 1.00 91.44 371 ILE A N 1
ATOM 2862 C CA . ILE A 1 371 ? -1.041 6.002 8.139 1.00 91.44 371 ILE A CA 1
ATOM 2863 C C . ILE A 1 371 ? -0.523 7.124 7.237 1.00 91.44 371 ILE A C 1
ATOM 2865 O O . ILE A 1 371 ? -1.239 7.623 6.374 1.00 91.44 371 ILE A O 1
ATOM 2869 N N . LEU A 1 372 ? 0.728 7.550 7.444 1.00 94.81 372 LEU A N 1
ATOM 2870 C CA . LEU A 1 372 ? 1.327 8.652 6.700 1.00 94.81 372 LEU A CA 1
ATOM 2871 C C . LEU A 1 372 ? 1.211 8.461 5.175 1.00 94.81 372 LEU A C 1
ATOM 2873 O O . LEU A 1 372 ? 0.774 9.410 4.528 1.00 94.81 372 LEU A O 1
ATOM 2877 N N . PRO A 1 373 ? 1.552 7.294 4.586 1.00 94.81 373 PRO A N 1
ATOM 2878 C CA . PRO A 1 373 ? 1.475 7.122 3.138 1.00 94.81 373 PRO A CA 1
ATOM 2879 C C . PRO A 1 373 ? 0.074 7.375 2.564 1.00 94.81 373 PRO A C 1
ATOM 2881 O O . PRO A 1 373 ? -0.047 8.058 1.550 1.00 94.81 373 PRO A O 1
ATOM 2884 N N . GLU A 1 374 ? -0.974 6.908 3.243 1.00 90.75 374 GLU A N 1
ATOM 2885 C CA . GLU A 1 374 ? -2.369 7.123 2.840 1.00 90.75 374 GLU A CA 1
ATOM 2886 C C . GLU A 1 374 ? -2.733 8.612 2.853 1.00 90.75 374 GLU A C 1
ATOM 2888 O O . GLU A 1 374 ? -3.229 9.148 1.867 1.00 90.75 374 GLU A O 1
ATOM 2893 N N . TRP A 1 375 ? -2.396 9.332 3.926 1.00 91.44 375 TRP A N 1
ATOM 2894 C CA . TRP A 1 375 ? -2.716 10.761 4.010 1.00 91.44 375 TRP A CA 1
ATOM 2895 C C . TRP A 1 375 ? -1.943 11.606 2.991 1.00 91.44 375 TRP A C 1
ATOM 2897 O O . TRP A 1 375 ? -2.460 12.617 2.516 1.00 91.44 375 TRP A O 1
ATOM 2907 N N . ILE A 1 376 ? -0.716 11.217 2.623 1.00 95.31 376 ILE A N 1
ATOM 2908 C CA . ILE A 1 376 ? 0.018 11.907 1.550 1.00 95.31 376 ILE A CA 1
ATOM 2909 C C . ILE A 1 376 ? -0.574 11.593 0.172 1.00 95.31 376 ILE A C 1
ATOM 2911 O O . ILE A 1 376 ? -0.529 12.456 -0.710 1.00 95.31 376 ILE A O 1
ATOM 2915 N N . GLN A 1 377 ? -1.168 10.414 -0.022 1.00 92.50 377 GLN A N 1
ATOM 2916 C CA . GLN A 1 377 ? -1.880 10.092 -1.256 1.00 92.50 377 GLN A CA 1
ATOM 2917 C C . GLN A 1 377 ? -3.068 11.039 -1.476 1.00 92.50 377 GLN A C 1
ATOM 2919 O O . GLN A 1 377 ? -3.185 11.591 -2.573 1.00 92.50 377 GLN A O 1
ATOM 2924 N N . ASP A 1 378 ? -3.885 11.278 -0.444 1.00 91.00 378 ASP A N 1
ATOM 2925 C CA . ASP A 1 378 ? -5.017 12.219 -0.502 1.00 91.00 378 ASP A CA 1
ATOM 2926 C C . ASP A 1 378 ? -4.552 13.614 -0.943 1.00 91.00 378 ASP A C 1
ATOM 2928 O O . ASP A 1 378 ? -5.051 14.173 -1.925 1.00 91.00 378 ASP A O 1
ATOM 2932 N N . PHE A 1 379 ? -3.509 14.140 -0.287 1.00 94.94 379 PHE A N 1
ATOM 2933 C CA . PHE A 1 379 ? -2.893 15.408 -0.678 1.00 94.94 379 PHE A CA 1
ATOM 2934 C C . PHE A 1 379 ? -2.415 15.391 -2.130 1.00 94.94 379 PHE A C 1
ATOM 2936 O O . PHE A 1 379 ? -2.701 16.320 -2.885 1.00 94.94 379 PHE A O 1
ATOM 2943 N N . THR A 1 380 ? -1.674 14.353 -2.527 1.00 93.56 380 THR A N 1
ATOM 2944 C CA . THR A 1 380 ? -1.058 14.269 -3.856 1.00 93.56 380 THR A CA 1
ATOM 2945 C C . THR A 1 380 ? -2.128 14.267 -4.938 1.00 93.56 380 THR A C 1
ATOM 2947 O O . THR A 1 380 ? -2.021 15.022 -5.901 1.00 93.56 380 THR A O 1
ATOM 2950 N N . MET A 1 381 ? -3.192 13.479 -4.773 1.00 90.50 381 MET A N 1
ATOM 2951 C CA . MET A 1 381 ? -4.290 13.416 -5.736 1.00 90.50 381 MET A CA 1
ATOM 2952 C C . MET A 1 381 ? -4.965 14.782 -5.910 1.00 90.50 381 MET A C 1
ATOM 2954 O O . MET A 1 381 ? -5.137 15.247 -7.043 1.00 90.50 381 MET A O 1
ATOM 2958 N N . SER A 1 382 ? -5.290 15.459 -4.809 1.00 91.31 382 SER A N 1
ATOM 2959 C CA . SER A 1 382 ? -5.943 16.772 -4.838 1.00 91.31 382 SER A CA 1
ATOM 2960 C C . SER A 1 382 ? -5.030 17.865 -5.396 1.00 91.31 382 SER A C 1
ATOM 2962 O O . SER A 1 382 ? -5.453 18.664 -6.237 1.00 91.31 382 SER A O 1
ATOM 2964 N N . TYR A 1 383 ? -3.752 17.863 -5.012 1.00 94.06 383 TYR A N 1
ATOM 2965 C CA . TYR A 1 383 ? -2.741 18.795 -5.511 1.00 94.06 383 TYR A CA 1
ATOM 2966 C C . TYR A 1 383 ? -2.504 18.632 -7.019 1.00 94.06 383 TYR A C 1
ATOM 2968 O O . TYR A 1 383 ? -2.510 19.616 -7.762 1.00 94.06 383 TYR A O 1
ATOM 2976 N N . MET A 1 384 ? -2.361 17.392 -7.494 1.00 92.00 384 MET A N 1
ATOM 2977 C CA . MET A 1 384 ? -2.158 17.101 -8.916 1.00 92.00 384 MET A CA 1
ATOM 2978 C C . MET A 1 384 ? -3.385 17.438 -9.748 1.00 92.00 384 MET A C 1
ATOM 2980 O O . MET A 1 384 ? -3.253 18.015 -10.827 1.00 92.00 384 MET A O 1
ATOM 2984 N N . THR A 1 385 ? -4.580 17.148 -9.234 1.00 89.81 385 THR A N 1
ATOM 2985 C CA . THR A 1 385 ? -5.831 17.538 -9.890 1.00 89.81 385 THR A CA 1
ATOM 2986 C C . THR A 1 385 ? -5.913 19.055 -10.033 1.00 89.81 385 THR A C 1
ATOM 2988 O O . THR A 1 385 ? -6.176 19.552 -11.124 1.00 89.81 385 THR A O 1
ATOM 2991 N N . ALA A 1 386 ? -5.613 19.805 -8.969 1.00 91.50 386 ALA A N 1
ATOM 2992 C CA . ALA A 1 386 ? -5.636 21.264 -9.007 1.00 91.50 386 ALA A CA 1
ATOM 2993 C C . ALA A 1 386 ? -4.596 21.864 -9.971 1.00 91.50 386 ALA A C 1
ATOM 2995 O O . ALA A 1 386 ? -4.852 22.900 -10.586 1.00 91.50 386 ALA A O 1
ATOM 2996 N N . TRP A 1 387 ? -3.430 21.226 -10.119 1.00 92.31 387 TRP A N 1
ATOM 2997 C CA . TRP A 1 387 ? -2.399 21.682 -11.048 1.00 92.31 387 TRP A CA 1
ATOM 2998 C C . TRP A 1 387 ? -2.740 21.381 -12.509 1.00 92.31 387 TRP A C 1
ATOM 3000 O O . TRP A 1 387 ? -2.675 22.276 -13.356 1.00 92.31 387 TRP A O 1
ATOM 3010 N N . TYR A 1 388 ? -3.079 20.126 -12.812 1.00 89.25 388 TYR A N 1
ATOM 3011 C CA . TYR A 1 388 ? -3.261 19.664 -14.187 1.00 89.25 388 TYR A CA 1
ATOM 3012 C C . TYR A 1 388 ? -4.638 20.003 -14.759 1.00 89.25 388 TYR A C 1
ATOM 3014 O O . TYR A 1 388 ? -4.742 20.211 -15.970 1.00 89.25 388 TYR A O 1
ATOM 3022 N N . ASP A 1 389 ? -5.655 20.110 -13.899 1.00 87.38 389 ASP A N 1
ATOM 3023 C CA . ASP A 1 389 ? -7.033 20.467 -14.239 1.00 87.38 389 ASP A CA 1
ATOM 3024 C C . ASP A 1 389 ? -7.586 21.602 -13.349 1.00 87.38 389 ASP A C 1
ATOM 3026 O O . ASP A 1 389 ? -8.549 21.411 -12.597 1.00 87.38 389 ASP A O 1
ATOM 3030 N N . PRO A 1 390 ? -7.010 22.817 -13.417 1.00 84.81 390 PRO A N 1
ATOM 3031 C CA . PRO A 1 390 ? -7.410 23.925 -12.546 1.00 84.81 390 PRO A CA 1
ATOM 3032 C C . PRO A 1 390 ? -8.878 24.339 -12.730 1.00 84.81 390 PRO A C 1
ATOM 3034 O O . PRO A 1 390 ? -9.497 24.853 -11.799 1.00 84.81 390 PRO A O 1
ATOM 3037 N N . ASP A 1 391 ? -9.444 24.099 -13.916 1.00 83.25 391 ASP A N 1
ATOM 3038 C CA . ASP A 1 391 ? -10.826 24.443 -14.247 1.00 83.25 391 ASP A CA 1
ATOM 3039 C C . ASP A 1 391 ? -11.808 23.269 -14.041 1.00 83.25 391 ASP A C 1
ATOM 3041 O O . ASP A 1 391 ? -13.013 23.448 -14.240 1.00 83.25 391 ASP A O 1
ATOM 3045 N N . ARG A 1 392 ? -11.317 22.086 -13.630 1.00 78.00 392 ARG A N 1
ATOM 3046 C CA . ARG A 1 392 ? -12.080 20.830 -13.475 1.00 78.00 392 ARG A CA 1
ATOM 3047 C C . ARG A 1 392 ? -12.855 20.425 -14.739 1.00 78.00 392 ARG A C 1
ATOM 3049 O O . ARG A 1 392 ? -14.017 20.021 -14.668 1.00 78.00 392 ARG A O 1
ATOM 3056 N N . GLN A 1 393 ? -12.237 20.592 -15.907 1.00 77.81 393 GLN A N 1
ATOM 3057 C CA . GLN A 1 393 ? -12.840 20.354 -17.226 1.00 77.81 393 GLN A CA 1
ATOM 3058 C C . GLN A 1 393 ? -12.330 19.083 -17.916 1.00 77.81 393 GLN A C 1
ATOM 3060 O O . GLN A 1 393 ? -12.852 18.725 -18.973 1.00 77.81 393 GLN A O 1
ATOM 3065 N N . LEU A 1 394 ? -11.321 18.412 -17.356 1.00 73.25 394 LEU A N 1
ATOM 3066 C CA . LEU A 1 394 ? -10.698 17.232 -17.958 1.00 73.25 394 LEU A CA 1
ATOM 3067 C C . LEU A 1 394 ? -11.396 15.923 -17.579 1.00 73.25 394 LEU A C 1
ATOM 3069 O O . LEU A 1 394 ? -11.294 14.951 -18.326 1.00 73.25 394 LEU A O 1
ATOM 3073 N N . GLY A 1 395 ? -12.120 15.889 -16.457 1.00 70.94 395 GLY A N 1
ATOM 3074 C CA . GLY A 1 395 ? -12.838 14.692 -16.004 1.00 70.94 395 GLY A CA 1
ATOM 3075 C C . GLY A 1 395 ? -11.926 13.459 -15.940 1.00 70.94 395 GLY A C 1
ATOM 3076 O O . GLY A 1 395 ? -10.836 13.519 -15.370 1.00 70.94 395 GLY A O 1
ATOM 3077 N N . ASP A 1 396 ? -12.344 12.363 -16.582 1.00 70.00 396 ASP A N 1
ATOM 3078 C CA . ASP A 1 396 ? -11.633 11.074 -16.580 1.00 70.00 396 ASP A CA 1
ATOM 3079 C C . ASP A 1 396 ? -10.258 11.109 -17.278 1.00 70.00 396 ASP A C 1
ATOM 3081 O O . ASP A 1 396 ? -9.476 10.170 -17.142 1.00 70.00 396 ASP A O 1
ATOM 3085 N N . ALA A 1 397 ? -9.907 12.182 -17.999 1.00 71.38 397 ALA A N 1
ATOM 3086 C CA . ALA A 1 397 ? -8.634 12.256 -18.720 1.00 71.38 397 ALA A CA 1
ATOM 3087 C C . ALA A 1 397 ? -7.397 12.234 -17.796 1.00 71.38 397 ALA A C 1
ATOM 3089 O O . ALA A 1 397 ? -6.326 11.812 -18.230 1.00 71.38 397 ALA A O 1
ATOM 3090 N N . LEU A 1 398 ? -7.526 12.629 -16.521 1.00 79.81 398 LEU A N 1
ATOM 3091 C CA . LEU A 1 398 ? -6.456 12.465 -15.521 1.00 79.81 398 LEU A CA 1
ATOM 3092 C C . LEU A 1 398 ? -6.266 11.007 -15.068 1.00 79.81 398 LEU A C 1
ATOM 3094 O O . LEU A 1 398 ? -5.212 10.665 -14.532 1.00 79.81 398 LEU A O 1
ATOM 3098 N N . TYR A 1 399 ? -7.256 10.153 -15.323 1.00 81.94 399 TYR A N 1
ATOM 3099 C CA . TYR A 1 399 ? -7.265 8.725 -15.006 1.00 81.94 399 TYR A CA 1
ATOM 3100 C C . TYR A 1 399 ? -6.942 7.857 -16.224 1.00 81.94 399 TYR A C 1
ATOM 3102 O O . TYR A 1 399 ? -7.191 6.648 -16.203 1.00 81.94 399 TYR A O 1
ATOM 3110 N N . ALA A 1 400 ? -6.375 8.460 -17.276 1.00 86.88 400 ALA A N 1
ATOM 3111 C CA . ALA A 1 400 ? -5.877 7.729 -18.428 1.00 86.88 400 ALA A CA 1
ATOM 3112 C C . ALA A 1 400 ? -4.919 6.603 -17.992 1.00 86.88 400 ALA A C 1
ATOM 3114 O O . ALA A 1 400 ? -4.144 6.789 -17.043 1.00 86.88 400 ALA A O 1
ATOM 3115 N N . PRO A 1 401 ? -4.947 5.442 -18.673 1.00 92.44 401 PRO A N 1
ATOM 3116 C CA . PRO A 1 401 ? -4.034 4.357 -18.373 1.00 92.44 401 PRO A CA 1
ATOM 3117 C C . PRO A 1 401 ? -2.577 4.809 -18.439 1.00 92.44 401 PRO A C 1
ATOM 3119 O O . PRO A 1 401 ? -2.183 5.603 -19.297 1.00 92.44 401 PRO A O 1
ATOM 3122 N N . LEU A 1 402 ? -1.759 4.271 -17.548 1.00 94.56 402 LEU A N 1
ATOM 3123 C CA . LEU A 1 402 ? -0.316 4.356 -17.651 1.00 94.56 402 LEU A CA 1
ATOM 3124 C C . LEU A 1 402 ? 0.157 3.460 -18.790 1.00 94.56 402 LEU A C 1
ATOM 3126 O O . LEU A 1 402 ? -0.377 2.376 -19.036 1.00 94.56 402 LEU A O 1
ATOM 3130 N N . THR A 1 403 ? 1.201 3.901 -19.476 1.00 96.25 403 THR A N 1
ATOM 3131 C CA . THR A 1 403 ? 1.971 3.003 -20.336 1.00 96.25 403 THR A CA 1
ATOM 3132 C C . THR A 1 403 ? 2.879 2.106 -19.494 1.00 96.25 403 THR A C 1
ATOM 3134 O O . THR A 1 403 ? 3.212 2.426 -18.350 1.00 96.25 403 THR A O 1
ATOM 3137 N N . TYR A 1 404 ? 3.327 0.993 -20.072 1.00 97.44 404 TYR A N 1
ATOM 3138 C CA . TYR A 1 404 ? 4.246 0.062 -19.420 1.00 97.44 404 TYR A CA 1
ATOM 3139 C C . TYR A 1 404 ? 5.521 0.753 -18.908 1.00 97.44 404 TYR A C 1
ATOM 3141 O O . TYR A 1 404 ? 5.939 0.514 -17.778 1.00 97.44 404 TYR A O 1
ATOM 3149 N N . GLN A 1 405 ? 6.109 1.660 -19.695 1.00 96.81 405 GLN A N 1
ATOM 3150 C CA . GLN A 1 405 ? 7.303 2.403 -19.289 1.00 96.81 405 GLN A CA 1
ATOM 3151 C C . GLN A 1 405 ? 7.053 3.366 -18.120 1.00 96.81 405 GLN A C 1
ATOM 3153 O O . GLN A 1 405 ? 7.927 3.513 -17.273 1.00 96.81 405 GLN A O 1
ATOM 3158 N N . GLN A 1 406 ? 5.861 3.968 -18.023 1.00 96.12 406 GLN A N 1
ATOM 3159 C CA . GLN A 1 406 ? 5.509 4.821 -16.881 1.00 96.12 406 GLN A CA 1
ATOM 3160 C C . GLN A 1 406 ? 5.395 3.994 -15.596 1.00 96.12 406 GLN A C 1
ATOM 3162 O O . GLN A 1 406 ? 5.951 4.375 -14.572 1.00 96.12 406 GLN A O 1
ATOM 3167 N N . MET A 1 407 ? 4.752 2.824 -15.662 1.00 97.44 407 MET A N 1
ATOM 3168 C CA . MET A 1 407 ? 4.670 1.898 -14.527 1.00 97.44 407 MET A CA 1
ATOM 3169 C C . MET A 1 407 ? 6.061 1.411 -14.089 1.00 97.44 407 MET A C 1
ATOM 3171 O O . MET A 1 407 ? 6.368 1.442 -12.900 1.00 97.44 407 MET A O 1
ATOM 3175 N N . VAL A 1 408 ? 6.912 0.991 -15.035 1.00 97.62 408 VAL A N 1
ATOM 3176 C CA . VAL A 1 408 ? 8.295 0.566 -14.748 1.00 97.62 408 VAL A CA 1
ATOM 3177 C C . VAL A 1 408 ? 9.077 1.678 -14.054 1.00 97.62 408 VAL A C 1
ATOM 3179 O O . VAL A 1 408 ? 9.735 1.417 -13.046 1.00 97.62 408 VAL A O 1
ATOM 3182 N N . HIS A 1 409 ? 8.949 2.914 -14.539 1.00 96.31 409 HIS A N 1
ATOM 3183 C CA . HIS A 1 409 ? 9.576 4.070 -13.915 1.00 96.31 409 HIS A CA 1
ATOM 3184 C C . HIS A 1 409 ? 9.091 4.278 -12.475 1.00 96.31 409 HIS A C 1
ATOM 3186 O O . HIS A 1 409 ? 9.913 4.412 -11.572 1.00 96.31 409 HIS A O 1
ATOM 3192 N N . SER A 1 410 ? 7.776 4.244 -12.222 1.00 95.75 410 SER A N 1
ATOM 3193 C CA . SER A 1 410 ? 7.227 4.399 -10.867 1.00 95.75 410 SER A CA 1
ATOM 3194 C C . SER A 1 410 ? 7.763 3.345 -9.890 1.00 95.75 410 SER A C 1
ATOM 3196 O O . SER A 1 410 ? 8.158 3.683 -8.775 1.00 95.75 410 SER A O 1
ATOM 3198 N N . VAL A 1 411 ? 7.851 2.079 -10.315 1.00 96.56 411 VAL A N 1
ATOM 3199 C CA . VAL A 1 411 ? 8.413 0.997 -9.485 1.00 96.56 411 VAL A CA 1
ATOM 3200 C C . VAL A 1 411 ? 9.905 1.209 -9.235 1.00 96.56 411 VAL A C 1
ATOM 3202 O O . VAL A 1 411 ? 10.365 1.016 -8.111 1.00 96.56 411 VAL A O 1
ATOM 3205 N N . ALA A 1 412 ? 10.673 1.608 -10.252 1.00 95.62 412 ALA A N 1
ATOM 3206 C CA . ALA A 1 412 ? 12.098 1.884 -10.092 1.00 95.62 412 ALA A CA 1
ATOM 3207 C C . ALA A 1 412 ? 12.341 3.049 -9.117 1.00 95.62 412 ALA A C 1
ATOM 3209 O O . ALA A 1 412 ? 13.204 2.945 -8.248 1.00 95.62 412 ALA A O 1
ATOM 3210 N N . GLN A 1 413 ? 11.530 4.112 -9.183 1.00 93.69 413 GLN A N 1
ATOM 3211 C CA . GLN A 1 413 ? 11.588 5.229 -8.231 1.00 93.69 413 GLN A CA 1
ATOM 3212 C C . GLN A 1 413 ? 11.232 4.797 -6.803 1.00 93.69 413 GLN A C 1
ATOM 3214 O O . GLN A 1 413 ? 11.899 5.211 -5.855 1.00 93.69 413 GLN A O 1
ATOM 3219 N N . LEU A 1 414 ? 10.215 3.944 -6.626 1.00 95.62 414 LEU A N 1
ATOM 3220 C CA . LEU A 1 414 ? 9.916 3.345 -5.321 1.00 95.62 414 LEU A CA 1
ATOM 3221 C C . LEU A 1 414 ? 11.113 2.537 -4.808 1.00 95.62 414 LEU A C 1
ATOM 3223 O O . LEU A 1 414 ? 11.530 2.685 -3.663 1.00 95.62 414 LEU A O 1
ATOM 3227 N N . GLY A 1 415 ? 11.698 1.708 -5.667 1.00 94.31 415 GLY A N 1
ATOM 3228 C CA . GLY A 1 415 ? 12.876 0.919 -5.345 1.00 94.31 415 GLY A CA 1
ATOM 3229 C C . GLY A 1 415 ? 14.079 1.770 -4.933 1.00 94.31 415 GLY A C 1
ATOM 3230 O O . GLY A 1 415 ? 14.725 1.470 -3.928 1.00 94.31 415 GLY A O 1
ATOM 3231 N N . ALA A 1 416 ? 14.321 2.881 -5.630 1.00 90.69 416 ALA A N 1
ATOM 3232 C CA . ALA A 1 416 ? 15.374 3.843 -5.316 1.00 90.69 416 ALA A CA 1
ATOM 3233 C C . ALA A 1 416 ? 15.214 4.476 -3.922 1.00 90.69 416 ALA A C 1
ATOM 3235 O O . ALA A 1 416 ? 16.212 4.713 -3.241 1.00 90.69 416 ALA A O 1
ATOM 3236 N N . LEU A 1 417 ? 13.979 4.691 -3.436 1.00 90.44 417 LEU A N 1
ATOM 3237 C CA . LEU A 1 417 ? 13.763 5.179 -2.067 1.00 90.44 417 LEU A CA 1
ATOM 3238 C C . LEU A 1 417 ? 14.356 4.242 -1.018 1.00 90.44 417 LEU A C 1
ATOM 3240 O O . LEU A 1 417 ? 14.835 4.714 0.012 1.00 90.44 417 LEU A O 1
ATOM 3244 N N . TYR A 1 418 ? 14.299 2.935 -1.263 1.00 91.44 418 TYR A N 1
ATOM 3245 C CA . TYR A 1 418 ? 14.765 1.898 -0.346 1.00 91.44 418 TYR A CA 1
ATOM 3246 C C . TYR A 1 418 ? 16.159 1.374 -0.707 1.00 91.44 418 TYR A C 1
ATOM 3248 O O . TYR A 1 418 ? 16.748 0.606 0.059 1.00 91.44 418 TYR A O 1
ATOM 3256 N N . GLU A 1 419 ? 16.730 1.839 -1.819 1.00 85.88 419 GLU A N 1
ATOM 3257 C CA . GLU A 1 419 ? 18.092 1.520 -2.219 1.00 85.88 419 GLU A CA 1
ATOM 3258 C C . GLU A 1 419 ? 19.058 1.943 -1.103 1.00 85.88 419 GLU A C 1
ATOM 3260 O O . GLU A 1 419 ? 19.010 3.054 -0.570 1.00 85.88 419 GLU A O 1
ATOM 3265 N N . ASN A 1 420 ? 19.932 1.020 -0.704 1.00 84.31 420 ASN A N 1
ATOM 3266 C CA . ASN A 1 420 ? 20.889 1.192 0.394 1.00 84.31 420 ASN A CA 1
ATOM 3267 C C . ASN A 1 420 ? 20.283 1.367 1.799 1.00 84.31 420 ASN A C 1
ATOM 3269 O O . ASN A 1 420 ? 21.019 1.708 2.728 1.00 84.31 420 ASN A O 1
ATOM 3273 N N . ARG A 1 421 ? 18.984 1.107 2.004 1.00 89.19 421 ARG A N 1
ATOM 3274 C CA . ARG A 1 421 ? 18.383 1.060 3.345 1.00 89.19 421 ARG A CA 1
ATOM 3275 C C . ARG A 1 421 ? 18.417 -0.370 3.885 1.00 89.19 421 ARG A C 1
ATOM 3277 O O . ARG A 1 421 ? 17.530 -1.153 3.545 1.00 89.19 421 ARG A O 1
ATOM 3284 N N . PRO A 1 422 ? 19.396 -0.741 4.733 1.00 88.44 422 PRO A N 1
ATOM 3285 C CA . PRO A 1 422 ? 19.453 -2.094 5.266 1.00 88.44 422 PRO A CA 1
ATOM 3286 C C . PRO A 1 422 ? 18.195 -2.384 6.084 1.00 88.44 422 PRO A C 1
ATOM 3288 O O . PRO A 1 422 ? 17.811 -1.588 6.943 1.00 88.44 422 PRO A O 1
ATOM 3291 N N . VAL A 1 423 ? 17.574 -3.533 5.828 1.00 91.19 423 VAL A N 1
ATOM 3292 C CA . VAL A 1 423 ? 16.477 -4.029 6.657 1.00 91.19 423 VAL A CA 1
ATOM 3293 C C . VAL A 1 423 ? 17.052 -4.404 8.029 1.00 91.19 423 VAL A C 1
ATOM 3295 O O . VAL A 1 423 ? 17.957 -5.244 8.100 1.00 91.19 423 VAL A O 1
ATOM 3298 N N . PRO A 1 424 ? 16.607 -3.758 9.121 1.00 92.75 424 PRO A N 1
ATOM 3299 C CA . PRO A 1 424 ? 17.138 -4.024 10.450 1.00 92.75 424 PRO A CA 1
ATOM 3300 C C . PRO A 1 424 ? 16.724 -5.412 10.950 1.00 92.75 424 PRO A C 1
ATOM 3302 O O . PRO A 1 424 ? 15.667 -5.937 10.607 1.00 92.75 424 PRO A O 1
ATOM 3305 N N . GLN A 1 425 ? 17.533 -5.997 11.835 1.00 92.94 425 GLN A N 1
ATOM 3306 C CA . GLN A 1 425 ? 17.088 -7.148 12.616 1.00 92.94 425 GLN A CA 1
ATOM 3307 C C . GLN A 1 425 ? 16.159 -6.659 13.732 1.00 92.94 425 GLN A C 1
ATOM 3309 O O . GLN A 1 425 ? 16.598 -5.965 14.647 1.00 92.94 425 GLN A O 1
ATOM 3314 N N . LEU A 1 426 ? 14.882 -7.026 13.653 1.00 92.94 426 LEU A N 1
ATOM 3315 C CA . LEU A 1 426 ? 13.857 -6.564 14.584 1.00 92.94 426 LEU A CA 1
ATOM 3316 C C . LEU A 1 426 ? 13.758 -7.462 15.821 1.00 92.94 426 LEU A C 1
ATOM 3318 O O . LEU A 1 426 ? 13.697 -8.690 15.719 1.00 92.94 426 LEU A O 1
ATOM 3322 N N . GLU A 1 427 ? 13.685 -6.844 17.000 1.00 93.62 427 GLU A N 1
ATOM 3323 C CA . GLU A 1 427 ? 13.259 -7.537 18.216 1.00 93.62 427 GLU A CA 1
ATOM 3324 C C . GLU A 1 427 ? 11.755 -7.804 18.153 1.00 93.62 427 GLU A C 1
ATOM 3326 O O . GLU A 1 427 ? 10.971 -6.913 17.820 1.00 93.62 427 GLU A O 1
ATOM 3331 N N . THR A 1 428 ? 11.347 -9.031 18.487 1.00 94.31 428 THR A N 1
ATOM 3332 C CA . THR A 1 428 ? 9.942 -9.445 18.443 1.00 94.31 428 THR A CA 1
ATOM 3333 C C . THR A 1 428 ? 9.483 -10.031 19.774 1.00 94.31 428 THR A C 1
ATOM 3335 O O . THR A 1 428 ? 10.230 -10.707 20.484 1.00 94.31 428 THR A O 1
ATOM 3338 N N . SER A 1 429 ? 8.230 -9.761 20.133 1.00 94.56 429 SER A N 1
ATOM 3339 C CA . SER A 1 429 ? 7.554 -10.339 21.296 1.00 94.56 429 SER A CA 1
ATOM 3340 C C . SER A 1 429 ? 6.099 -10.599 20.944 1.00 94.56 429 SER A C 1
ATOM 3342 O O . SER A 1 429 ? 5.509 -9.857 20.163 1.00 94.56 429 SER A O 1
ATOM 3344 N N . GLN A 1 430 ? 5.506 -11.643 21.516 1.00 96.94 430 GLN A N 1
ATOM 3345 C CA . GLN A 1 430 ? 4.118 -11.996 21.257 1.00 96.94 430 GLN A CA 1
ATOM 3346 C C . GLN A 1 430 ? 3.499 -12.677 22.473 1.00 96.94 430 GLN A C 1
ATOM 3348 O O . GLN A 1 430 ? 4.120 -13.537 23.096 1.00 96.94 430 GLN A O 1
ATOM 3353 N N . GLN A 1 431 ? 2.253 -12.314 22.769 1.00 97.75 431 GLN A N 1
ATOM 3354 C CA . GLN A 1 431 ? 1.395 -13.006 23.724 1.00 97.75 431 GLN A CA 1
ATOM 3355 C C . GLN A 1 431 ? 0.029 -13.201 23.076 1.00 97.75 431 GLN A C 1
ATOM 3357 O O . GLN A 1 431 ? -0.564 -12.241 22.590 1.00 97.75 431 GLN A O 1
ATOM 3362 N N . ILE A 1 432 ? -0.471 -14.434 23.079 1.00 98.12 432 ILE A N 1
ATOM 3363 C CA . ILE A 1 432 ? -1.806 -14.774 22.589 1.00 98.12 432 ILE A CA 1
ATOM 3364 C C . ILE A 1 432 ? -2.497 -15.619 23.659 1.00 98.12 432 ILE A C 1
ATOM 3366 O O . ILE A 1 432 ? -2.055 -16.723 23.967 1.00 98.12 432 ILE A O 1
ATOM 3370 N N . ASN A 1 433 ? -3.594 -15.099 24.202 1.00 98.12 433 ASN A N 1
ATOM 3371 C CA . ASN A 1 433 ? -4.425 -15.736 25.222 1.00 98.12 433 ASN A CA 1
ATOM 3372 C C . ASN A 1 433 ? -5.630 -16.423 24.571 1.00 98.12 433 ASN A C 1
ATOM 3374 O O . ASN A 1 433 ? -6.775 -16.202 24.953 1.00 98.12 433 ASN A O 1
ATOM 3378 N N . ASP A 1 434 ? -5.368 -17.220 23.538 1.00 97.06 434 ASP A N 1
ATOM 3379 C CA . ASP A 1 434 ? -6.394 -17.936 22.777 1.00 97.06 434 ASP A CA 1
ATOM 3380 C C . ASP A 1 434 ? -6.776 -19.268 23.454 1.00 97.06 434 ASP A C 1
ATOM 3382 O O . ASP A 1 434 ? -6.171 -19.693 24.447 1.00 97.06 434 ASP A O 1
ATOM 3386 N N . ARG A 1 435 ? -7.800 -19.938 22.925 1.00 96.50 435 ARG A N 1
ATOM 3387 C CA . ARG A 1 435 ? -8.301 -21.234 23.389 1.00 96.50 435 ARG A CA 1
ATOM 3388 C C . ARG A 1 435 ? -8.198 -22.284 22.277 1.00 96.50 435 ARG A C 1
ATOM 3390 O O . ARG A 1 435 ? -8.227 -21.947 21.099 1.00 96.50 435 ARG A O 1
ATOM 3397 N N . PRO A 1 436 ? -8.116 -23.583 22.621 1.00 95.94 436 PRO A N 1
ATOM 3398 C CA . PRO A 1 436 ? -8.041 -24.662 21.629 1.00 95.94 436 PRO A CA 1
ATOM 3399 C C . PRO A 1 436 ? -9.378 -24.955 20.920 1.00 95.94 436 PRO A C 1
ATOM 3401 O O . PRO A 1 436 ? -9.471 -25.917 20.161 1.00 95.94 436 PRO A O 1
ATOM 3404 N N . TYR A 1 437 ? -10.423 -24.175 21.192 1.00 95.94 437 TYR A N 1
ATOM 3405 C CA . TYR A 1 437 ? -11.766 -24.310 20.637 1.00 95.94 437 TYR A CA 1
ATOM 3406 C C . TYR A 1 437 ? -12.234 -22.963 20.088 1.00 95.94 437 TYR A C 1
ATOM 3408 O O . TYR A 1 437 ? -11.752 -21.917 20.516 1.00 95.94 437 TYR A O 1
ATOM 3416 N N . ASP A 1 438 ? -13.186 -22.978 19.155 1.00 94.19 438 ASP A N 1
ATOM 3417 C CA . ASP A 1 438 ? -13.678 -21.742 18.549 1.00 94.19 438 ASP A CA 1
ATOM 3418 C C . ASP A 1 438 ? -14.604 -20.978 19.499 1.00 94.19 438 ASP A C 1
ATOM 3420 O O . ASP A 1 438 ? -15.656 -21.481 19.908 1.00 94.19 438 ASP A O 1
ATOM 3424 N N . TRP A 1 439 ? -14.217 -19.753 19.832 1.00 96.25 439 TRP A N 1
ATOM 3425 C CA . TRP A 1 439 ? -14.964 -18.843 20.695 1.00 96.25 439 TRP A CA 1
ATOM 3426 C C . TRP A 1 439 ? -15.328 -17.529 19.993 1.00 96.25 439 TRP A C 1
ATOM 3428 O O . TRP A 1 439 ? -15.872 -16.628 20.632 1.00 96.25 439 TRP A O 1
ATOM 3438 N N . TYR A 1 440 ? -15.082 -17.435 18.682 1.00 95.25 440 TYR A N 1
ATOM 3439 C CA . TYR A 1 440 ? -15.529 -16.313 17.871 1.00 95.25 440 TYR A CA 1
ATOM 3440 C C . TYR A 1 440 ? -17.038 -16.401 17.602 1.00 95.25 440 TYR A C 1
ATOM 3442 O O . TYR A 1 440 ? -17.586 -17.475 17.349 1.00 95.25 440 TYR A O 1
ATOM 3450 N N . TYR A 1 441 ? -17.699 -15.248 17.636 1.00 94.38 441 TYR A N 1
ATOM 3451 C CA . TYR A 1 441 ? -19.098 -15.077 17.262 1.00 94.38 441 TYR A CA 1
ATOM 3452 C C . TYR A 1 441 ? -19.240 -13.866 16.345 1.00 94.38 441 TYR A C 1
ATOM 3454 O O . TYR A 1 441 ? -18.597 -12.847 16.556 1.00 94.38 441 TYR A O 1
ATOM 3462 N N . THR A 1 442 ? -20.129 -13.942 15.367 1.00 92.81 442 THR A N 1
ATOM 3463 C CA . THR A 1 442 ? -20.549 -12.764 14.605 1.00 92.81 442 THR A CA 1
ATOM 3464 C C . THR A 1 442 ? -21.833 -12.184 15.194 1.00 92.81 442 THR A C 1
ATOM 3466 O O . THR A 1 442 ? -22.648 -12.924 15.751 1.00 92.81 442 THR A O 1
ATOM 3469 N N . GLN A 1 443 ? -22.012 -10.864 15.093 1.00 93.12 443 GLN A N 1
ATOM 3470 C CA . GLN A 1 443 ? -23.291 -10.219 15.392 1.00 93.12 443 GLN A CA 1
ATOM 3471 C C . GLN A 1 443 ? -24.309 -10.404 14.260 1.00 93.12 443 GLN A C 1
ATOM 3473 O O . GLN A 1 443 ? -25.510 -10.221 14.483 1.00 93.12 443 GLN A O 1
ATOM 3478 N N . ASN A 1 444 ? -23.852 -10.782 13.064 1.00 88.38 444 ASN A N 1
ATOM 3479 C CA . ASN A 1 444 ? -24.730 -11.068 11.938 1.00 88.38 444 ASN A CA 1
ATOM 3480 C C . ASN A 1 444 ? -25.638 -12.245 12.313 1.00 88.38 444 ASN A C 1
ATOM 3482 O O . ASN A 1 444 ? -25.246 -13.148 13.053 1.00 88.38 444 ASN A O 1
ATOM 3486 N N . ASP A 1 445 ? -26.890 -12.190 11.867 1.00 85.44 445 ASP A N 1
ATOM 3487 C CA . ASP A 1 445 ? -27.904 -13.217 12.134 1.00 85.44 445 ASP A CA 1
ATOM 3488 C C . ASP A 1 445 ? -28.237 -13.461 13.623 1.00 85.44 445 ASP A C 1
ATOM 3490 O O . ASP A 1 445 ? -28.829 -14.478 13.984 1.00 85.44 445 ASP A O 1
ATOM 3494 N N . THR A 1 446 ? -27.950 -12.504 14.514 1.00 91.00 446 THR A N 1
ATOM 3495 C CA . THR A 1 446 ? -28.279 -12.595 15.956 1.00 91.00 446 THR A CA 1
ATOM 3496 C C . THR A 1 446 ? -29.681 -12.069 16.313 1.00 91.00 446 THR A C 1
ATOM 3498 O O . THR A 1 446 ? -29.923 -11.565 17.416 1.00 91.00 446 THR A O 1
ATOM 3501 N N . GLY A 1 447 ? -30.624 -12.196 15.375 1.00 90.06 447 GLY A N 1
ATOM 3502 C CA . GLY A 1 447 ? -32.023 -11.778 15.508 1.00 90.06 447 GLY A CA 1
ATOM 3503 C C . GLY A 1 447 ? -32.283 -10.320 15.108 1.00 90.06 447 GLY A C 1
ATOM 3504 O O . GLY A 1 447 ? -31.471 -9.680 14.450 1.00 90.06 447 GLY A O 1
ATOM 3505 N N . THR A 1 448 ? -33.429 -9.768 15.528 1.00 90.94 448 THR A N 1
ATOM 3506 C CA . THR A 1 448 ? -33.948 -8.442 15.108 1.00 90.94 448 THR A CA 1
ATOM 3507 C C . THR A 1 448 ? -32.999 -7.259 15.362 1.00 90.94 448 THR A C 1
ATOM 3509 O O . THR A 1 448 ? -33.190 -6.188 14.793 1.00 90.94 448 THR A O 1
ATOM 3512 N N . TYR A 1 449 ? -32.002 -7.426 16.234 1.00 91.56 449 TYR A N 1
ATOM 3513 C CA . TYR A 1 449 ? -31.037 -6.388 16.608 1.00 91.56 449 TYR A CA 1
ATOM 3514 C C . TYR A 1 449 ? -29.617 -6.665 16.082 1.00 91.56 449 TYR A C 1
ATOM 3516 O O . TYR A 1 449 ? -28.673 -6.084 16.614 1.00 91.56 449 TYR A O 1
ATOM 3524 N N . SER A 1 450 ? -29.454 -7.532 15.071 1.00 91.00 450 SER A N 1
ATOM 3525 C CA . SER A 1 450 ? -28.152 -7.932 14.498 1.00 91.00 450 SER A CA 1
ATOM 3526 C C . SER A 1 450 ? -27.211 -6.756 14.237 1.00 91.00 450 SER A C 1
ATOM 3528 O O . SER A 1 450 ? -26.056 -6.798 14.646 1.00 91.00 450 SER A O 1
ATOM 3530 N N . GLU A 1 451 ? -27.724 -5.663 13.670 1.00 89.44 451 GLU A N 1
ATOM 3531 C CA . GLU A 1 451 ? -26.951 -4.461 13.314 1.00 89.44 451 GLU A CA 1
ATOM 3532 C C . GLU A 1 451 ? -26.343 -3.719 14.516 1.00 89.44 451 GLU A C 1
ATOM 3534 O O . GLU A 1 451 ? -25.427 -2.919 14.364 1.00 89.44 451 GLU A O 1
ATOM 3539 N N . ILE A 1 452 ? -26.842 -3.965 15.730 1.00 91.50 452 ILE A N 1
ATOM 3540 C CA . ILE A 1 452 ? -26.445 -3.246 16.954 1.00 91.50 452 ILE A CA 1
ATOM 3541 C C . ILE A 1 452 ? -26.116 -4.197 18.114 1.00 91.50 452 ILE A C 1
ATOM 3543 O O . ILE A 1 452 ? -26.139 -3.809 19.287 1.00 91.50 452 ILE A O 1
ATOM 3547 N N . ASN A 1 453 ? -25.819 -5.458 17.793 1.00 95.12 453 ASN A N 1
ATOM 3548 C CA . ASN A 1 453 ? -25.542 -6.525 18.751 1.00 95.12 453 ASN A CA 1
ATOM 3549 C C . ASN A 1 453 ? -24.039 -6.740 19.011 1.00 95.12 453 ASN A C 1
ATOM 3551 O O . ASN A 1 453 ? -23.668 -7.770 19.577 1.00 95.12 453 ASN A O 1
ATOM 3555 N N . CYS A 1 454 ? -23.169 -5.781 18.683 1.00 95.06 454 CYS A N 1
ATOM 3556 C CA . CYS A 1 454 ? -21.725 -5.874 18.935 1.00 95.06 454 CYS A CA 1
ATOM 3557 C C . CYS A 1 454 ? -21.406 -6.275 20.393 1.00 95.06 454 CYS A C 1
ATOM 3559 O O . CYS A 1 454 ? -20.758 -7.289 20.643 1.00 95.06 454 CYS A O 1
ATOM 3561 N N . MET A 1 455 ? -21.966 -5.560 21.374 1.00 95.88 455 MET A N 1
ATOM 3562 C CA . MET A 1 455 ? -21.754 -5.793 22.813 1.00 95.88 455 MET A CA 1
ATOM 3563 C C . MET A 1 455 ? -22.247 -7.157 23.330 1.00 95.88 455 MET A C 1
ATOM 3565 O O . MET A 1 455 ? -21.457 -7.846 23.983 1.00 95.88 455 MET A O 1
ATOM 3569 N N . PRO A 1 456 ? -23.504 -7.598 23.094 1.00 97.00 456 PRO A N 1
ATOM 3570 C CA . PRO A 1 456 ? -23.923 -8.937 23.511 1.00 97.00 456 PRO A CA 1
ATOM 3571 C C . PRO A 1 456 ? -23.129 -10.040 22.795 1.00 97.00 456 PRO A C 1
ATOM 3573 O O . PRO A 1 456 ? -22.847 -11.066 23.411 1.00 97.00 456 PRO A O 1
ATOM 3576 N N . THR A 1 457 ? -22.696 -9.819 21.549 1.00 97.44 457 THR A N 1
ATOM 3577 C CA . THR A 1 457 ? -21.842 -10.763 20.808 1.00 97.44 457 THR A CA 1
ATOM 3578 C C . THR A 1 457 ? -20.456 -10.880 21.438 1.00 97.44 457 THR A C 1
ATOM 3580 O O . THR A 1 457 ? -20.031 -11.981 21.785 1.00 97.44 457 THR A O 1
ATOM 3583 N N . ALA A 1 458 ? -19.775 -9.759 21.685 1.00 97.75 458 ALA A N 1
ATOM 3584 C CA . ALA A 1 458 ? -18.491 -9.739 22.384 1.00 97.75 458 ALA A CA 1
ATOM 3585 C C . ALA A 1 458 ? -18.602 -10.321 23.808 1.00 97.75 458 ALA A C 1
ATOM 3587 O O . ALA A 1 458 ? -17.696 -11.001 24.285 1.00 97.75 458 ALA A O 1
ATOM 3588 N N . THR A 1 459 ? -19.743 -10.131 24.481 1.00 98.25 459 THR A N 1
ATOM 3589 C CA . THR A 1 459 ? -20.008 -10.755 25.788 1.00 98.25 459 THR A CA 1
ATOM 3590 C C . THR A 1 459 ? -20.106 -12.275 25.656 1.00 98.25 459 THR A C 1
ATOM 3592 O O . THR A 1 459 ? -19.495 -12.989 26.445 1.00 98.25 459 THR A O 1
ATOM 3595 N N . ALA A 1 460 ? -20.818 -12.788 24.647 1.00 98.12 460 ALA A N 1
ATOM 3596 C CA . ALA A 1 460 ? -20.883 -14.222 24.365 1.00 98.12 460 ALA A CA 1
ATOM 3597 C C . ALA A 1 460 ? -19.499 -14.818 24.055 1.00 98.12 460 ALA A C 1
ATOM 3599 O O . ALA A 1 460 ? -19.191 -15.908 24.537 1.00 98.12 460 ALA A O 1
ATOM 3600 N N . MET A 1 461 ? -18.646 -14.093 23.318 1.00 98.00 461 MET A N 1
ATOM 3601 C CA . MET A 1 461 ? -17.248 -14.487 23.095 1.00 98.00 461 MET A CA 1
ATOM 3602 C C . MET A 1 461 ? -16.489 -14.618 24.420 1.00 98.00 461 MET A C 1
ATOM 3604 O O . MET A 1 461 ? -15.865 -15.646 24.663 1.00 98.00 461 MET A O 1
ATOM 3608 N N . VAL A 1 462 ? -16.580 -13.619 25.308 1.00 98.50 462 VAL A N 1
ATOM 3609 C CA . VAL A 1 462 ? -15.943 -13.659 26.636 1.00 98.50 462 VAL A CA 1
ATOM 3610 C C . VAL A 1 462 ? -16.445 -14.845 27.464 1.00 98.50 462 VAL A C 1
ATOM 3612 O O . VAL A 1 462 ? -15.641 -15.563 28.058 1.00 98.50 462 VAL A O 1
ATOM 3615 N N . LEU A 1 463 ? -17.759 -15.083 27.490 1.00 98.50 463 LEU A N 1
ATOM 3616 C CA . LEU A 1 463 ? -18.350 -16.203 28.227 1.00 98.50 463 LEU A CA 1
ATOM 3617 C C . LEU A 1 463 ? -17.864 -17.550 27.683 1.00 98.50 463 LEU A C 1
ATOM 3619 O O . LEU A 1 463 ? -17.458 -18.404 28.465 1.00 98.50 463 LEU A O 1
ATOM 3623 N N . LYS A 1 464 ? -17.805 -17.714 26.357 1.00 98.31 464 LYS A N 1
ATOM 3624 C CA . LYS A 1 464 ? -17.280 -18.934 25.731 1.00 98.31 464 LYS A CA 1
ATOM 3625 C C . LYS A 1 464 ? -15.778 -19.110 25.934 1.00 98.31 464 LYS A C 1
ATOM 3627 O O . LYS A 1 464 ? -15.290 -20.219 26.137 1.00 98.31 464 LYS A O 1
ATOM 3632 N N . TRP A 1 465 ? -15.021 -18.018 25.936 1.00 98.25 465 TRP A N 1
ATOM 3633 C CA . TRP A 1 465 ? -13.598 -18.049 26.259 1.00 98.25 465 TRP A CA 1
ATOM 3634 C C . TRP A 1 465 ? -13.332 -18.515 27.700 1.00 98.25 465 TRP A C 1
ATOM 3636 O O . TRP A 1 465 ? -12.304 -19.145 27.958 1.00 98.25 465 TRP A O 1
ATOM 3646 N N . LYS A 1 466 ? -14.253 -18.235 28.634 1.00 97.31 466 LYS A N 1
ATOM 3647 C CA . LYS A 1 466 ? -14.211 -18.724 30.023 1.00 97.31 466 LYS A CA 1
ATOM 3648 C C . LYS A 1 466 ? -14.724 -20.152 30.176 1.00 97.31 466 LYS A C 1
ATOM 3650 O O . LYS A 1 466 ? -14.169 -20.894 30.982 1.00 97.31 466 LYS A O 1
ATOM 3655 N N . ASP A 1 467 ? -15.762 -20.511 29.432 1.00 96.75 467 ASP A N 1
ATOM 3656 C CA . ASP A 1 467 ? -16.428 -21.805 29.513 1.00 96.75 467 ASP A CA 1
ATOM 3657 C C . ASP A 1 467 ? -16.685 -22.374 28.102 1.00 96.75 467 ASP A C 1
ATOM 3659 O O . ASP A 1 467 ? -17.555 -21.859 27.392 1.00 96.75 467 ASP A O 1
ATOM 3663 N N . PRO A 1 468 ? -15.966 -23.432 27.670 1.00 96.31 468 PRO A N 1
ATOM 3664 C CA . PRO A 1 468 ? -16.190 -24.050 26.361 1.00 96.31 468 PRO A CA 1
ATOM 3665 C C . PRO A 1 468 ? -17.611 -24.596 26.175 1.00 96.31 468 PRO A C 1
ATOM 3667 O O . PRO A 1 468 ? -18.056 -24.715 25.032 1.00 96.31 468 PRO A O 1
ATOM 3670 N N . ASP A 1 469 ? -18.316 -24.903 27.269 1.00 96.12 469 ASP A N 1
ATOM 3671 C CA . ASP A 1 469 ? -19.671 -25.454 27.255 1.00 96.12 469 ASP A CA 1
ATOM 3672 C C . ASP A 1 469 ? -20.755 -24.357 27.285 1.00 96.12 469 ASP A C 1
ATOM 3674 O O . ASP A 1 469 ? -21.953 -24.659 27.333 1.00 96.12 469 ASP A O 1
ATOM 3678 N N . PHE A 1 470 ? -20.366 -23.076 27.222 1.00 96.31 470 PHE A N 1
ATOM 3679 C CA . PHE A 1 470 ? -21.303 -21.959 27.148 1.00 96.31 470 PHE A CA 1
ATOM 3680 C C . PHE A 1 470 ? -22.244 -22.100 25.939 1.00 96.31 470 PHE A C 1
ATOM 3682 O O . PHE A 1 470 ? -21.821 -22.043 24.781 1.00 96.31 470 PHE A O 1
ATOM 3689 N N . ALA A 1 471 ? -23.540 -22.250 26.226 1.00 92.19 471 ALA A N 1
ATOM 3690 C CA . ALA A 1 471 ? -24.562 -22.606 25.240 1.00 92.19 471 ALA A CA 1
ATOM 3691 C C . ALA A 1 471 ? -25.653 -21.539 25.027 1.00 92.19 471 ALA A C 1
ATOM 3693 O O . ALA A 1 471 ? -26.542 -21.743 24.197 1.00 92.19 471 ALA A O 1
ATOM 3694 N N . GLU A 1 472 ? -25.640 -20.418 25.763 1.00 94.25 472 GLU A N 1
ATOM 3695 C CA . GLU A 1 472 ? -26.597 -19.335 25.493 1.00 94.25 472 GLU A CA 1
ATOM 3696 C C . GLU A 1 472 ? -26.269 -18.645 24.158 1.00 94.25 472 GLU A C 1
ATOM 3698 O O . GLU A 1 472 ? -25.111 -18.389 23.830 1.00 94.25 472 GLU A O 1
ATOM 3703 N N . SER A 1 473 ? -27.306 -18.311 23.390 1.00 94.31 473 SER A N 1
ATOM 3704 C CA . SER A 1 473 ? -27.168 -17.556 22.144 1.00 94.31 473 SER A CA 1
ATOM 3705 C C . SER A 1 473 ? -27.019 -16.056 22.408 1.00 94.31 473 SER A C 1
ATOM 3707 O O . SER A 1 473 ? -27.503 -15.540 23.419 1.00 94.31 473 SER A O 1
ATOM 3709 N N . VAL A 1 474 ? -26.419 -15.322 21.463 1.00 95.88 474 VAL A N 1
ATOM 3710 C CA . VAL A 1 474 ? -26.359 -13.847 21.505 1.00 95.88 474 VAL A CA 1
ATOM 3711 C C . VAL A 1 474 ? -27.761 -13.246 21.645 1.00 95.88 474 VAL A C 1
ATOM 3713 O O . VAL A 1 474 ? -27.976 -12.342 22.451 1.00 95.88 474 VAL A O 1
ATOM 3716 N N . GLU A 1 475 ? -28.740 -13.799 20.924 1.00 95.12 475 GLU A N 1
ATOM 3717 C CA . GLU A 1 475 ? -30.143 -13.392 21.025 1.00 95.12 475 GLU A CA 1
ATOM 3718 C C . GLU A 1 475 ? -30.715 -13.630 22.436 1.00 95.12 475 GLU A C 1
ATOM 3720 O O . GLU A 1 475 ? -31.412 -12.769 22.975 1.00 95.12 475 GLU A O 1
ATOM 3725 N N . SER A 1 476 ? -30.385 -14.757 23.082 1.00 95.00 476 SER A N 1
ATOM 3726 C CA . SER A 1 476 ? -30.774 -15.020 24.476 1.00 95.00 476 SER A CA 1
ATOM 3727 C C . SER A 1 476 ? -30.182 -13.983 25.433 1.00 95.00 476 SER A C 1
ATOM 3729 O O . SER A 1 476 ? -30.908 -13.430 26.265 1.00 95.00 476 SER A O 1
ATOM 3731 N N . LEU A 1 477 ? -28.890 -13.658 25.285 1.00 96.44 477 LEU A N 1
ATOM 3732 C CA . LEU A 1 477 ? -28.244 -12.612 26.084 1.00 96.44 477 LEU A CA 1
ATOM 3733 C C . LEU A 1 477 ? -28.936 -11.260 25.879 1.00 96.44 477 LEU A C 1
ATOM 3735 O O . LEU A 1 477 ? -29.313 -10.615 26.859 1.00 96.44 477 LEU A O 1
ATOM 3739 N N . ARG A 1 478 ? -29.185 -10.866 24.622 1.00 95.06 478 ARG A N 1
ATOM 3740 C CA . ARG A 1 478 ? -29.916 -9.642 24.257 1.00 95.06 478 ARG A CA 1
ATOM 3741 C C . ARG A 1 478 ? -31.291 -9.580 24.927 1.00 95.06 478 ARG A C 1
ATOM 3743 O O . ARG A 1 478 ? -31.638 -8.567 25.539 1.00 95.06 478 ARG A O 1
ATOM 3750 N N . ASN A 1 479 ? -32.043 -10.675 24.865 1.00 94.75 479 ASN A N 1
ATOM 3751 C CA . ASN A 1 479 ? -33.407 -10.772 25.382 1.00 94.75 479 ASN A CA 1
ATOM 3752 C C . ASN A 1 479 ? -33.495 -10.804 26.917 1.00 94.75 479 ASN A C 1
ATOM 3754 O O . ASN A 1 479 ? -34.576 -10.568 27.460 1.00 94.75 479 ASN A O 1
ATOM 3758 N N . ALA A 1 480 ? -32.382 -11.000 27.635 1.00 95.38 480 ALA A N 1
ATOM 3759 C CA . ALA A 1 480 ? -32.334 -10.823 29.090 1.00 95.38 480 ALA A CA 1
ATOM 3760 C C . ALA A 1 480 ? -32.553 -9.355 29.520 1.00 95.38 480 ALA A C 1
ATOM 3762 O O . ALA A 1 480 ? -32.911 -9.092 30.671 1.00 95.38 480 ALA A O 1
ATOM 3763 N N . PHE A 1 481 ? -32.410 -8.401 28.589 1.00 95.75 481 PHE A N 1
ATOM 3764 C CA . PHE A 1 481 ? -32.641 -6.971 28.801 1.00 95.75 481 PHE A CA 1
ATOM 3765 C C . PHE A 1 481 ? -33.714 -6.427 27.837 1.00 95.75 481 PHE A C 1
ATOM 3767 O O . PHE A 1 481 ? -33.445 -5.514 27.056 1.00 95.75 481 PHE A O 1
ATOM 3774 N N . PRO A 1 482 ? -34.970 -6.910 27.911 1.00 92.00 482 PRO A N 1
ATOM 3775 C CA . PRO A 1 482 ? -35.992 -6.698 26.875 1.00 92.00 482 PRO A CA 1
ATOM 3776 C C . PRO A 1 482 ? -36.476 -5.246 26.743 1.00 92.00 482 PRO A C 1
ATOM 3778 O O . PRO A 1 482 ? -37.206 -4.908 25.817 1.00 92.00 482 PRO A O 1
ATOM 3781 N N . LYS A 1 483 ? -36.109 -4.375 27.691 1.00 92.69 483 LYS A N 1
ATOM 3782 C CA . LYS A 1 483 ? -36.421 -2.938 27.647 1.00 92.69 483 LYS A CA 1
ATOM 3783 C C . LYS A 1 483 ? -35.398 -2.131 26.843 1.00 92.69 483 LYS A C 1
ATOM 3785 O O . LYS A 1 483 ? -35.647 -0.959 26.581 1.00 92.69 483 LYS A O 1
ATOM 3790 N N . LEU A 1 484 ? -34.250 -2.719 26.502 1.00 90.75 484 LEU A N 1
ATOM 3791 C CA . LEU A 1 484 ? -33.214 -2.066 25.711 1.00 90.75 484 LEU A CA 1
ATOM 3792 C C . LEU A 1 484 ? -33.470 -2.343 24.233 1.00 90.75 484 LEU A C 1
ATOM 3794 O O . LEU A 1 484 ? -33.383 -3.483 23.792 1.00 90.75 484 LEU A O 1
ATOM 3798 N N . THR A 1 485 ? -33.781 -1.293 23.476 1.00 89.19 485 THR A N 1
ATOM 3799 C CA . THR A 1 485 ? -34.010 -1.376 22.026 1.00 89.19 485 THR A CA 1
ATOM 3800 C C . THR A 1 485 ? -32.835 -0.842 21.206 1.00 89.19 485 THR A C 1
ATOM 3802 O O . THR A 1 485 ? -32.715 -1.209 20.046 1.00 89.19 485 THR A O 1
ATOM 3805 N N . GLY A 1 486 ? -31.952 -0.028 21.800 1.00 89.62 486 GLY A N 1
ATOM 3806 C CA . GLY A 1 486 ? -30.679 0.411 21.205 1.00 89.62 486 GLY A CA 1
ATOM 3807 C C . GLY A 1 486 ? -29.514 -0.533 21.523 1.00 89.62 486 GLY A C 1
ATOM 3808 O O . GLY A 1 486 ? -29.730 -1.587 22.130 1.00 89.62 486 GLY A O 1
ATOM 3809 N N . GLY A 1 487 ? -28.288 -0.160 21.140 1.00 89.56 487 GLY A N 1
ATOM 3810 C CA . GLY A 1 487 ? -27.070 -0.888 21.520 1.00 89.56 487 GLY A CA 1
ATOM 3811 C C . GLY A 1 487 ? -26.921 -1.003 23.044 1.00 89.56 487 GLY A C 1
ATOM 3812 O O . GLY A 1 487 ? -27.510 -0.225 23.801 1.00 89.56 487 GLY A O 1
ATOM 3813 N N . TRP A 1 488 ? -26.185 -2.008 23.525 1.00 93.12 488 TRP A N 1
ATOM 3814 C CA . TRP A 1 488 ? -25.895 -2.097 24.960 1.00 93.12 488 TRP A CA 1
ATOM 3815 C C . TRP A 1 488 ? -24.865 -1.051 25.380 1.00 93.12 488 TRP A C 1
ATOM 3817 O O . TRP A 1 488 ? -23.939 -0.734 24.643 1.00 93.12 488 TRP A O 1
ATOM 3827 N N . THR A 1 489 ? -25.018 -0.561 26.607 1.00 91.31 489 THR A N 1
ATOM 3828 C CA . THR A 1 489 ? -23.936 0.095 27.344 1.00 91.31 489 THR A CA 1
ATOM 3829 C C . THR A 1 489 ? -23.125 -0.960 28.103 1.00 91.31 489 THR A C 1
ATOM 3831 O O . THR A 1 489 ? -23.394 -2.158 28.011 1.00 91.31 489 THR A O 1
ATOM 3834 N N . ILE A 1 490 ? -22.163 -0.533 28.916 1.00 93.88 490 ILE A N 1
ATOM 3835 C CA . ILE A 1 490 ? -21.373 -1.451 29.743 1.00 93.88 490 ILE A CA 1
ATOM 3836 C C . ILE A 1 490 ? -22.196 -2.187 30.820 1.00 93.88 490 ILE A C 1
ATOM 3838 O O . ILE A 1 490 ? -21.887 -3.321 31.167 1.00 93.88 490 ILE A O 1
ATOM 3842 N N . TYR A 1 491 ? -23.293 -1.601 31.316 1.00 95.06 491 TYR A N 1
ATOM 3843 C CA . TYR A 1 491 ? -24.062 -2.175 32.430 1.00 95.06 491 TYR A CA 1
ATOM 3844 C C . TYR A 1 491 ? -24.646 -3.576 32.132 1.00 95.06 491 TYR A C 1
ATOM 3846 O O . TYR A 1 491 ? -24.473 -4.476 32.958 1.00 95.06 491 TYR A O 1
ATOM 3854 N N . PRO A 1 492 ? -25.318 -3.822 30.985 1.00 97.25 492 PRO A N 1
ATOM 3855 C CA . PRO A 1 492 ? -25.751 -5.170 30.612 1.00 97.25 492 PRO A CA 1
ATOM 3856 C C . PRO A 1 492 ? -24.616 -6.192 30.501 1.00 97.25 492 PRO A C 1
ATOM 3858 O O . PRO A 1 492 ? -24.812 -7.347 30.878 1.00 97.25 492 PRO A O 1
ATOM 3861 N N . VAL A 1 493 ? -23.435 -5.772 30.032 1.00 97.56 493 VAL A N 1
ATOM 3862 C CA . VAL A 1 493 ? -22.243 -6.631 29.944 1.00 97.56 493 VAL A CA 1
ATOM 3863 C C . VAL A 1 493 ? -21.847 -7.087 31.345 1.00 97.56 493 VAL A C 1
ATOM 3865 O O . VAL A 1 493 ? -21.835 -8.282 31.623 1.00 97.56 493 VAL A O 1
ATOM 3868 N N . GLU A 1 494 ? -21.640 -6.145 32.264 1.00 97.75 494 GLU A N 1
ATOM 3869 C CA . GLU A 1 494 ? -21.251 -6.421 33.651 1.00 97.75 494 GLU A CA 1
ATOM 3870 C C . GLU A 1 494 ? -22.245 -7.332 34.372 1.00 97.75 494 GLU A C 1
ATOM 3872 O O . GLU A 1 494 ? -21.862 -8.338 34.965 1.00 97.75 494 GLU A O 1
ATOM 3877 N N . LYS A 1 495 ? -23.546 -7.043 34.259 1.00 98.12 495 LYS A N 1
ATOM 3878 C CA . LYS A 1 495 ? -24.591 -7.875 34.872 1.00 98.12 495 LYS A CA 1
ATOM 3879 C C . LYS A 1 495 ? -24.628 -9.284 34.295 1.00 98.12 495 LYS A C 1
ATOM 3881 O O . LYS A 1 495 ? -24.935 -10.231 35.018 1.00 98.12 495 LYS A O 1
ATOM 3886 N N . THR A 1 496 ? -24.311 -9.428 33.012 1.00 98.19 496 THR A N 1
ATOM 3887 C CA . THR A 1 496 ? -24.217 -10.736 32.365 1.00 98.19 496 THR A CA 1
ATOM 3888 C C . THR A 1 496 ? -22.988 -11.502 32.855 1.00 98.19 496 THR A C 1
ATOM 3890 O O . THR A 1 496 ? -23.124 -12.673 33.205 1.00 98.19 496 THR A O 1
ATOM 3893 N N . LEU A 1 497 ? -21.823 -10.854 32.955 1.00 98.25 497 LEU A N 1
ATOM 3894 C CA . LEU A 1 497 ? -20.603 -11.462 33.497 1.00 98.25 497 LEU A CA 1
ATOM 3895 C C . LEU A 1 497 ? -20.787 -11.889 34.963 1.00 98.25 497 LEU A C 1
ATOM 3897 O O . LEU A 1 497 ? -20.479 -13.027 35.310 1.00 98.25 497 LEU A O 1
ATOM 3901 N N . GLU A 1 498 ? -21.375 -11.031 35.803 1.00 97.94 498 GLU A N 1
ATOM 3902 C CA . GLU A 1 498 ? -21.702 -11.337 37.204 1.00 97.94 498 GLU A CA 1
ATOM 3903 C C . GLU A 1 498 ? -22.647 -12.543 37.326 1.00 97.94 498 GLU A C 1
ATOM 3905 O O . GLU A 1 498 ? -22.413 -13.436 38.142 1.00 97.94 498 GLU A O 1
ATOM 3910 N N . ARG A 1 499 ? -23.706 -12.595 36.501 1.00 97.00 499 ARG A N 1
ATOM 3911 C CA . ARG A 1 499 ? -24.676 -13.706 36.472 1.00 97.00 499 ARG A CA 1
ATOM 3912 C C . ARG A 1 499 ? -24.007 -15.046 36.163 1.00 97.00 499 ARG A C 1
ATOM 3914 O O . ARG A 1 499 ? -24.449 -16.072 36.673 1.00 97.00 499 ARG A O 1
ATOM 3921 N N . HIS A 1 500 ? -22.961 -15.016 35.343 1.00 97.12 500 HIS A N 1
ATOM 3922 C CA . HIS A 1 500 ? -22.178 -16.176 34.923 1.00 97.12 500 HIS A CA 1
ATOM 3923 C C . HIS A 1 500 ? -20.921 -16.407 35.776 1.00 97.12 500 HIS A C 1
ATOM 3925 O O . HIS A 1 500 ? -20.124 -17.289 35.474 1.00 97.12 500 HIS A O 1
ATOM 3931 N N . GLY A 1 501 ? -20.731 -15.644 36.859 1.00 97.19 501 GLY A N 1
ATOM 3932 C CA . GLY A 1 501 ? -19.591 -15.805 37.765 1.00 97.19 501 GLY A CA 1
ATOM 3933 C C . GLY A 1 501 ? -18.232 -15.488 37.131 1.00 97.19 501 GLY A C 1
ATOM 3934 O O . GLY A 1 501 ? -17.209 -15.970 37.615 1.00 97.19 501 GLY A O 1
ATOM 3935 N N . VAL A 1 502 ? -18.204 -14.695 36.056 1.00 98.00 502 VAL A N 1
ATOM 3936 C CA . VAL A 1 502 ? -16.967 -14.290 35.381 1.00 98.00 502 VAL A CA 1
ATOM 3937 C C . VAL A 1 502 ? -16.368 -13.077 36.084 1.00 98.00 502 VAL A C 1
ATOM 3939 O O . VAL A 1 502 ? -16.928 -11.983 36.061 1.00 98.00 502 VAL A O 1
ATOM 3942 N N . SER A 1 503 ? -15.202 -13.277 36.698 1.00 97.56 503 SER A N 1
ATOM 3943 C CA . SER A 1 503 ? -14.424 -12.211 37.330 1.00 97.56 503 SER A CA 1
ATOM 3944 C C . SER A 1 503 ? -13.763 -11.305 36.294 1.00 97.56 503 SER A C 1
ATOM 3946 O O . SER A 1 503 ? -13.144 -11.776 35.337 1.00 97.56 503 SER A O 1
ATOM 3948 N N . TYR A 1 504 ? -13.835 -10.000 36.535 1.00 98.19 504 TYR A N 1
ATOM 3949 C CA . TYR A 1 504 ? -13.167 -8.985 35.733 1.00 98.19 504 TYR A CA 1
ATOM 3950 C C . TYR A 1 504 ? -12.694 -7.819 36.605 1.00 98.19 504 TYR A C 1
ATOM 3952 O O . TYR A 1 504 ? -13.180 -7.616 37.720 1.00 98.19 504 TYR A O 1
ATOM 3960 N N . MET A 1 505 ? -11.763 -7.027 36.079 1.00 97.81 505 MET A N 1
ATOM 3961 C CA . MET A 1 505 ? -11.361 -5.745 36.656 1.00 97.81 505 MET A CA 1
ATOM 3962 C C . MET A 1 505 ? -11.609 -4.612 35.671 1.00 97.81 505 MET A C 1
ATOM 3964 O O . MET A 1 505 ? -11.285 -4.728 34.493 1.00 97.81 505 MET A O 1
ATOM 3968 N N . GLN A 1 506 ? -12.128 -3.489 36.163 1.00 97.75 506 GLN A N 1
ATOM 3969 C CA . GLN A 1 506 ? -12.129 -2.245 35.400 1.00 97.75 506 GLN A CA 1
ATOM 3970 C C . GLN A 1 506 ? -10.733 -1.625 35.463 1.00 97.75 506 GLN A C 1
ATOM 3972 O O . GLN A 1 506 ? -10.208 -1.353 36.546 1.00 97.75 506 GLN A O 1
ATOM 3977 N N . ARG A 1 507 ? -10.119 -1.415 34.302 1.00 97.94 507 ARG A N 1
ATOM 3978 C CA . ARG A 1 507 ? -8.765 -0.869 34.173 1.00 97.94 507 ARG A CA 1
ATOM 3979 C C . ARG A 1 507 ? -8.808 0.375 33.304 1.00 97.94 507 ARG A C 1
ATOM 3981 O O . ARG A 1 507 ? -9.469 0.376 32.271 1.00 97.94 507 ARG A O 1
ATOM 3988 N N . GLN A 1 508 ? -8.105 1.427 33.722 1.00 97.56 508 GLN A N 1
ATOM 3989 C CA . GLN A 1 508 ? -7.983 2.646 32.922 1.00 97.56 508 GLN A CA 1
ATOM 3990 C C . GLN A 1 508 ? -7.332 2.322 31.574 1.00 97.56 508 GLN A C 1
ATOM 3992 O O . GLN A 1 508 ? -6.349 1.572 31.528 1.00 97.56 508 GLN A O 1
ATOM 3997 N N . VAL A 1 509 ? -7.855 2.914 30.501 1.00 97.31 509 VAL A N 1
ATOM 3998 C CA . VAL A 1 509 ? -7.301 2.741 29.158 1.00 97.31 509 VAL A CA 1
ATOM 3999 C C . VAL A 1 509 ? -5.908 3.360 29.092 1.00 97.31 509 VAL A C 1
ATOM 4001 O O . VAL A 1 509 ? -5.703 4.542 29.345 1.00 97.31 509 VAL A O 1
ATOM 4004 N N . SER A 1 510 ? -4.925 2.520 28.793 1.00 96.81 510 SER A N 1
ATOM 4005 C CA . SER A 1 510 ? -3.592 2.917 28.358 1.00 96.81 510 SER A CA 1
ATOM 4006 C C . SER A 1 510 ? -2.941 1.713 27.693 1.00 96.81 510 SER A C 1
ATOM 4008 O O . SER A 1 510 ? -3.170 0.571 28.108 1.00 96.81 510 SER A O 1
ATOM 4010 N N . MET A 1 511 ? -2.094 1.953 26.693 1.00 95.75 511 MET A N 1
ATOM 4011 C CA . MET A 1 511 ? -1.389 0.870 26.002 1.00 95.75 511 MET A CA 1
ATOM 4012 C C . MET A 1 511 ? -0.562 0.030 26.988 1.00 95.75 511 MET A C 1
ATOM 4014 O O . MET A 1 511 ? -0.550 -1.196 26.903 1.00 95.75 511 MET A O 1
ATOM 4018 N N . GLN A 1 512 ? 0.059 0.679 27.981 1.00 97.19 512 GLN A N 1
ATOM 4019 C CA . GLN A 1 512 ? 0.795 -0.000 29.045 1.00 97.19 512 GLN A CA 1
ATOM 4020 C C . GLN A 1 512 ? -0.102 -0.956 29.843 1.00 97.19 512 GLN A C 1
ATOM 4022 O O . GLN A 1 512 ? 0.233 -2.133 29.963 1.00 97.19 512 GLN A O 1
ATOM 4027 N N . ASN A 1 513 ? -1.243 -0.479 30.354 1.00 98.19 513 ASN A N 1
ATOM 4028 C CA . ASN A 1 513 ? -2.143 -1.310 31.154 1.00 98.19 513 ASN A CA 1
ATOM 4029 C C . ASN A 1 513 ? -2.654 -2.503 30.338 1.00 98.19 513 ASN A C 1
ATOM 4031 O O . ASN A 1 513 ? -2.678 -3.620 30.846 1.00 98.19 513 ASN A O 1
ATOM 4035 N N . MET A 1 514 ? -3.043 -2.265 29.081 1.00 98.50 514 MET A N 1
ATOM 4036 C CA . MET A 1 514 ? -3.567 -3.300 28.186 1.00 98.50 514 MET A CA 1
ATOM 4037 C C . MET A 1 514 ? -2.520 -4.391 27.922 1.00 98.50 514 MET A C 1
ATOM 4039 O O . MET A 1 514 ? -2.828 -5.576 28.022 1.00 98.50 514 MET A O 1
ATOM 4043 N N . ILE A 1 515 ? -1.263 -4.012 27.663 1.00 98.19 515 ILE A N 1
ATOM 4044 C CA . ILE A 1 515 ? -0.156 -4.967 27.489 1.00 98.19 515 ILE A CA 1
ATOM 4045 C C . ILE A 1 515 ? 0.130 -5.737 28.787 1.00 98.19 515 ILE A C 1
ATOM 4047 O O . ILE A 1 515 ? 0.358 -6.945 28.736 1.00 98.19 515 ILE A O 1
ATOM 4051 N N . GLU A 1 516 ? 0.132 -5.072 29.946 1.00 98.19 516 GLU A N 1
ATOM 4052 C CA . GLU A 1 516 ? 0.335 -5.725 31.249 1.00 98.19 516 GLU A CA 1
ATOM 4053 C C . GLU A 1 516 ? -0.736 -6.786 31.532 1.00 98.19 516 GLU A C 1
ATOM 4055 O O . GLU A 1 516 ? -0.406 -7.900 31.942 1.00 98.19 516 GLU A O 1
ATOM 4060 N N . ASP A 1 517 ? -2.005 -6.474 31.265 1.00 98.69 517 ASP A N 1
ATOM 4061 C CA . ASP A 1 517 ? -3.108 -7.412 31.471 1.00 98.69 517 ASP A CA 1
ATOM 4062 C C . ASP A 1 517 ? -3.061 -8.584 30.476 1.00 98.69 517 ASP A C 1
ATOM 4064 O O . ASP A 1 517 ? -3.240 -9.736 30.880 1.00 98.69 517 ASP A O 1
ATOM 4068 N N . LEU A 1 518 ? -2.708 -8.341 29.208 1.00 98.62 518 LEU A N 1
ATOM 4069 C CA . LEU A 1 518 ? -2.484 -9.416 28.233 1.00 98.62 518 LEU A CA 1
ATOM 4070 C C . LEU A 1 518 ? -1.324 -10.333 28.653 1.00 98.62 518 LEU A C 1
ATOM 4072 O O . LEU A 1 518 ? -1.461 -11.554 28.602 1.00 98.62 518 LEU A O 1
ATOM 4076 N N . LYS A 1 519 ? -0.204 -9.778 29.136 1.00 98.12 519 LYS A N 1
ATOM 4077 C CA . LYS A 1 519 ? 0.920 -10.566 29.684 1.00 98.12 519 LYS A CA 1
ATOM 4078 C C . LYS A 1 519 ? 0.516 -11.415 30.890 1.00 98.12 519 LYS A C 1
ATOM 4080 O O . LYS A 1 519 ? 1.091 -12.479 31.100 1.00 98.12 519 LYS A O 1
ATOM 4085 N N . ALA A 1 520 ? -0.468 -10.968 31.668 1.00 98.06 520 ALA A N 1
ATOM 4086 C CA . ALA A 1 520 ? -1.014 -11.712 32.800 1.00 98.06 520 ALA A CA 1
ATOM 4087 C C . ALA A 1 520 ? -1.994 -12.835 32.394 1.00 98.06 520 ALA A C 1
ATOM 4089 O O . ALA A 1 520 ? -2.554 -13.493 33.269 1.00 98.06 520 ALA A O 1
ATOM 4090 N N . GLY A 1 521 ? -2.201 -13.072 31.093 1.00 98.06 521 GLY A N 1
ATOM 4091 C CA . GLY A 1 521 ? -3.077 -14.131 30.583 1.00 98.06 521 GLY A CA 1
ATOM 4092 C C . GLY A 1 521 ? -4.544 -13.723 30.412 1.00 98.06 521 GLY A C 1
ATOM 4093 O O . GLY A 1 521 ? -5.386 -14.588 30.183 1.00 98.06 521 GLY A O 1
ATOM 4094 N N . LYS A 1 522 ? -4.866 -12.430 30.531 1.00 98.69 522 LYS A N 1
ATOM 4095 C CA . LYS A 1 522 ? -6.242 -11.911 30.450 1.00 98.69 522 LYS A CA 1
ATOM 4096 C C . LYS A 1 522 ? -6.672 -11.625 29.015 1.00 98.69 522 LYS A C 1
ATOM 4098 O O . LYS A 1 522 ? -5.833 -11.451 28.134 1.00 98.69 522 LYS A O 1
ATOM 4103 N N . ILE A 1 523 ? -7.976 -11.489 28.796 1.00 98.75 523 ILE A N 1
ATOM 4104 C CA . ILE A 1 523 ? -8.538 -10.876 27.579 1.00 98.75 523 ILE A CA 1
ATOM 4105 C C . ILE A 1 523 ? -9.234 -9.565 27.938 1.00 98.75 523 ILE A C 1
ATOM 4107 O O . ILE A 1 523 ? -9.643 -9.367 29.083 1.00 98.75 523 ILE A O 1
ATOM 4111 N N . LEU A 1 524 ? -9.329 -8.645 26.984 1.00 98.75 524 LEU A N 1
ATOM 4112 C CA . LEU A 1 524 ? -9.800 -7.284 27.213 1.00 98.75 524 LEU A CA 1
ATOM 4113 C C . LEU A 1 524 ? -11.101 -7.061 26.447 1.00 98.75 524 LEU A C 1
ATOM 4115 O O . LEU A 1 524 ? -11.118 -7.143 25.221 1.00 98.75 524 LEU A O 1
ATOM 4119 N N . PHE A 1 525 ? -12.180 -6.751 27.160 1.00 98.56 525 PHE A N 1
ATOM 4120 C CA . PHE A 1 525 ? -13.413 -6.266 26.549 1.00 98.56 525 PHE A CA 1
ATOM 4121 C C . PHE A 1 525 ? -13.326 -4.746 26.413 1.00 98.56 525 PHE A C 1
ATOM 4123 O O . PHE A 1 525 ? -13.287 -4.030 27.423 1.00 98.56 525 PHE A O 1
ATOM 4130 N N . CYS A 1 526 ? -13.310 -4.253 25.178 1.00 97.62 526 CYS A N 1
ATOM 4131 C CA . CYS A 1 526 ? -13.099 -2.845 24.875 1.00 97.62 526 CYS A CA 1
ATOM 4132 C C . CYS A 1 526 ? -14.308 -2.270 24.142 1.00 97.62 526 CYS A C 1
ATOM 4134 O O . CYS A 1 526 ? -14.717 -2.788 23.109 1.00 97.62 526 CYS A O 1
ATOM 4136 N N . GLN A 1 527 ? -14.848 -1.175 24.671 1.00 95.00 527 GLN A N 1
ATOM 4137 C CA . GLN A 1 527 ? -15.783 -0.323 23.941 1.00 95.00 527 GLN A CA 1
ATOM 4138 C C . GLN A 1 527 ? -14.956 0.708 23.170 1.00 95.00 527 GLN A C 1
ATOM 4140 O O . GLN A 1 527 ? -14.017 1.267 23.736 1.00 95.00 527 GLN A O 1
ATOM 4145 N N . CYS A 1 528 ? -15.282 0.958 21.912 1.00 92.19 528 CYS A N 1
ATOM 4146 C CA . CYS A 1 528 ? -14.506 1.828 21.040 1.00 92.19 528 CYS A CA 1
ATOM 4147 C C . CYS A 1 528 ? -15.406 2.696 20.165 1.00 92.19 528 CYS A C 1
ATOM 4149 O O . CYS A 1 528 ? -16.606 2.450 20.015 1.00 92.19 528 CYS A O 1
ATOM 4151 N N . ASN A 1 529 ? -14.799 3.724 19.585 1.00 84.81 529 ASN A N 1
ATOM 4152 C CA . ASN A 1 529 ? -15.404 4.529 18.543 1.00 84.81 529 ASN A CA 1
ATOM 4153 C C . ASN A 1 529 ? -14.304 5.081 17.625 1.00 84.81 529 ASN A C 1
ATOM 4155 O O . ASN A 1 529 ? -13.358 5.720 18.084 1.00 84.81 529 ASN A O 1
ATOM 4159 N N . ASP A 1 530 ? -14.446 4.818 16.334 1.00 74.75 530 ASP A N 1
ATOM 4160 C CA . ASP A 1 530 ? -13.591 5.287 15.243 1.00 74.75 530 ASP A CA 1
ATOM 4161 C C . ASP A 1 530 ? -14.244 6.417 14.418 1.00 74.75 530 ASP A C 1
ATOM 4163 O O . ASP A 1 530 ? -13.688 6.861 13.415 1.00 74.75 530 ASP A O 1
ATOM 4167 N N . TYR A 1 531 ? -15.405 6.905 14.860 1.00 73.50 531 TYR A N 1
ATOM 4168 C CA . TYR A 1 531 ? -16.272 7.858 14.171 1.00 73.50 531 TYR A CA 1
ATOM 4169 C C . TYR A 1 531 ? -16.687 9.008 15.116 1.00 73.50 531 TYR A C 1
ATOM 4171 O O . TYR A 1 531 ? -15.889 9.507 15.910 1.00 73.50 531 TYR A O 1
ATOM 4179 N N . ASP A 1 532 ? -17.934 9.478 15.036 1.00 71.00 532 ASP A N 1
ATOM 4180 C CA . ASP A 1 532 ? -18.498 10.426 15.997 1.00 71.00 532 ASP A CA 1
ATOM 4181 C C . ASP A 1 532 ? -18.997 9.693 17.252 1.00 71.00 532 ASP A C 1
ATOM 4183 O O . ASP A 1 532 ? -19.931 8.887 17.196 1.00 71.00 532 ASP A O 1
ATOM 4187 N N . VAL A 1 533 ? -18.404 10.003 18.408 1.00 66.50 533 VAL A N 1
ATOM 4188 C CA . VAL A 1 533 ? -18.785 9.456 19.726 1.00 66.50 533 VAL A CA 1
ATOM 4189 C C . VAL A 1 533 ? -20.235 9.750 20.124 1.00 66.50 533 VAL A C 1
ATOM 4191 O O . VAL A 1 533 ? -20.770 9.101 21.021 1.00 66.50 533 VAL A O 1
ATOM 4194 N N . ARG A 1 534 ? -20.885 10.731 19.485 1.00 66.88 534 ARG A N 1
ATOM 4195 C CA . ARG A 1 534 ? -22.294 11.081 19.724 1.00 66.88 534 ARG A CA 1
ATOM 4196 C C . ARG A 1 534 ? -23.262 10.197 18.942 1.00 66.88 534 ARG A C 1
ATOM 4198 O O . ARG A 1 534 ? -24.429 10.117 19.319 1.00 66.88 534 ARG A O 1
ATOM 4205 N N . GLU A 1 535 ? -22.794 9.582 17.861 1.00 67.62 535 GLU A N 1
ATOM 4206 C CA . GLU A 1 535 ? -23.649 8.930 16.863 1.00 67.62 535 GLU A CA 1
ATOM 4207 C C . GLU A 1 535 ? -23.378 7.430 16.734 1.00 67.62 535 GLU A C 1
ATOM 4209 O O . GLU A 1 535 ? -24.268 6.687 16.327 1.00 67.62 535 GLU A O 1
ATOM 4214 N N . SER A 1 536 ? -22.183 6.974 17.116 1.00 75.25 536 SER A N 1
ATOM 4215 C CA . SER A 1 536 ? -21.758 5.584 16.963 1.00 75.25 536 SER A CA 1
ATOM 4216 C C . SER A 1 536 ? -21.075 5.046 18.222 1.00 75.25 536 SER A C 1
ATOM 4218 O O . SER A 1 536 ? -20.600 5.788 19.081 1.00 75.25 536 SER A O 1
ATOM 4220 N N . GLY A 1 537 ? -21.025 3.728 18.344 1.00 84.19 537 GLY A N 1
ATOM 4221 C CA . GLY A 1 537 ? -20.288 3.017 19.376 1.00 84.19 537 GLY A CA 1
ATOM 4222 C C . GLY A 1 537 ? -20.138 1.563 18.965 1.00 84.19 537 GLY A C 1
ATOM 4223 O O . GLY A 1 537 ? -21.088 0.954 18.474 1.00 84.19 537 GLY A O 1
ATOM 4224 N N . HIS A 1 538 ? -18.951 1.011 19.169 1.00 93.06 538 HIS A N 1
ATOM 4225 C CA . HIS A 1 538 ? -18.625 -0.362 18.811 1.00 93.06 538 HIS A CA 1
ATOM 4226 C C . HIS A 1 538 ? -17.892 -1.057 19.959 1.00 93.06 538 HIS A C 1
ATOM 4228 O O . HIS A 1 538 ? -17.584 -0.447 20.989 1.00 93.06 538 HIS A O 1
ATOM 4234 N N . CYS A 1 539 ? -17.648 -2.354 19.829 1.00 94.62 539 CYS A N 1
ATOM 4235 C CA . CYS A 1 539 ? -16.772 -3.064 20.745 1.00 94.62 539 CYS A CA 1
ATOM 4236 C C . CYS A 1 539 ? -16.084 -4.241 20.076 1.00 94.62 539 CYS A C 1
ATOM 4238 O O . CYS A 1 539 ? -16.559 -4.798 19.092 1.00 94.62 539 CYS A O 1
ATOM 4240 N N . PHE A 1 540 ? -14.978 -4.648 20.677 1.00 96.88 540 PHE A N 1
ATOM 4241 C CA . PHE A 1 540 ? -14.228 -5.832 20.294 1.00 96.88 540 PHE A CA 1
ATOM 4242 C C . PHE A 1 540 ? -13.581 -6.458 21.529 1.00 96.88 540 PHE A C 1
ATOM 4244 O O . PHE A 1 540 ? -13.508 -5.852 22.606 1.00 96.88 540 PHE A O 1
ATOM 4251 N N . VAL A 1 541 ? -13.082 -7.680 21.364 1.00 98.38 541 VAL A N 1
ATOM 4252 C CA . VAL A 1 541 ? -12.320 -8.385 22.396 1.00 98.38 541 VAL A CA 1
ATOM 4253 C C . VAL A 1 541 ? -10.868 -8.497 21.958 1.00 98.38 541 VAL A C 1
ATOM 4255 O O . VAL A 1 541 ? -10.576 -9.160 20.966 1.00 98.38 541 VAL A O 1
ATOM 4258 N N . ILE A 1 542 ? -9.948 -7.883 22.702 1.00 98.69 542 ILE A N 1
ATOM 4259 C CA . ILE A 1 542 ? -8.504 -8.047 22.489 1.00 98.69 542 ILE A CA 1
ATOM 4260 C C . ILE A 1 542 ? -8.029 -9.245 23.302 1.00 98.69 542 ILE A C 1
ATOM 4262 O O . ILE A 1 542 ? -8.282 -9.331 24.501 1.00 98.69 542 ILE A O 1
ATOM 4266 N N . TYR A 1 543 ? -7.299 -10.156 22.672 1.00 98.62 543 TYR A N 1
ATOM 4267 C CA . TYR A 1 543 ? -6.817 -11.375 23.326 1.00 98.62 543 TYR A CA 1
ATOM 4268 C C . TYR A 1 543 ? -5.341 -11.664 23.059 1.00 98.62 543 TYR A C 1
ATOM 4270 O O . TYR A 1 543 ? -4.821 -12.702 23.462 1.00 98.62 543 TYR A O 1
ATOM 4278 N N . GLY A 1 544 ? -4.631 -10.740 22.419 1.00 98.56 544 GLY A N 1
ATOM 4279 C CA . GLY A 1 544 ? -3.193 -10.850 22.257 1.00 98.56 544 GLY A CA 1
ATOM 4280 C C . GLY A 1 544 ? -2.546 -9.558 21.794 1.00 98.56 544 GLY A C 1
ATOM 4281 O O . GLY A 1 544 ? -3.215 -8.577 21.474 1.00 98.56 544 GLY A O 1
ATOM 4282 N N . TYR A 1 545 ? -1.221 -9.572 21.752 1.00 98.12 545 TYR A N 1
ATOM 4283 C CA . TYR A 1 545 ? -0.420 -8.520 21.145 1.00 98.12 545 TYR A CA 1
ATOM 4284 C C . TYR A 1 545 ? 0.824 -9.115 20.485 1.00 98.12 545 TYR A C 1
ATOM 4286 O O . TYR A 1 545 ? 1.258 -10.221 20.826 1.00 98.12 545 TYR A O 1
ATOM 4294 N N . LYS A 1 546 ? 1.420 -8.355 19.567 1.00 96.88 546 LYS A N 1
ATOM 4295 C CA . LYS A 1 546 ? 2.771 -8.602 19.062 1.00 96.88 546 LYS A CA 1
ATOM 4296 C C . LYS A 1 546 ? 3.540 -7.292 18.928 1.00 96.88 546 LYS A C 1
ATOM 4298 O O . LYS A 1 546 ? 2.934 -6.247 18.693 1.00 96.88 546 LYS A O 1
ATOM 4303 N N . THR A 1 547 ? 4.857 -7.363 19.051 1.00 95.38 547 THR A N 1
ATOM 4304 C CA . THR A 1 547 ? 5.781 -6.258 18.777 1.00 95.38 547 THR A CA 1
ATOM 4305 C C . THR A 1 547 ? 6.812 -6.680 17.739 1.00 95.38 547 THR A C 1
ATOM 4307 O O . THR A 1 547 ? 7.186 -7.854 17.685 1.00 95.38 547 THR A O 1
ATOM 4310 N N . SER A 1 548 ? 7.260 -5.728 16.923 1.00 94.00 548 SER A N 1
ATOM 4311 C CA . SER A 1 548 ? 8.358 -5.894 15.967 1.00 94.00 548 SER A CA 1
ATOM 4312 C C . SER A 1 548 ? 9.062 -4.553 15.790 1.00 94.00 548 SER A C 1
ATOM 4314 O O . SER A 1 548 ? 8.473 -3.626 15.235 1.00 94.00 548 SER A O 1
ATOM 4316 N N . GLY A 1 549 ? 10.287 -4.423 16.303 1.00 93.25 549 GLY A N 1
ATOM 4317 C CA . GLY A 1 549 ? 10.938 -3.113 16.412 1.00 93.25 549 GLY A CA 1
ATOM 4318 C C . GLY A 1 549 ? 10.123 -2.159 17.291 1.00 93.25 549 GLY A C 1
ATOM 4319 O O . GLY A 1 549 ? 9.673 -2.542 18.371 1.00 93.25 549 GLY A O 1
ATOM 4320 N N . ASP A 1 550 ? 9.877 -0.948 16.796 1.00 92.81 550 ASP A N 1
ATOM 4321 C CA . ASP A 1 550 ? 9.062 0.071 17.471 1.00 92.81 550 ASP A CA 1
ATOM 4322 C C . ASP A 1 550 ? 7.552 -0.153 17.288 1.00 92.81 550 ASP A C 1
ATOM 4324 O O . ASP A 1 550 ? 6.728 0.539 17.889 1.00 92.81 550 ASP A O 1
ATOM 4328 N N . SER A 1 551 ? 7.166 -1.117 16.453 1.00 95.12 551 SER A N 1
ATOM 4329 C CA . SER A 1 551 ? 5.771 -1.366 16.107 1.00 95.12 551 SER A CA 1
ATOM 4330 C C . SER A 1 551 ? 5.085 -2.294 17.095 1.00 95.12 551 SER A C 1
ATOM 4332 O O . SER A 1 551 ? 5.639 -3.323 17.491 1.00 95.12 551 SER A O 1
ATOM 4334 N N . THR A 1 552 ? 3.846 -1.962 17.461 1.00 95.69 552 THR A N 1
ATOM 4335 C CA . THR A 1 552 ? 3.003 -2.785 18.337 1.00 95.69 552 THR A CA 1
ATOM 4336 C C . THR A 1 552 ? 1.615 -2.953 17.734 1.00 95.69 552 THR A C 1
ATOM 4338 O O . THR A 1 552 ? 1.000 -1.984 17.293 1.00 95.69 552 THR A O 1
ATOM 4341 N N . TRP A 1 553 ? 1.084 -4.176 17.774 1.00 96.88 553 TRP A N 1
ATOM 4342 C CA . TRP A 1 553 ? -0.278 -4.481 17.333 1.00 96.88 553 TRP A CA 1
ATOM 4343 C C . TRP A 1 553 ? -1.027 -5.290 18.382 1.00 96.88 553 TRP A C 1
ATOM 4345 O O . TRP A 1 553 ? -0.453 -6.178 19.017 1.00 96.88 553 TRP A O 1
ATOM 4355 N N . PHE A 1 554 ? -2.324 -5.031 18.502 1.00 98.19 554 PHE A N 1
ATOM 4356 C CA . PHE A 1 554 ? -3.262 -5.857 19.249 1.00 98.19 554 PHE A CA 1
ATOM 4357 C C . PHE A 1 554 ? -3.965 -6.849 18.328 1.00 98.19 554 PHE A C 1
ATOM 4359 O O . PHE A 1 554 ? -4.308 -6.521 17.194 1.00 98.19 554 PHE A O 1
ATOM 4366 N N . LEU A 1 555 ? -4.157 -8.066 18.832 1.00 98.19 555 LEU A N 1
ATOM 4367 C CA . LEU A 1 555 ? -4.936 -9.120 18.195 1.00 98.19 555 LEU A CA 1
ATOM 4368 C C . LEU A 1 555 ? -6.344 -9.118 18.780 1.00 98.19 555 LEU A C 1
ATOM 4370 O O . LEU A 1 555 ? -6.493 -9.265 19.998 1.00 98.19 555 LEU A O 1
ATOM 4374 N N . LEU A 1 556 ? -7.356 -8.970 17.929 1.00 97.12 556 LEU A N 1
ATOM 4375 C CA . LEU A 1 556 ? -8.737 -8.824 18.373 1.00 97.12 556 LEU A CA 1
ATOM 4376 C C . LEU A 1 556 ? -9.750 -9.654 17.582 1.00 97.12 556 LEU A C 1
ATOM 4378 O O . LEU A 1 556 ? -9.540 -10.025 16.425 1.00 97.12 556 LEU A O 1
ATOM 4382 N N . HIS A 1 557 ? -10.866 -9.941 18.244 1.00 96.75 557 HIS A N 1
ATOM 4383 C CA . HIS A 1 557 ? -12.111 -10.380 17.631 1.00 96.75 557 HIS A CA 1
ATOM 4384 C C . HIS A 1 557 ? -13.084 -9.209 17.588 1.00 96.75 557 HIS A C 1
ATOM 4386 O O . HIS A 1 557 ? -13.470 -8.679 18.632 1.00 96.75 557 HIS A O 1
ATOM 4392 N N . ASP A 1 558 ? -13.479 -8.834 16.378 1.00 95.00 558 ASP A N 1
ATOM 4393 C CA . ASP A 1 558 ? -14.503 -7.836 16.112 1.00 95.00 558 ASP A CA 1
ATOM 4394 C C . ASP A 1 558 ? -15.808 -8.561 15.707 1.00 95.00 558 ASP A C 1
ATOM 4396 O O . ASP A 1 558 ? -15.784 -9.431 14.827 1.00 95.00 558 ASP A O 1
ATOM 4400 N N . PRO A 1 559 ? -16.938 -8.289 16.386 1.00 94.56 559 PRO A N 1
ATOM 4401 C CA . PRO A 1 559 ? -18.201 -8.973 16.134 1.00 94.56 559 PRO A CA 1
ATOM 4402 C C . PRO A 1 559 ? -18.871 -8.580 14.807 1.00 94.56 559 PRO A C 1
ATOM 4404 O O . PRO A 1 559 ? -19.750 -9.316 14.361 1.00 94.56 559 PRO A O 1
ATOM 4407 N N . ALA A 1 560 ? -18.497 -7.466 14.170 1.00 90.69 560 ALA A N 1
ATOM 4408 C CA . ALA A 1 560 ? -19.108 -6.997 12.927 1.00 90.69 560 ALA A CA 1
ATOM 4409 C C . ALA A 1 560 ? -18.561 -7.770 11.717 1.00 90.69 560 ALA A C 1
ATOM 4411 O O . ALA A 1 560 ? -17.666 -7.294 11.033 1.00 90.69 560 ALA A O 1
ATOM 4412 N N . ALA A 1 561 ? -19.048 -8.983 11.453 1.00 81.31 561 ALA A N 1
ATOM 4413 C CA . ALA A 1 561 ? -18.576 -9.782 10.317 1.00 81.31 561 ALA A CA 1
ATOM 4414 C C . ALA A 1 561 ? -18.791 -9.076 8.965 1.00 81.31 561 ALA A C 1
ATOM 4416 O O . ALA A 1 561 ? -19.859 -8.518 8.708 1.00 81.31 561 ALA A O 1
ATOM 4417 N N . ILE A 1 562 ? -17.780 -9.151 8.098 1.00 81.19 562 ILE A N 1
ATOM 4418 C CA . ILE A 1 562 ? -17.742 -8.523 6.764 1.00 81.19 562 ILE A CA 1
ATOM 4419 C C . ILE A 1 562 ? -17.316 -9.511 5.661 1.00 81.19 562 ILE A C 1
ATOM 4421 O O . ILE A 1 562 ? -16.978 -9.093 4.553 1.00 81.19 562 ILE A O 1
ATOM 4425 N N . GLY A 1 563 ? -17.336 -10.816 5.956 1.00 83.38 563 GLY A N 1
ATOM 4426 C CA . GLY A 1 563 ? -17.031 -11.901 5.023 1.00 83.38 563 GLY A CA 1
ATOM 4427 C C . GLY A 1 563 ? -15.666 -12.540 5.272 1.00 83.38 563 GLY A C 1
ATOM 4428 O O . GLY A 1 563 ? -14.922 -12.135 6.171 1.00 83.38 563 GLY A O 1
ATOM 4429 N N . SER A 1 564 ? -15.323 -13.546 4.466 1.00 86.44 564 SER A N 1
ATOM 4430 C CA . SER A 1 564 ? -14.060 -14.266 4.626 1.00 86.44 564 SER A CA 1
ATOM 4431 C C . SER A 1 564 ? -12.869 -13.470 4.084 1.00 86.44 564 SER A C 1
ATOM 4433 O O . SER A 1 564 ? -12.980 -12.671 3.153 1.00 86.44 564 SER A O 1
ATOM 4435 N N . ASP A 1 565 ? -11.712 -13.674 4.699 1.00 87.00 565 ASP A N 1
ATOM 4436 C CA . ASP A 1 565 ? -10.406 -13.285 4.204 1.00 87.00 565 ASP A CA 1
ATOM 4437 C C . ASP A 1 565 ? -9.905 -14.304 3.177 1.00 87.00 565 ASP A C 1
ATOM 4439 O O . ASP A 1 565 ? -10.516 -15.350 2.940 1.00 87.00 565 ASP A O 1
ATOM 4443 N N . ALA A 1 566 ? -8.743 -14.014 2.596 1.00 86.44 566 ALA A N 1
ATOM 4444 C CA . ALA A 1 566 ? -8.125 -14.875 1.601 1.00 86.44 566 ALA A CA 1
ATOM 4445 C C . ALA A 1 566 ? -7.763 -16.272 2.128 1.00 86.44 566 ALA A C 1
ATOM 4447 O O . ALA A 1 566 ? -7.376 -17.116 1.337 1.00 86.44 566 ALA A O 1
ATOM 4448 N N . TYR A 1 567 ? -7.848 -16.534 3.433 1.00 88.38 567 TYR A N 1
ATOM 4449 C CA . TYR A 1 567 ? -7.532 -17.815 4.067 1.00 88.38 567 TYR A CA 1
ATOM 4450 C C . TYR A 1 567 ? -8.798 -18.570 4.511 1.00 88.38 567 TYR A C 1
ATOM 4452 O O . TYR A 1 567 ? -8.707 -19.546 5.264 1.00 88.38 567 TYR A O 1
ATOM 4460 N N . GLY A 1 568 ? -9.981 -18.114 4.079 1.00 85.88 568 GLY A N 1
ATOM 4461 C CA . GLY A 1 568 ? -11.275 -18.705 4.420 1.00 85.88 568 GLY A CA 1
ATOM 4462 C C . GLY A 1 568 ? -11.705 -18.462 5.869 1.00 85.88 568 GLY A C 1
ATOM 4463 O O . GLY A 1 568 ? -12.525 -19.210 6.405 1.00 85.88 568 GLY A O 1
ATOM 4464 N N . LYS A 1 569 ? -11.128 -17.459 6.542 1.00 86.12 569 LYS A N 1
ATOM 4465 C CA . LYS A 1 569 ? -11.503 -17.063 7.905 1.00 86.12 569 LYS A CA 1
ATOM 4466 C C . LYS A 1 569 ? -12.301 -15.776 7.859 1.00 86.12 569 LYS A C 1
ATOM 4468 O O . LYS A 1 569 ? -12.001 -14.903 7.068 1.00 86.12 569 LYS A O 1
ATOM 4473 N N . GLU A 1 570 ? -13.268 -15.605 8.751 1.00 89.00 570 GLU A N 1
ATOM 4474 C CA . GLU A 1 570 ? -13.960 -14.318 8.890 1.00 89.00 570 GLU A CA 1
ATOM 4475 C C . GLU A 1 570 ? -12.949 -13.168 9.089 1.00 89.00 570 GLU A C 1
ATOM 4477 O O . GLU A 1 570 ? -12.134 -13.233 10.007 1.00 89.00 570 GLU A O 1
ATOM 4482 N N . LYS A 1 571 ? -12.994 -12.102 8.277 1.00 86.62 571 LYS A N 1
ATOM 4483 C CA . LYS A 1 571 ? -11.989 -11.011 8.282 1.00 86.62 571 LYS A CA 1
ATOM 4484 C C . LYS A 1 571 ? -11.807 -10.345 9.644 1.00 86.62 571 LYS A C 1
ATOM 4486 O O . LYS A 1 571 ? -10.719 -9.901 10.005 1.00 86.62 571 LYS A O 1
ATOM 4491 N N . ASN A 1 572 ? -12.894 -10.264 10.401 1.00 90.50 572 ASN A N 1
ATOM 4492 C CA . ASN A 1 572 ? -12.924 -9.642 11.718 1.00 90.50 572 ASN A CA 1
ATOM 4493 C C . ASN A 1 572 ? -12.662 -10.638 12.864 1.00 90.50 572 ASN A C 1
ATOM 4495 O O . ASN A 1 572 ? -12.592 -10.265 14.040 1.00 90.50 572 ASN A O 1
ATOM 4499 N N . ARG A 1 573 ? -12.389 -11.905 12.531 1.00 92.31 573 ARG A N 1
ATOM 4500 C CA . ARG A 1 573 ? -11.804 -12.888 13.441 1.00 92.31 573 ARG A CA 1
ATOM 4501 C C . ARG A 1 573 ? -10.277 -12.760 13.415 1.00 92.31 573 ARG A C 1
ATOM 4503 O O . ARG A 1 573 ? -9.654 -13.017 12.397 1.00 92.31 573 ARG A O 1
ATOM 4510 N N . ALA A 1 574 ? -9.663 -12.493 14.571 1.00 93.38 574 ALA A N 1
ATOM 4511 C CA . ALA A 1 574 ? -8.207 -12.509 14.743 1.00 93.38 574 ALA A CA 1
ATOM 4512 C C . ALA A 1 574 ? -7.495 -11.407 13.936 1.00 93.38 574 ALA A C 1
ATOM 4514 O O . ALA A 1 574 ? -6.426 -11.619 13.362 1.00 93.38 574 ALA A O 1
ATOM 4515 N N . LYS A 1 575 ? -8.084 -10.208 13.924 1.00 92.06 575 LYS A N 1
ATOM 4516 C CA . LYS A 1 575 ? -7.549 -9.032 13.239 1.00 92.06 575 LYS A CA 1
ATOM 4517 C C . LYS A 1 575 ? -6.399 -8.424 14.037 1.00 92.06 575 LY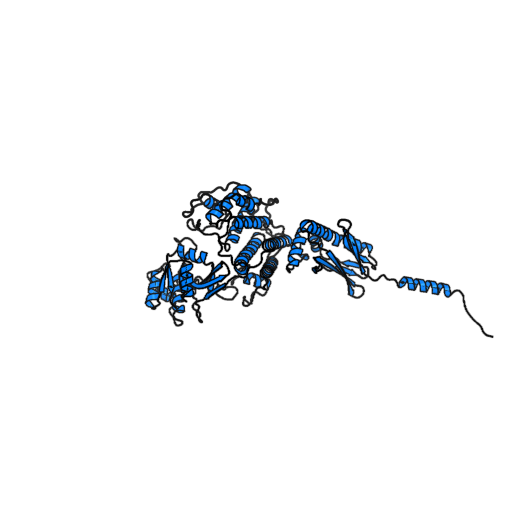S A C 1
ATOM 4519 O O . LYS A 1 575 ? -6.499 -8.249 15.250 1.00 92.06 575 LYS A O 1
ATOM 4524 N N . TRP A 1 576 ? -5.322 -8.059 13.346 1.00 93.38 576 TRP A N 1
ATOM 4525 C CA . TRP A 1 576 ? -4.252 -7.241 13.916 1.00 93.38 576 TRP A CA 1
ATOM 4526 C C . TRP A 1 576 ? -4.555 -5.760 13.694 1.00 93.38 576 TRP A C 1
ATOM 4528 O O . TRP A 1 576 ? -4.729 -5.340 12.555 1.00 93.38 576 TRP A O 1
ATOM 4538 N N . MET A 1 577 ? -4.568 -4.972 14.765 1.00 94.31 577 MET A N 1
ATOM 4539 C CA . MET A 1 577 ? -4.747 -3.519 14.723 1.00 94.31 577 MET A CA 1
ATOM 4540 C C . MET A 1 577 ? -3.554 -2.830 15.385 1.00 94.31 577 MET A C 1
ATOM 4542 O O . MET A 1 577 ? -3.087 -3.285 16.427 1.00 94.31 577 MET A O 1
ATOM 4546 N N . GLU A 1 578 ? -3.052 -1.745 14.794 1.00 95.00 578 GLU A N 1
ATOM 4547 C CA . GLU A 1 578 ? -1.963 -0.950 15.376 1.00 95.00 578 GLU A CA 1
ATOM 4548 C C . GLU A 1 578 ? -2.365 -0.442 16.772 1.00 95.00 578 GLU A C 1
ATOM 4550 O O . GLU A 1 578 ? -3.455 0.100 16.978 1.00 95.00 578 GLU A O 1
ATOM 4555 N N . ALA A 1 579 ? -1.515 -0.699 17.766 1.00 95.69 579 ALA A N 1
ATOM 4556 C CA . ALA A 1 579 ? -1.900 -0.615 19.169 1.00 95.69 579 ALA A CA 1
ATOM 4557 C C . ALA A 1 579 ? -2.115 0.821 19.656 1.00 95.69 579 ALA A C 1
ATOM 4559 O O . ALA A 1 579 ? -2.989 1.030 20.504 1.00 95.69 579 ALA A O 1
ATOM 4560 N N . LYS A 1 580 ? -1.381 1.815 19.134 1.00 94.00 580 LYS A N 1
ATOM 4561 C CA . LYS A 1 580 ? -1.621 3.221 19.490 1.00 94.00 580 LYS A CA 1
ATOM 4562 C C . LYS A 1 580 ? -2.983 3.681 18.986 1.00 94.00 580 LYS A C 1
ATOM 4564 O O . LYS A 1 580 ? -3.751 4.239 19.766 1.00 94.00 580 LYS A O 1
ATOM 4569 N N . TYR A 1 581 ? -3.314 3.387 17.728 1.00 93.19 581 TYR A N 1
ATOM 4570 C CA . TYR A 1 581 ? -4.630 3.677 17.165 1.00 93.19 581 TYR A CA 1
ATOM 4571 C C . TYR A 1 581 ? -5.746 2.970 17.936 1.00 93.19 581 TYR A C 1
ATOM 4573 O O . TYR A 1 581 ? -6.703 3.613 18.361 1.00 93.19 581 TYR A O 1
ATOM 4581 N N . CYS A 1 582 ? -5.583 1.669 18.192 1.00 95.00 582 CYS A N 1
ATOM 4582 C CA . CYS A 1 582 ? -6.543 0.884 18.961 1.00 95.00 582 CYS A CA 1
ATOM 4583 C C . CYS A 1 582 ? -6.760 1.462 20.369 1.00 95.00 582 CYS A C 1
ATOM 4585 O O . CYS A 1 582 ? -7.891 1.559 20.833 1.00 95.00 582 CYS A O 1
ATOM 4587 N N . THR A 1 583 ? -5.687 1.860 21.058 1.00 95.38 583 THR A N 1
ATOM 4588 C CA . THR A 1 583 ? -5.782 2.484 22.387 1.00 95.38 583 THR A CA 1
ATOM 4589 C C . THR A 1 583 ? -6.537 3.809 22.304 1.00 95.38 583 THR A C 1
ATOM 4591 O O . THR A 1 583 ? -7.393 4.080 23.141 1.00 95.38 583 THR A O 1
ATOM 4594 N N . TRP A 1 584 ? -6.257 4.610 21.275 1.00 92.19 584 TRP A N 1
ATOM 4595 C CA . TRP A 1 584 ? -6.882 5.911 21.065 1.00 92.19 584 TRP A CA 1
ATOM 4596 C C . TRP A 1 584 ? -8.394 5.814 20.798 1.00 92.19 584 TRP A C 1
ATOM 4598 O O . TRP A 1 584 ? -9.158 6.513 21.462 1.00 92.19 584 TRP A O 1
ATOM 4608 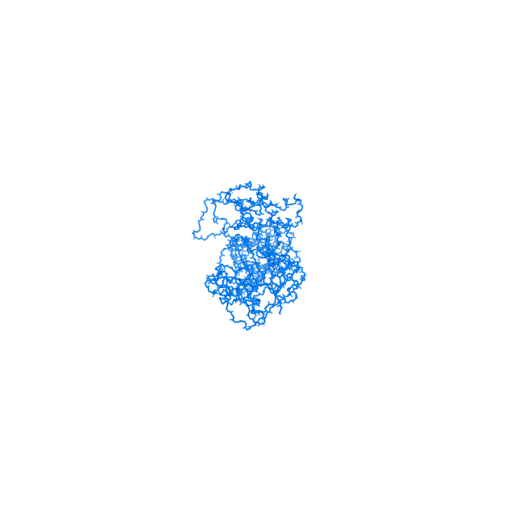N N . ILE A 1 585 ? -8.859 4.918 19.914 1.00 91.81 585 ILE A N 1
ATOM 4609 C CA . ILE A 1 585 ? -10.308 4.740 19.659 1.00 91.81 585 ILE A CA 1
ATOM 4610 C C . ILE A 1 585 ? -11.069 4.204 20.881 1.00 91.81 585 ILE A C 1
ATOM 4612 O O . ILE A 1 585 ? -12.270 4.437 21.019 1.00 91.81 585 ILE A O 1
ATOM 4616 N N . VAL A 1 586 ? -10.390 3.480 21.776 1.00 94.69 586 VAL A N 1
ATOM 4617 C CA . VAL A 1 586 ? -10.978 3.000 23.035 1.00 94.69 586 VAL A CA 1
ATOM 4618 C C . VAL A 1 586 ? -11.051 4.139 24.051 1.00 94.69 586 VAL A C 1
ATOM 4620 O O . VAL A 1 586 ? -12.122 4.389 24.599 1.00 94.69 586 VAL A O 1
ATOM 4623 N N . ASP A 1 587 ? -9.951 4.868 24.260 1.00 91.81 587 ASP A N 1
ATOM 4624 C CA . ASP A 1 587 ? -9.858 5.966 25.236 1.00 91.81 587 ASP A CA 1
ATOM 4625 C C . ASP A 1 587 ? -10.841 7.106 24.929 1.00 91.81 587 ASP A C 1
ATOM 4627 O O . ASP A 1 587 ? -11.465 7.668 25.829 1.00 91.81 587 ASP A O 1
ATOM 4631 N N . ARG A 1 588 ? -11.071 7.390 23.640 1.00 85.50 588 ARG A N 1
ATOM 4632 C CA . ARG A 1 588 ? -12.060 8.386 23.199 1.00 85.50 588 ARG A CA 1
ATOM 4633 C C . ARG A 1 588 ? -13.497 8.052 23.578 1.00 85.50 588 ARG A C 1
ATOM 4635 O O . ARG A 1 588 ? -14.308 8.967 23.715 1.00 85.50 588 ARG A O 1
ATOM 4642 N N . PHE A 1 589 ? -13.827 6.769 23.693 1.00 88.69 589 PHE A N 1
ATOM 4643 C CA . PHE A 1 589 ? -15.196 6.318 23.925 1.00 88.69 589 PHE A CA 1
ATOM 4644 C C . PHE A 1 589 ? -15.438 5.885 25.373 1.00 88.69 589 PHE A C 1
ATOM 4646 O O . PHE A 1 589 ? -16.526 6.084 25.914 1.00 88.69 589 PHE A O 1
ATOM 4653 N N . SER A 1 590 ? -14.430 5.304 26.024 1.00 89.62 590 SER A N 1
ATOM 4654 C CA . SER A 1 590 ? -14.533 4.760 27.374 1.00 89.62 590 SER A CA 1
ATOM 4655 C C . SER A 1 590 ? -13.264 5.031 28.175 1.00 89.62 590 SER A C 1
ATOM 4657 O O . SER A 1 590 ? -12.165 4.732 27.734 1.00 89.62 590 SER A O 1
ATOM 4659 N N . MET A 1 591 ? -13.416 5.501 29.418 1.00 88.69 591 MET A N 1
ATOM 4660 C CA . MET A 1 591 ? -12.279 5.720 30.330 1.00 88.69 591 MET A CA 1
ATOM 4661 C C . MET A 1 591 ? -11.643 4.412 30.835 1.00 88.69 591 MET A C 1
ATOM 4663 O O . MET A 1 591 ? -10.556 4.425 31.417 1.00 88.69 591 MET A O 1
ATOM 4667 N N . TYR A 1 592 ? -12.336 3.281 30.676 1.00 96.12 592 TYR A N 1
ATOM 4668 C CA . TYR A 1 592 ? -11.868 1.969 31.116 1.00 96.12 592 TYR A CA 1
ATOM 4669 C C . TYR A 1 592 ? -12.268 0.849 30.153 1.00 96.12 592 TYR A C 1
ATOM 4671 O O . TYR A 1 592 ? -13.226 0.966 29.386 1.00 96.12 592 TYR A O 1
ATOM 4679 N N . TYR A 1 593 ? -11.553 -0.266 30.248 1.00 98.00 593 TYR A N 1
ATOM 4680 C CA . TYR A 1 593 ? -11.918 -1.555 29.661 1.00 98.00 593 TYR A CA 1
ATOM 4681 C C . TYR A 1 593 ? -12.109 -2.595 30.773 1.00 98.00 593 TYR A C 1
ATOM 4683 O O . TYR A 1 593 ? -11.706 -2.369 31.922 1.00 98.00 593 TYR A O 1
ATOM 4691 N N . LEU A 1 594 ? -12.730 -3.732 30.446 1.00 98.69 594 LEU A N 1
ATOM 4692 C CA . LEU A 1 594 ? -12.829 -4.859 31.376 1.00 98.69 594 LEU A CA 1
ATOM 4693 C C . LEU A 1 594 ? -11.701 -5.852 31.081 1.00 98.69 594 LEU A C 1
ATOM 4695 O O . LEU A 1 594 ? -11.674 -6.461 30.013 1.00 98.69 594 LEU A O 1
ATOM 4699 N N . ALA A 1 595 ? -10.778 -6.016 32.024 1.00 98.56 595 ALA A N 1
ATOM 4700 C CA . ALA A 1 595 ? -9.773 -7.071 31.999 1.00 98.56 595 ALA A CA 1
ATOM 4701 C C . ALA A 1 595 ? -10.389 -8.349 32.578 1.00 98.56 595 ALA A C 1
ATOM 4703 O O . ALA A 1 595 ? -10.681 -8.406 33.775 1.00 98.56 595 ALA A O 1
ATOM 4704 N N . ILE A 1 596 ? -10.619 -9.351 31.736 1.00 98.69 596 ILE A N 1
ATOM 4705 C CA . ILE A 1 596 ? -11.249 -10.617 32.116 1.00 98.69 596 ILE A CA 1
ATOM 4706 C C . ILE A 1 596 ? -10.178 -11.585 32.622 1.00 98.69 596 ILE A C 1
ATOM 4708 O O . ILE A 1 596 ? -9.202 -11.853 31.924 1.00 98.69 596 ILE A O 1
ATOM 4712 N N . GLU A 1 597 ? -10.366 -12.128 33.823 1.00 96.69 597 GLU A N 1
ATOM 4713 C CA . GLU A 1 597 ? -9.415 -13.074 34.423 1.00 96.69 597 GLU A CA 1
ATOM 4714 C C . GLU A 1 597 ? -9.420 -14.433 33.687 1.00 96.69 597 GLU A C 1
ATOM 4716 O O . GLU A 1 597 ? -10.493 -14.851 33.240 1.00 96.69 597 GLU A O 1
ATOM 4721 N N . PRO A 1 598 ? -8.278 -15.145 33.571 1.00 91.06 598 PRO A N 1
ATOM 4722 C CA . PRO A 1 598 ? -8.145 -16.416 32.843 1.00 91.06 598 PRO A CA 1
ATOM 4723 C C . PRO A 1 598 ? -8.978 -17.579 33.362 1.00 91.06 598 PRO A C 1
ATOM 4725 O O . PRO A 1 598 ? -9.255 -17.652 34.581 1.00 91.06 598 PRO A O 1
#

Sequence (598 aa):
MRIKKYTTKAGLACILAMLCVLLAGCRQAERVTTAAYEQTQRSIPVLQGFAQEEQTNDALEAWFGPAAKALAQVESREGRVYMLSYALEKAEEDQWTLQSQIVAEGQPILALPEIGLDAQGKATFPTDSTAQALSDADFLNDVLWLRQIGIASDLGQYGRNANNEQSMAFLTALYEHVLGKQIDTQGIDSAIENEVFRKAIAVGIQDYYDSDMDMQAVYPVNNALMMHDMMLWMTNINREGYGICSQQATLEQTAALMDWMAETYQIGQGILEEGQAFATSTPRTDRAPTGFSQLAAQEKGVRDPLTREALAAFMVKAYETNIGPITVKKQDTGFYDATEETCEKAVAADLMYAYPSAATFSPELEVRMEILPEWIQDFTMSYMTAWYDPDRQLGDALYAPLTYQQMVHSVAQLGALYENRPVPQLETSQQINDRPYDWYYTQNDTGTYSEINCMPTATAMVLKWKDPDFAESVESLRNAFPKLTGGWTIYPVEKTLERHGVSYMQRQVSMQNMIEDLKAGKILFCQCNDYDVRESGHCFVIYGYKTSGDSTWFLLHDPAAIGSDAYGKEKNRAKWMEAKYCTWIVDRFSMYYLAIEP

Radius of gyration: 33.69 Å; chains: 1; bounding box: 98×81×114 Å

pLDDT: mean 88.7, std 12.93, range [30.88, 98.75]